Protein AF-A0A0A6PBR3-F1 (afdb_monomer)

Sequence (491 aa):
MKQIKLPDTPLAHKIFYLMIMIITILTFFLGFWLLDKRPTEIVPVISFEKAQQIEKNWIDKAFPQLDYLLAPVSPLPCIKVGDIRGTIRQKTQEALDFENAGDFQRAKQILSGSNHWLPVLTLVILSAKHNQEQYALRILEKYLKVNWNLLKNSKQRTTRSALIHLGYMYGWLRIKTGRYIGNSDLLWENLKRPIGVSLFFIERPTTRNQSIPKPGGCSGADKLTSYALYNNLIVAYMKSKNFKATRQRRNTECRRSATWRESQTFEEKPLLFVMKKLCPSNDIDEYSIWAISNAESLFKQELKPPDSLLNINLMLLIDSIIQRGDQTVELQNALLQKRQLLRRLSFKNWGGAPKEYKRIVASSLVRLAINNPSEIPTDIDSYLNEEQAQVIEAIRLTTAIRDGDSIHWLRRDEIKAQLGTRADEWLKAIKLPPEIVIVKLWNGLSDYKWIMMIISLLVIFLWGYSRAGRAKERKILFTSFYKTEADKGEK

Radius of gyration: 41.37 Å; Cα contacts (8 Å, |Δi|>4): 457; chains: 1; bounding box: 118×90×93 Å

pLDDT: mean 73.04, std 18.49, range [27.14, 97.75]

Mean predicted aligned error: 15.48 Å

Organism: NCBI:txid1003181

Nearest PDB structures (foldseek):
  2ho1-assembly1_A  TM=4.829E-01  e=5.231E-01  Pseudomonas aeruginosa PAO1
  5a1v-assembly1_Q  TM=4.080E-01  e=6.217E-01  Mus musculus
  5cd6-assembly1_A  TM=4.581E-01  e=2.372E+00  Parabacteroides distasonis ATCC 8503
  7mxb-assembly1_A  TM=2.789E-01  e=2.510E-01  Corynebacterium glutamicum ATCC 13032
  7xgr-assembly1_A  TM=1.964E-01  e=6.778E-01  Homo sapiens

Structure (mmCIF, N/CA/C/O backbone):
data_AF-A0A0A6PBR3-F1
#
_entry.id   AF-A0A0A6PBR3-F1
#
loop_
_atom_site.group_PDB
_atom_site.id
_atom_site.type_symbol
_atom_site.label_atom_id
_atom_site.label_alt_id
_atom_site.label_comp_id
_atom_site.label_asym_id
_atom_site.label_entity_id
_atom_site.label_seq_id
_atom_site.pdbx_PDB_ins_code
_atom_site.Cartn_x
_atom_site.Cartn_y
_atom_site.Cartn_z
_atom_site.occupancy
_atom_site.B_iso_or_equiv
_atom_site.auth_seq_id
_atom_site.auth_comp_id
_atom_site.auth_asym_id
_atom_site.auth_atom_id
_atom_site.pdbx_PDB_model_num
ATOM 1 N N . MET A 1 1 ? -86.991 27.583 34.771 1.00 34.59 1 MET A N 1
ATOM 2 C CA . MET A 1 1 ? -85.696 27.722 35.478 1.00 34.59 1 MET A CA 1
ATOM 3 C C . MET A 1 1 ? -85.966 27.933 36.964 1.00 34.59 1 MET A C 1
ATOM 5 O O . MET A 1 1 ? -86.550 28.949 37.313 1.00 34.59 1 MET A O 1
ATOM 9 N N . LYS A 1 2 ? -85.622 26.969 37.831 1.00 33.31 2 LYS A N 1
ATOM 10 C CA . LYS A 1 2 ? -85.752 27.118 39.292 1.00 33.31 2 LYS A CA 1
ATOM 11 C C . LYS A 1 2 ? -84.606 28.001 39.801 1.00 33.31 2 LYS A C 1
ATOM 13 O O . LYS A 1 2 ? -83.452 27.594 39.715 1.00 33.31 2 LYS A O 1
ATOM 18 N N . GLN A 1 3 ? -84.915 29.205 40.287 1.00 36.25 3 GLN A N 1
ATOM 19 C CA . GLN A 1 3 ? -83.946 30.046 40.995 1.00 36.25 3 GLN A CA 1
ATOM 20 C C . GLN A 1 3 ? -83.568 29.362 42.312 1.00 36.25 3 GLN A C 1
ATOM 22 O O . GLN A 1 3 ? -84.418 29.142 43.173 1.00 36.25 3 GLN A O 1
ATOM 27 N N . ILE A 1 4 ? -82.292 29.019 42.456 1.00 41.91 4 ILE A N 1
ATOM 28 C CA . ILE A 1 4 ? -81.724 28.552 43.719 1.00 41.91 4 ILE A CA 1
ATOM 29 C C . ILE A 1 4 ? -81.674 29.772 44.651 1.00 41.91 4 ILE A C 1
ATOM 31 O O . ILE A 1 4 ? -80.901 30.699 44.409 1.00 41.91 4 ILE A O 1
ATOM 35 N N . LYS A 1 5 ? -82.536 29.810 45.676 1.00 43.41 5 LYS A N 1
ATOM 36 C CA . LYS A 1 5 ? -82.462 30.820 46.743 1.00 43.41 5 LYS A CA 1
ATOM 37 C C . LYS A 1 5 ? -81.254 30.511 47.628 1.00 43.41 5 LYS A C 1
ATOM 39 O O . LYS A 1 5 ? -81.174 29.430 48.206 1.00 43.41 5 LYS A O 1
ATOM 44 N N . LEU A 1 6 ? -80.318 31.454 47.708 1.00 50.88 6 LEU A N 1
ATOM 45 C CA . LEU A 1 6 ? -79.245 31.437 48.702 1.00 50.88 6 LEU A CA 1
ATOM 46 C C . LEU A 1 6 ? -79.824 31.773 50.092 1.00 50.88 6 LEU A C 1
ATOM 48 O O . LEU A 1 6 ? -80.840 32.460 50.166 1.00 50.88 6 LEU A O 1
ATOM 52 N N . PRO A 1 7 ? -79.218 31.294 51.190 1.00 48.38 7 PRO A N 1
ATOM 53 C CA . PRO A 1 7 ? -79.768 31.464 52.533 1.00 48.38 7 PRO A CA 1
ATOM 54 C C . PRO A 1 7 ? -79.700 32.928 53.006 1.00 48.38 7 PRO A C 1
ATOM 56 O O . PRO A 1 7 ? -78.627 33.531 53.019 1.00 48.38 7 PRO A O 1
ATOM 59 N N . ASP A 1 8 ? -80.842 33.475 53.434 1.00 51.12 8 ASP A N 1
ATOM 60 C CA . ASP A 1 8 ? -81.077 34.906 53.721 1.00 51.12 8 ASP A CA 1
ATOM 61 C C . ASP A 1 8 ? -80.471 35.428 55.044 1.00 51.12 8 ASP A C 1
ATOM 63 O O . ASP A 1 8 ? -80.781 36.535 55.482 1.00 51.12 8 ASP A O 1
ATOM 67 N N . THR A 1 9 ? -79.580 34.675 55.699 1.00 54.38 9 THR A N 1
ATOM 68 C CA . THR A 1 9 ? -78.881 35.147 56.905 1.00 54.38 9 THR A CA 1
ATOM 69 C C . THR A 1 9 ? -77.383 35.354 56.646 1.00 54.38 9 THR A C 1
ATOM 71 O O . THR A 1 9 ? -76.719 34.490 56.061 1.00 54.38 9 THR A O 1
ATOM 74 N N . PRO A 1 10 ? -76.791 36.478 57.103 1.00 57.09 10 PRO A N 1
ATOM 75 C CA . PRO A 1 10 ? -75.390 36.819 56.830 1.00 57.09 10 PRO A CA 1
ATOM 76 C C . PRO A 1 10 ? -74.386 35.791 57.379 1.00 57.09 10 PRO A C 1
ATOM 78 O O . PRO A 1 10 ? -73.263 35.699 56.882 1.00 57.09 10 PRO A O 1
ATOM 81 N N . LEU A 1 11 ? -74.784 34.979 58.366 1.00 53.38 11 LEU A N 1
ATOM 82 C CA . LEU A 1 11 ? -73.980 33.875 58.892 1.00 53.38 11 LEU A CA 1
ATOM 83 C C . LEU A 1 11 ? -73.944 32.675 57.926 1.00 53.38 11 LEU A C 1
ATOM 85 O O . LEU A 1 11 ? -72.874 32.128 57.666 1.00 53.38 11 LEU A O 1
ATOM 89 N N . ALA A 1 12 ? -75.084 32.308 57.334 1.00 53.56 12 ALA A N 1
ATOM 90 C CA . ALA A 1 12 ? -75.176 31.195 56.391 1.00 53.56 12 ALA A CA 1
ATOM 91 C C . ALA A 1 12 ? -74.454 31.498 55.068 1.00 53.56 12 ALA A C 1
ATOM 93 O O . ALA A 1 12 ? -73.803 30.619 54.506 1.00 53.56 12 ALA A O 1
ATOM 94 N N . HIS A 1 13 ? -74.477 32.758 54.620 1.00 57.66 13 HIS A N 1
ATOM 95 C CA . HIS A 1 13 ? -73.678 33.211 53.479 1.00 57.66 13 HIS A CA 1
ATOM 96 C C . HIS A 1 13 ? -72.169 33.061 53.732 1.00 57.66 13 HIS A C 1
ATOM 98 O O . HIS A 1 13 ? -71.452 32.535 52.882 1.00 57.66 13 HIS A O 1
ATOM 104 N N . LYS A 1 14 ? -71.675 33.462 54.912 1.00 61.62 14 LYS A N 1
ATOM 105 C CA . LYS A 1 14 ? -70.252 33.318 55.267 1.00 61.62 14 LYS A CA 1
ATOM 106 C C . LYS A 1 14 ? -69.820 31.853 55.338 1.00 61.62 14 LYS A C 1
ATOM 108 O O . LYS A 1 14 ? -68.760 31.517 54.817 1.00 61.62 14 LYS A O 1
ATOM 113 N N . ILE A 1 15 ? -70.649 30.983 55.916 1.00 69.00 15 ILE A N 1
ATOM 114 C CA . ILE A 1 15 ? -70.374 29.539 55.996 1.00 69.00 15 ILE A CA 1
ATOM 115 C C . ILE A 1 15 ? -70.374 28.904 54.599 1.00 69.00 15 ILE A C 1
ATOM 117 O O . ILE A 1 15 ? -69.493 28.106 54.291 1.00 69.00 15 ILE A O 1
ATOM 121 N N . PHE A 1 16 ? -71.297 29.300 53.719 1.00 68.12 16 PHE A N 1
ATOM 122 C CA . PHE A 1 16 ? -71.344 28.807 52.342 1.00 68.12 16 PHE A CA 1
ATOM 123 C C . PHE A 1 16 ? -70.082 29.177 51.544 1.00 68.12 16 PHE A C 1
ATOM 125 O O . PHE A 1 16 ? -69.481 28.313 50.906 1.00 68.12 16 PHE A O 1
ATOM 132 N N . TYR A 1 17 ? -69.620 30.430 51.630 1.00 64.56 17 TYR A N 1
ATOM 133 C CA . TYR A 1 17 ? -68.373 30.844 50.975 1.00 64.56 17 TYR A CA 1
ATOM 134 C C . TYR A 1 17 ? -67.133 30.182 51.583 1.00 64.56 17 TYR A C 1
ATOM 136 O O . TYR A 1 17 ? -66.218 29.826 50.841 1.00 64.56 17 TYR A O 1
ATOM 144 N N . LEU A 1 18 ? -67.112 29.962 52.902 1.00 69.31 18 LEU A N 1
ATOM 145 C CA . LEU A 1 18 ? -66.040 29.222 53.569 1.00 69.31 18 LEU A CA 1
ATOM 146 C C . LEU A 1 18 ? -65.972 27.773 53.063 1.00 69.31 18 LEU A C 1
ATOM 148 O O . LEU A 1 18 ? -64.894 27.295 52.724 1.00 69.31 18 LEU A O 1
ATOM 152 N N . MET A 1 19 ? -67.120 27.101 52.939 1.00 71.25 19 MET A N 1
ATOM 153 C CA . MET A 1 19 ? -67.211 25.736 52.411 1.00 71.25 19 MET A CA 1
ATOM 154 C C . MET A 1 19 ? -66.753 25.657 50.952 1.00 71.25 19 MET A C 1
ATOM 156 O O . MET A 1 19 ? -65.964 24.780 50.610 1.00 71.25 19 MET A O 1
ATOM 160 N N . ILE A 1 20 ? -67.171 26.596 50.096 1.00 68.56 20 ILE A N 1
ATOM 161 C CA . ILE A 1 20 ? -66.699 26.651 48.704 1.00 68.56 20 ILE A CA 1
ATOM 162 C C . ILE A 1 20 ? -65.189 26.883 48.649 1.00 68.56 20 ILE A C 1
ATOM 164 O O . ILE A 1 20 ? -64.500 26.214 47.883 1.00 68.56 20 ILE A O 1
ATOM 168 N N . MET A 1 21 ? -64.651 27.786 49.467 1.00 68.56 21 MET A N 1
ATOM 169 C CA . MET A 1 21 ? -63.214 28.054 49.512 1.00 68.56 21 MET A CA 1
ATOM 170 C C . MET A 1 21 ? -62.426 26.811 49.946 1.00 68.56 21 MET A C 1
ATOM 172 O O . MET A 1 21 ? -61.446 26.465 49.292 1.00 68.56 21 MET A O 1
ATOM 176 N N . ILE A 1 22 ? -62.886 26.096 50.979 1.00 74.50 22 ILE A N 1
ATOM 177 C CA . ILE A 1 22 ? -62.275 24.839 51.437 1.00 74.50 22 ILE A CA 1
ATOM 178 C C . ILE A 1 22 ? -62.315 23.782 50.330 1.00 74.50 22 ILE A C 1
ATOM 180 O O . ILE A 1 22 ? -61.288 23.171 50.048 1.00 74.50 22 ILE A O 1
ATOM 184 N N . ILE A 1 23 ? -63.457 23.607 49.656 1.00 72.31 23 ILE A N 1
ATOM 185 C CA . ILE A 1 23 ? -63.591 22.668 48.532 1.00 72.31 23 ILE A CA 1
ATOM 186 C C . ILE A 1 23 ? -62.640 23.053 47.396 1.00 72.31 23 ILE A C 1
ATOM 188 O O . ILE A 1 23 ? -61.964 22.184 46.858 1.00 72.31 23 ILE A O 1
ATOM 192 N N . THR A 1 24 ? -62.527 24.344 47.076 1.00 66.62 24 THR A N 1
ATOM 193 C CA . THR A 1 24 ? -61.652 24.835 46.001 1.00 66.62 24 THR A CA 1
ATOM 194 C C . THR A 1 24 ? -60.182 24.571 46.330 1.00 66.62 24 THR A C 1
ATOM 196 O O . THR A 1 24 ? -59.447 24.056 45.489 1.00 66.62 24 THR A O 1
ATOM 199 N N . ILE A 1 25 ? -59.768 24.849 47.570 1.00 71.19 25 ILE A N 1
ATOM 200 C CA . ILE A 1 25 ? -58.419 24.567 48.074 1.00 71.19 25 ILE A CA 1
ATOM 201 C C . ILE A 1 25 ? -58.144 23.060 48.024 1.00 71.19 25 ILE A C 1
ATOM 203 O O . ILE A 1 25 ? -57.121 22.653 47.481 1.00 71.19 25 ILE A O 1
ATOM 207 N N . LEU A 1 26 ? -59.070 22.223 48.498 1.00 71.38 26 LEU A N 1
ATOM 208 C CA . LEU A 1 26 ? -58.944 20.765 48.438 1.00 71.38 26 LEU A CA 1
ATOM 209 C C . LEU A 1 26 ? -58.838 20.255 47.001 1.00 71.38 26 LEU A C 1
ATOM 211 O O . LEU A 1 26 ? -57.952 19.457 46.729 1.00 71.38 26 LEU A O 1
ATOM 215 N N . THR A 1 27 ? -59.660 20.739 46.066 1.00 68.75 27 THR A N 1
ATOM 216 C CA . THR A 1 27 ? -59.548 20.362 44.647 1.00 68.75 27 THR A CA 1
ATOM 217 C C . THR A 1 27 ? -58.244 20.839 44.016 1.00 68.75 27 THR A C 1
ATOM 219 O O . THR A 1 27 ? -57.676 20.127 43.192 1.00 68.75 27 THR A O 1
ATOM 222 N N . PHE A 1 28 ? -57.734 22.004 44.427 1.00 66.56 28 PHE A N 1
ATOM 223 C CA . PHE A 1 28 ? -56.459 22.527 43.949 1.00 66.56 28 PHE A CA 1
ATOM 224 C C . PHE A 1 28 ? -55.294 21.676 44.463 1.00 66.56 28 PHE A C 1
ATOM 226 O O . PHE A 1 28 ? -54.458 21.262 43.669 1.00 66.56 28 PHE A O 1
ATOM 233 N N . PHE A 1 29 ? -55.280 21.328 45.754 1.00 68.31 29 PHE A N 1
ATOM 234 C CA . PHE A 1 29 ? -54.265 20.452 46.341 1.00 68.31 29 PHE A CA 1
ATOM 235 C C . PHE A 1 29 ? -54.363 19.009 45.838 1.00 68.31 29 PHE A C 1
ATOM 237 O O . PHE A 1 29 ? -53.326 18.411 45.577 1.00 68.31 29 PHE A O 1
ATOM 244 N N . LEU A 1 30 ? -55.563 18.452 45.633 1.00 65.12 30 LEU A N 1
ATOM 245 C CA . LEU A 1 30 ? -55.720 17.115 45.044 1.00 65.12 30 LEU A CA 1
ATOM 246 C C . LEU A 1 30 ? -55.255 17.094 43.584 1.00 65.12 30 LEU A C 1
ATOM 248 O O . LEU A 1 30 ? -54.578 16.156 43.173 1.00 65.12 30 LEU A O 1
ATOM 252 N N . GLY A 1 31 ? -55.594 18.134 42.814 1.00 59.84 31 GLY A N 1
ATOM 253 C CA . GLY A 1 31 ? -55.141 18.300 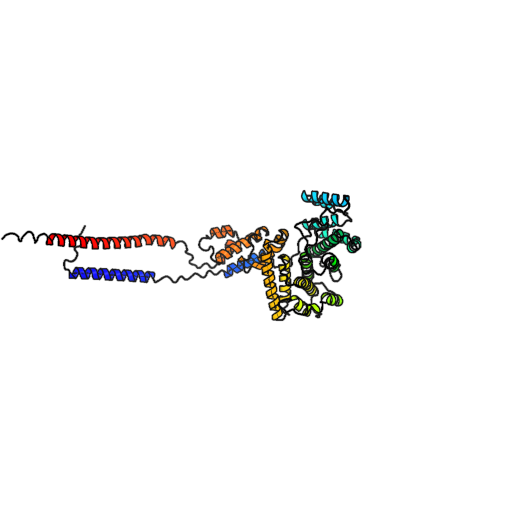41.435 1.00 59.84 31 GLY A CA 1
ATOM 254 C C . GLY A 1 31 ? -53.623 18.445 41.348 1.00 59.84 31 GLY A C 1
ATOM 255 O O . GLY A 1 31 ? -52.996 17.784 40.526 1.00 59.84 31 GLY A O 1
ATOM 256 N N . PHE A 1 32 ? -53.018 19.234 42.243 1.00 54.28 32 PHE A N 1
ATOM 257 C CA . PHE A 1 32 ? -51.564 19.377 42.322 1.00 54.28 32 PHE A CA 1
ATOM 258 C C . PHE A 1 32 ? -50.878 18.097 42.801 1.00 54.28 32 PHE A C 1
ATOM 260 O O . PHE A 1 32 ? -49.859 17.727 42.243 1.00 54.28 32 PHE A O 1
ATOM 267 N N . TRP A 1 33 ? -51.444 17.376 43.770 1.00 53.72 33 TRP A N 1
ATOM 268 C CA . TRP A 1 33 ? -50.904 16.100 44.248 1.00 53.72 33 TRP A CA 1
ATOM 269 C C . TRP A 1 33 ? -50.982 14.997 43.181 1.00 53.72 33 TRP A C 1
ATOM 271 O O . TRP A 1 33 ? -50.072 14.180 43.063 1.00 53.72 33 TRP A O 1
ATOM 281 N N . LEU A 1 34 ? -52.030 15.002 42.351 1.00 52.44 34 LEU A N 1
ATOM 282 C CA . LEU A 1 34 ? -52.134 14.137 41.170 1.00 52.44 34 LEU A CA 1
ATOM 283 C C . LEU A 1 34 ? -51.157 14.540 40.051 1.00 52.44 34 LEU A C 1
ATOM 285 O O . LEU A 1 34 ? -50.691 13.664 39.329 1.00 52.44 34 LEU A O 1
ATOM 289 N N . LEU A 1 35 ? -50.819 15.829 39.923 1.00 49.28 35 LEU A N 1
ATOM 290 C CA . LEU A 1 35 ? -49.806 16.333 38.982 1.00 49.28 35 LEU A CA 1
ATOM 291 C C . LEU A 1 35 ? -48.361 16.109 39.470 1.00 49.28 35 LEU A C 1
ATOM 293 O O . LEU A 1 35 ? -47.461 15.933 38.650 1.00 49.28 35 LEU A O 1
ATOM 297 N N . ASP A 1 36 ? -48.135 16.113 40.786 1.00 39.06 36 ASP A N 1
ATOM 298 C CA . ASP A 1 36 ? -46.820 15.939 41.421 1.00 39.06 36 ASP A CA 1
ATOM 299 C C . ASP A 1 36 ? -46.413 14.463 41.526 1.00 39.06 36 ASP A C 1
ATOM 301 O O . ASP A 1 36 ? -45.229 14.127 41.562 1.00 39.06 36 ASP A O 1
ATOM 305 N N . LYS A 1 37 ? -47.383 13.544 41.411 1.00 39.72 37 LYS A N 1
ATOM 306 C CA . LYS A 1 37 ? -47.116 12.170 40.973 1.00 39.72 37 LYS A CA 1
ATOM 307 C C . LYS A 1 37 ? -46.780 12.153 39.483 1.00 39.72 37 LYS A C 1
ATOM 309 O O . LYS A 1 37 ? -47.477 11.529 38.685 1.00 39.72 37 LYS A O 1
ATOM 314 N N . ARG A 1 38 ? -45.682 12.812 39.098 1.00 40.78 38 ARG A N 1
ATOM 315 C CA . ARG A 1 38 ? -45.042 12.508 37.820 1.00 40.78 38 ARG A CA 1
ATOM 316 C C . ARG A 1 38 ? -44.775 11.003 37.837 1.00 40.78 38 ARG A C 1
ATOM 318 O O . ARG A 1 38 ? -44.134 10.540 38.788 1.00 40.78 38 ARG A O 1
ATOM 325 N N . PRO A 1 39 ? -45.266 10.221 36.857 1.00 40.06 39 PRO A N 1
ATOM 326 C CA . PRO A 1 39 ? -44.730 8.886 36.680 1.00 40.06 39 PRO A CA 1
ATOM 327 C C . PRO A 1 39 ? -43.223 9.079 36.595 1.00 40.06 39 PRO A C 1
ATOM 329 O O . PRO A 1 39 ? -42.749 9.933 35.845 1.00 40.06 39 PRO A O 1
ATOM 332 N N . THR A 1 40 ? -42.484 8.391 37.460 1.00 39.06 40 THR A N 1
ATOM 333 C CA . THR A 1 40 ? -41.034 8.325 37.352 1.00 39.06 40 THR A CA 1
ATOM 334 C C . THR A 1 40 ? -40.793 7.933 35.903 1.00 39.06 40 THR A C 1
ATOM 336 O O . THR A 1 40 ? -41.249 6.865 35.498 1.00 39.06 40 THR A O 1
ATOM 339 N N . GLU A 1 41 ? -40.233 8.833 35.090 1.00 38.28 41 GLU A N 1
ATOM 340 C CA . GLU A 1 41 ? -39.835 8.496 33.730 1.00 38.28 41 GLU A CA 1
ATOM 341 C C . GLU A 1 41 ? -38.810 7.384 33.899 1.00 38.28 41 GLU A C 1
ATOM 343 O O . GLU A 1 41 ? -37.637 7.618 34.188 1.00 38.28 41 GLU A O 1
ATOM 348 N N . ILE A 1 42 ? -39.282 6.143 33.809 1.00 37.94 42 ILE A N 1
ATOM 349 C CA . ILE A 1 42 ? -38.438 4.995 33.571 1.00 37.94 42 ILE A CA 1
ATOM 350 C C . ILE A 1 42 ? -37.933 5.275 32.170 1.00 37.94 42 ILE A C 1
ATOM 352 O O . ILE A 1 42 ? -38.605 4.919 31.207 1.00 37.94 42 ILE A O 1
ATOM 356 N N . VAL A 1 43 ? -36.823 6.011 32.056 1.00 42.50 43 VAL A N 1
ATOM 357 C CA . VAL A 1 43 ? -36.138 6.197 30.783 1.00 42.50 43 VAL A CA 1
ATOM 358 C C . VAL A 1 43 ? -35.862 4.779 30.305 1.00 42.50 43 VAL A C 1
ATOM 360 O O . VAL A 1 43 ? -35.089 4.061 30.952 1.00 42.50 43 VAL A O 1
ATOM 363 N N . PRO A 1 44 ? -36.561 4.310 29.263 1.00 48.06 44 PRO A N 1
ATOM 364 C CA . PRO A 1 44 ? -36.418 2.937 28.857 1.00 48.06 44 PRO A CA 1
ATOM 365 C C . PRO A 1 44 ? -34.985 2.753 28.374 1.00 48.06 44 PRO A C 1
ATOM 367 O O . PRO A 1 44 ? -34.557 3.401 27.419 1.00 48.06 44 PRO A O 1
ATOM 370 N N . VAL A 1 45 ? -34.231 1.880 29.039 1.00 49.44 45 VAL A N 1
ATOM 371 C CA . VAL A 1 45 ? -32.870 1.555 28.616 1.00 49.44 45 VAL A CA 1
ATOM 372 C C . VAL A 1 45 ? -32.978 0.711 27.349 1.00 49.44 45 VAL A C 1
ATOM 374 O O . VAL A 1 45 ? -33.182 -0.502 27.405 1.00 49.44 45 VAL A O 1
ATOM 377 N N . ILE A 1 46 ? -32.890 1.363 26.189 1.00 59.34 46 ILE A N 1
ATOM 378 C CA . ILE A 1 46 ? -32.768 0.682 24.900 1.00 59.34 46 ILE A CA 1
ATOM 379 C C . ILE A 1 46 ? -31.400 -0.006 24.888 1.00 59.34 46 ILE A C 1
ATOM 381 O O . ILE A 1 46 ? -30.361 0.650 24.961 1.00 59.34 46 ILE A O 1
ATOM 385 N N . SER A 1 47 ? -31.393 -1.338 24.814 1.00 67.56 47 SER A N 1
ATOM 386 C CA . SER A 1 47 ? -30.154 -2.111 24.703 1.00 67.56 47 SER A CA 1
ATOM 387 C C . SER A 1 47 ? -29.845 -2.409 23.239 1.00 67.56 47 SER A C 1
ATOM 389 O O . SER A 1 47 ? -30.645 -3.033 22.534 1.00 67.56 47 SER A O 1
ATOM 391 N N . PHE A 1 48 ? -28.654 -1.993 22.809 1.00 73.88 48 PHE A N 1
ATOM 392 C CA . PHE A 1 48 ? -28.131 -2.206 21.460 1.00 73.88 48 PHE A CA 1
ATOM 393 C C . PHE A 1 48 ? -27.103 -3.344 21.380 1.00 73.88 48 PHE A C 1
ATOM 395 O O . PHE A 1 48 ? -26.566 -3.578 20.308 1.00 73.88 48 PHE A O 1
ATOM 402 N N . GLU A 1 49 ? -26.825 -4.089 22.456 1.00 76.81 49 GLU A N 1
ATOM 403 C CA . GLU A 1 49 ? -25.719 -5.070 22.480 1.00 76.81 49 GLU A CA 1
ATOM 404 C C . GLU A 1 49 ? -25.824 -6.133 21.372 1.00 76.81 49 GLU A C 1
ATOM 406 O O . GLU A 1 49 ? -24.865 -6.401 20.647 1.00 76.81 49 GLU A O 1
ATOM 411 N N . LYS A 1 50 ? -27.012 -6.723 21.186 1.00 77.88 50 LYS A N 1
ATOM 412 C CA . LYS A 1 50 ? -27.232 -7.708 20.114 1.00 77.88 50 LYS A CA 1
ATOM 413 C C . LYS A 1 50 ? -27.195 -7.065 18.727 1.00 77.88 50 LYS A C 1
ATOM 415 O O . LYS A 1 50 ? -26.714 -7.690 17.787 1.00 77.88 50 LYS A O 1
ATOM 420 N N . ALA A 1 51 ? -27.681 -5.833 18.607 1.00 75.19 51 ALA A N 1
ATOM 421 C CA . ALA A 1 51 ? -27.657 -5.072 17.363 1.00 75.19 51 ALA A CA 1
ATOM 422 C C . ALA A 1 51 ? -26.211 -4.729 16.952 1.00 75.19 51 ALA A C 1
ATOM 424 O O . ALA A 1 51 ? -25.824 -4.983 15.817 1.00 75.19 51 ALA A O 1
ATOM 425 N N . GLN A 1 52 ? -25.369 -4.322 17.908 1.00 80.56 52 GLN A N 1
ATOM 426 C CA . GLN A 1 52 ? -23.931 -4.099 17.729 1.00 80.56 52 GLN A CA 1
ATOM 427 C C . GLN A 1 52 ? -23.195 -5.373 17.295 1.00 80.56 52 GLN A C 1
ATOM 429 O O . GLN A 1 52 ? -22.292 -5.312 16.462 1.00 80.56 52 GLN A O 1
ATOM 434 N N . GLN A 1 53 ? -23.581 -6.543 17.813 1.00 81.81 53 GLN A N 1
ATOM 435 C CA . GLN A 1 53 ? -23.001 -7.813 17.368 1.00 81.81 53 GLN A CA 1
ATOM 436 C C . GLN A 1 53 ? -23.391 -8.151 15.918 1.00 81.81 53 GLN A C 1
ATOM 438 O O . GLN A 1 53 ? -22.559 -8.660 15.166 1.00 81.81 53 GLN A O 1
ATOM 443 N N . ILE A 1 54 ? -24.626 -7.851 15.505 1.00 82.88 54 ILE A N 1
ATOM 444 C CA . ILE A 1 54 ? -25.066 -7.998 14.109 1.00 82.88 54 ILE A CA 1
ATOM 445 C C . ILE A 1 54 ? -24.316 -7.020 13.198 1.00 82.88 54 ILE A C 1
ATOM 447 O O . ILE A 1 54 ? -23.783 -7.439 12.173 1.00 82.88 54 ILE A O 1
ATOM 451 N N . GLU A 1 55 ? -24.197 -5.753 13.598 1.00 82.56 55 GLU A N 1
ATOM 452 C CA . GLU A 1 55 ? -23.414 -4.737 12.884 1.00 82.56 55 GLU A CA 1
ATOM 453 C C . GLU A 1 55 ? -21.958 -5.187 12.709 1.00 82.56 55 GLU A C 1
ATOM 455 O O . GLU A 1 55 ? -21.402 -5.118 11.613 1.00 82.56 55 GLU A O 1
ATOM 460 N N . LYS A 1 56 ? -21.351 -5.746 13.762 1.00 82.31 56 LYS A N 1
ATOM 461 C CA . LYS A 1 56 ? -20.004 -6.317 13.694 1.00 82.31 56 LYS A CA 1
ATOM 462 C C . LYS A 1 56 ? -19.917 -7.471 12.695 1.00 82.31 56 LYS A C 1
ATOM 464 O O . LYS A 1 56 ? -18.978 -7.504 11.907 1.00 82.31 56 LYS A O 1
ATOM 469 N N . ASN A 1 57 ? -20.899 -8.372 12.667 1.00 85.38 57 ASN A N 1
ATOM 470 C CA . ASN A 1 57 ? -20.936 -9.472 11.698 1.00 85.38 57 ASN A CA 1
ATOM 471 C C . ASN A 1 57 ? -21.077 -8.961 10.254 1.00 85.38 57 ASN A C 1
ATOM 473 O O . ASN A 1 57 ? -20.437 -9.489 9.344 1.00 85.38 57 ASN A O 1
ATOM 477 N N . TRP A 1 58 ? -21.885 -7.921 10.028 1.00 86.94 58 TRP A N 1
ATOM 478 C CA . TRP A 1 58 ? -22.000 -7.270 8.722 1.00 86.94 58 TRP A CA 1
ATOM 479 C C . TRP A 1 58 ? -20.673 -6.679 8.262 1.00 86.94 58 TRP A C 1
ATOM 481 O O . TRP A 1 58 ? -20.289 -6.856 7.106 1.00 86.94 58 TRP A O 1
ATOM 491 N N . ILE A 1 59 ? -19.970 -6.005 9.171 1.00 85.81 59 ILE A N 1
ATOM 492 C CA . ILE A 1 59 ? -18.649 -5.443 8.913 1.00 85.81 59 ILE A CA 1
ATOM 493 C C . ILE A 1 59 ? -17.634 -6.549 8.638 1.00 85.81 59 ILE A C 1
ATOM 495 O O . ILE A 1 59 ? -16.884 -6.450 7.677 1.00 85.81 59 ILE A O 1
ATOM 499 N N . ASP A 1 60 ? -17.609 -7.606 9.450 1.00 87.00 60 ASP A N 1
ATOM 500 C CA . ASP A 1 60 ? -16.699 -8.741 9.281 1.00 87.00 60 ASP A CA 1
ATOM 501 C C . ASP A 1 60 ? -16.905 -9.463 7.948 1.00 87.00 60 ASP A C 1
ATOM 503 O O . ASP A 1 60 ? -15.937 -9.945 7.358 1.00 87.00 60 ASP A O 1
ATOM 507 N N . LYS A 1 61 ? -18.142 -9.483 7.440 1.00 87.44 61 LYS A N 1
ATOM 508 C CA . LYS A 1 61 ? -18.470 -10.042 6.129 1.00 87.44 61 LYS A CA 1
ATOM 509 C C . LYS A 1 61 ? -18.084 -9.113 4.971 1.00 87.44 61 LYS A C 1
ATOM 511 O O . LYS A 1 61 ? -17.512 -9.584 3.993 1.00 87.44 61 LYS A O 1
ATOM 516 N N . ALA A 1 62 ? -18.390 -7.818 5.068 1.00 86.88 62 ALA A N 1
ATOM 517 C CA . ALA A 1 62 ? -18.197 -6.864 3.968 1.00 86.88 62 ALA A CA 1
ATOM 518 C C . ALA A 1 62 ? -16.775 -6.281 3.887 1.00 86.88 62 ALA A C 1
ATOM 520 O O . ALA A 1 62 ? -16.299 -5.909 2.809 1.00 86.88 62 ALA A O 1
ATOM 521 N N . PHE A 1 63 ? -16.090 -6.194 5.026 1.00 87.56 63 PHE A N 1
ATOM 522 C CA . PHE A 1 63 ? -14.755 -5.628 5.158 1.00 87.56 63 PHE A CA 1
ATOM 523 C C . PHE A 1 63 ? -13.808 -6.692 5.716 1.00 87.56 63 PHE A C 1
ATOM 525 O O . PHE A 1 63 ? -13.842 -6.967 6.922 1.00 87.56 63 PHE A O 1
ATOM 532 N N . PRO A 1 64 ? -12.936 -7.278 4.875 1.00 82.69 64 PRO A N 1
ATOM 533 C CA . PRO A 1 64 ? -11.979 -8.275 5.332 1.00 82.69 64 PRO A CA 1
ATOM 534 C C . PRO A 1 64 ? -11.052 -7.704 6.413 1.00 82.69 64 PRO A C 1
ATOM 536 O O . PRO A 1 64 ? -10.906 -6.486 6.565 1.00 82.69 64 PRO A O 1
ATOM 539 N N . GLN A 1 65 ? -10.407 -8.597 7.170 1.00 86.00 65 GLN A N 1
ATOM 540 C CA . GLN A 1 65 ? -9.402 -8.196 8.156 1.00 86.00 65 GLN A CA 1
ATOM 541 C C . GLN A 1 65 ? -8.326 -7.322 7.508 1.00 86.00 65 GLN A C 1
ATOM 543 O O . GLN A 1 65 ? -7.988 -7.501 6.336 1.00 86.00 65 GLN A O 1
ATOM 548 N N . LEU A 1 66 ? -7.785 -6.384 8.291 1.00 86.94 66 LEU A N 1
ATOM 549 C CA . LEU A 1 66 ? -6.715 -5.520 7.810 1.00 86.94 66 LEU A CA 1
ATOM 550 C C . LEU A 1 66 ? -5.538 -6.360 7.320 1.00 86.94 66 LEU A C 1
ATOM 552 O O . LEU A 1 66 ? -5.068 -7.266 8.007 1.00 86.94 66 LEU A O 1
ATOM 556 N N . ASP A 1 67 ? -5.040 -5.996 6.150 1.00 90.25 67 ASP A N 1
ATOM 557 C CA . ASP A 1 67 ? -3.904 -6.639 5.516 1.00 90.25 67 ASP A CA 1
ATOM 558 C C . ASP A 1 67 ? -2.982 -5.581 4.906 1.00 90.25 67 ASP A C 1
ATOM 560 O O . ASP A 1 67 ? -3.370 -4.427 4.703 1.00 90.25 67 ASP A O 1
ATOM 564 N N . TYR A 1 68 ? -1.740 -5.970 4.629 1.00 90.81 68 TYR A N 1
ATOM 565 C CA . TYR A 1 68 ? -0.738 -5.078 4.065 1.00 90.81 68 TYR A CA 1
ATOM 566 C C . TYR A 1 68 ? -1.102 -4.660 2.638 1.00 90.81 68 TYR A C 1
ATOM 568 O O . TYR A 1 68 ? -1.221 -5.494 1.738 1.00 90.81 68 TYR A O 1
ATOM 576 N N . LEU A 1 69 ? -1.206 -3.349 2.424 1.00 91.38 69 LEU A N 1
ATOM 577 C CA . LEU A 1 69 ? -1.634 -2.745 1.165 1.00 91.38 69 LEU A CA 1
ATOM 578 C C . LEU A 1 69 ? -0.440 -2.353 0.290 1.00 91.38 69 LEU A C 1
ATOM 580 O O . LEU A 1 69 ? 0.481 -1.661 0.727 1.00 91.38 69 LEU A O 1
ATOM 584 N N . LEU A 1 70 ? -0.465 -2.737 -0.982 1.00 89.00 70 LEU A N 1
ATOM 585 C CA . LEU A 1 70 ? 0.508 -2.255 -1.959 1.00 89.00 70 LEU A CA 1
ATOM 586 C C . LEU A 1 70 ? 0.218 -0.805 -2.352 1.00 89.00 70 LEU A C 1
ATOM 588 O O . LEU A 1 70 ? -0.928 -0.451 -2.616 1.00 89.00 70 LEU A O 1
ATOM 592 N N . ALA A 1 71 ? 1.268 0.007 -2.479 1.00 87.81 71 ALA A N 1
ATOM 593 C CA . ALA A 1 71 ? 1.167 1.311 -3.130 1.00 87.81 71 ALA A CA 1
ATOM 594 C C . ALA A 1 71 ? 0.728 1.133 -4.602 1.00 87.81 71 ALA A C 1
ATOM 596 O O . ALA A 1 71 ? 0.962 0.067 -5.178 1.00 87.81 71 ALA A O 1
ATOM 597 N N . PRO A 1 72 ? 0.089 2.130 -5.238 1.00 87.56 72 PRO A N 1
ATOM 598 C CA . PRO A 1 72 ? -0.437 1.985 -6.596 1.00 87.56 72 PRO A CA 1
ATOM 599 C C . PRO A 1 72 ? 0.654 1.769 -7.650 1.00 87.56 72 PRO A C 1
ATOM 601 O O . PRO A 1 72 ? 1.839 2.015 -7.428 1.00 87.56 72 PRO A O 1
ATOM 604 N N . VAL A 1 73 ? 0.243 1.319 -8.835 1.00 89.12 73 VAL A N 1
ATOM 605 C CA . VAL A 1 73 ? 1.121 1.158 -10.004 1.00 89.12 73 VAL A CA 1
ATOM 606 C C . VAL A 1 73 ? 1.865 2.468 -10.305 1.00 89.12 73 VAL A C 1
ATOM 608 O O . VAL A 1 73 ? 1.333 3.559 -10.107 1.00 89.12 73 VAL A O 1
ATOM 611 N N . SER A 1 74 ? 3.105 2.365 -10.798 1.00 86.44 74 SER A N 1
ATOM 612 C CA . SER A 1 74 ? 3.895 3.529 -11.217 1.00 86.44 74 SER A CA 1
ATOM 613 C C . SER A 1 74 ? 3.114 4.411 -12.201 1.00 86.44 74 SER A C 1
ATOM 615 O O . SER A 1 74 ? 2.447 3.874 -13.091 1.00 86.44 74 SER A O 1
ATOM 617 N N . PRO A 1 75 ? 3.260 5.748 -12.143 1.00 86.19 75 PRO A N 1
ATOM 618 C CA . PRO A 1 75 ? 2.734 6.612 -13.191 1.00 86.19 75 PRO A CA 1
ATOM 619 C C . PRO A 1 75 ? 3.390 6.294 -14.538 1.00 86.19 75 PRO A C 1
ATOM 621 O O . PRO A 1 75 ? 4.551 5.869 -14.585 1.00 86.19 75 PRO A O 1
ATOM 624 N N . LEU A 1 76 ? 2.651 6.537 -15.625 1.00 88.75 76 LEU A N 1
ATOM 625 C CA . LEU A 1 76 ? 3.175 6.409 -16.985 1.00 88.75 76 LEU A CA 1
ATOM 626 C C . LEU A 1 76 ? 4.365 7.365 -17.200 1.00 88.75 76 LEU A C 1
ATOM 628 O O . LEU A 1 76 ? 4.352 8.491 -16.683 1.00 88.75 76 LEU A O 1
ATOM 632 N N . PRO A 1 77 ? 5.401 6.931 -17.941 1.00 87.38 77 PRO A N 1
ATOM 633 C CA . PRO A 1 77 ? 6.552 7.771 -18.249 1.00 87.38 77 PRO A CA 1
ATOM 634 C C . PRO A 1 77 ? 6.166 8.916 -19.192 1.00 87.38 77 PRO A C 1
ATOM 636 O O . PRO A 1 77 ? 5.218 8.812 -19.968 1.00 87.38 77 PRO A O 1
ATOM 639 N N . CYS A 1 78 ? 6.923 10.013 -19.154 1.00 82.94 78 CYS A N 1
ATOM 640 C CA . CYS A 1 78 ? 6.708 11.117 -20.079 1.00 82.94 78 CYS A CA 1
ATOM 641 C C . CYS A 1 78 ? 7.414 10.871 -21.415 1.00 82.94 78 CYS A C 1
ATOM 643 O O . CYS A 1 78 ? 8.588 10.504 -21.445 1.00 82.94 78 CYS A O 1
ATOM 645 N N . ILE A 1 79 ? 6.716 11.139 -22.521 1.00 81.25 79 ILE A N 1
ATOM 646 C CA . ILE A 1 79 ? 7.234 10.928 -23.880 1.00 81.25 79 ILE A CA 1
ATOM 647 C C . ILE A 1 79 ? 8.033 12.140 -24.389 1.00 81.25 79 ILE A C 1
ATOM 649 O O . ILE A 1 79 ? 8.905 11.984 -25.240 1.00 81.25 79 ILE A O 1
ATOM 653 N N . LYS A 1 80 ? 7.809 13.345 -23.844 1.00 71.38 80 LYS A N 1
ATOM 654 C CA . LYS A 1 80 ? 8.379 14.622 -24.330 1.00 71.38 80 LYS A CA 1
ATOM 655 C C . LYS A 1 80 ? 9.871 14.838 -24.009 1.00 71.38 80 LYS A C 1
ATOM 657 O O . LYS A 1 80 ? 10.334 15.970 -23.920 1.00 71.38 80 LYS A O 1
ATOM 662 N N . VAL A 1 81 ? 10.641 13.772 -23.831 1.00 67.75 81 VAL A N 1
ATOM 663 C CA . VAL A 1 81 ? 12.054 13.860 -23.440 1.00 67.75 81 VAL A CA 1
ATOM 664 C C . VAL A 1 81 ? 12.926 14.138 -24.660 1.00 67.75 81 VAL A C 1
ATOM 666 O O . VAL A 1 81 ? 12.814 13.441 -25.668 1.00 67.75 81 VAL A O 1
ATOM 669 N N . GLY A 1 82 ? 13.770 15.169 -24.602 1.00 65.88 82 GLY A N 1
ATOM 670 C CA . GLY A 1 82 ? 14.607 15.590 -25.735 1.00 65.88 82 GLY A CA 1
ATOM 671 C C . GLY A 1 82 ? 15.742 14.622 -26.090 1.00 65.88 82 GLY A C 1
ATOM 672 O O . GLY A 1 82 ? 16.176 14.594 -27.235 1.00 65.88 82 GLY A O 1
ATOM 673 N N . ASP A 1 83 ? 16.188 13.800 -25.138 1.00 73.44 83 ASP A N 1
ATOM 674 C CA . ASP A 1 83 ? 17.318 12.868 -25.275 1.00 73.44 83 ASP A CA 1
ATOM 675 C C . ASP A 1 83 ? 16.922 11.474 -25.809 1.00 73.44 83 ASP A C 1
ATOM 677 O O . ASP A 1 83 ? 17.790 10.633 -26.052 1.00 73.44 83 ASP A O 1
ATOM 681 N N . ILE A 1 84 ? 15.627 11.216 -26.029 1.00 81.81 84 ILE A N 1
ATOM 682 C CA . ILE A 1 84 ? 15.114 9.955 -26.583 1.00 81.81 84 ILE A CA 1
ATOM 683 C C . ILE A 1 84 ? 14.878 10.106 -28.090 1.00 81.81 84 ILE A C 1
ATOM 685 O O . ILE A 1 84 ? 14.248 11.064 -28.544 1.00 81.81 84 ILE A O 1
ATOM 689 N N . ARG A 1 85 ? 15.327 9.117 -28.880 1.00 85.00 85 ARG A N 1
ATOM 690 C CA . ARG A 1 85 ? 15.138 9.085 -30.345 1.00 85.00 85 ARG A CA 1
ATOM 691 C C . ARG A 1 85 ? 13.671 9.312 -30.731 1.00 85.00 85 ARG A C 1
ATOM 693 O O . ARG A 1 85 ? 12.770 8.709 -30.147 1.00 85.00 85 ARG A O 1
ATOM 700 N N . GLY A 1 86 ? 13.443 10.124 -31.769 1.00 86.56 86 GLY A N 1
ATOM 701 C CA . GLY A 1 86 ? 12.106 10.469 -32.273 1.00 86.56 86 GLY A CA 1
ATOM 702 C C . GLY A 1 86 ? 11.218 9.254 -32.545 1.00 86.56 86 GLY A C 1
ATOM 703 O O . GLY A 1 86 ? 10.082 9.222 -32.088 1.00 86.56 86 GLY A O 1
ATOM 704 N N . THR A 1 87 ? 11.772 8.209 -33.161 1.00 90.88 87 THR A N 1
ATOM 705 C CA . THR A 1 87 ? 11.049 6.965 -33.471 1.00 90.88 87 THR A CA 1
ATOM 706 C C . THR A 1 87 ? 10.538 6.233 -32.227 1.00 90.88 87 THR A C 1
ATOM 708 O O . THR A 1 87 ? 9.425 5.720 -32.224 1.00 90.88 87 THR A O 1
ATOM 711 N N . ILE A 1 88 ? 11.308 6.220 -31.134 1.00 91.75 88 ILE A N 1
ATOM 712 C CA . ILE A 1 88 ? 10.905 5.590 -29.865 1.00 91.75 88 ILE A CA 1
ATOM 713 C C . ILE A 1 88 ? 9.770 6.388 -29.215 1.00 91.75 88 ILE A C 1
ATOM 715 O O . ILE A 1 88 ? 8.834 5.803 -28.665 1.00 91.75 88 ILE A O 1
ATOM 719 N N . ARG A 1 89 ? 9.843 7.722 -29.291 1.00 90.62 89 ARG A N 1
ATOM 720 C CA . ARG A 1 89 ? 8.798 8.612 -28.776 1.00 90.62 89 ARG A CA 1
ATOM 721 C C . ARG A 1 89 ? 7.500 8.449 -29.552 1.00 90.62 89 ARG A C 1
ATOM 723 O O . ARG A 1 89 ? 6.479 8.184 -28.931 1.00 90.62 89 ARG A O 1
ATOM 730 N N . GLN A 1 90 ? 7.562 8.526 -30.880 1.00 91.81 90 GLN A N 1
ATOM 731 C CA . GLN A 1 90 ? 6.405 8.368 -31.760 1.00 91.81 90 GLN A CA 1
ATOM 732 C C . GLN A 1 90 ? 5.725 7.016 -31.544 1.00 91.81 90 GLN A C 1
ATOM 734 O O . GLN A 1 90 ? 4.530 6.977 -31.294 1.00 91.81 90 GLN A O 1
ATOM 739 N N . LYS A 1 91 ? 6.507 5.931 -31.494 1.00 93.94 91 LYS A N 1
ATOM 740 C CA . LYS A 1 91 ? 6.007 4.586 -31.185 1.00 93.94 91 LYS A CA 1
ATOM 741 C C . LYS A 1 91 ? 5.286 4.508 -29.833 1.00 93.94 91 LYS A C 1
ATOM 743 O O . LYS A 1 91 ? 4.283 3.818 -29.697 1.00 93.94 91 LYS A O 1
ATOM 748 N N . THR A 1 92 ? 5.817 5.177 -28.808 1.00 94.44 92 THR A N 1
ATOM 749 C CA . THR A 1 92 ? 5.190 5.180 -27.475 1.00 94.44 92 THR A CA 1
ATOM 750 C C . THR A 1 92 ? 3.919 6.028 -27.466 1.00 94.44 92 THR A C 1
ATOM 752 O O . THR A 1 92 ? 2.944 5.633 -26.837 1.00 94.44 92 THR A O 1
ATOM 755 N N . GLN A 1 93 ? 3.919 7.164 -28.170 1.00 94.12 93 GLN A N 1
ATOM 756 C CA . GLN A 1 93 ? 2.752 8.036 -28.296 1.00 94.12 93 GLN A CA 1
ATOM 757 C C . GLN A 1 93 ? 1.615 7.332 -29.033 1.00 94.12 93 GLN A C 1
ATOM 759 O O . GLN A 1 93 ? 0.521 7.264 -28.494 1.00 94.12 93 GLN A O 1
ATOM 764 N N . GLU A 1 94 ? 1.905 6.716 -30.179 1.00 95.19 94 GLU A N 1
ATOM 765 C CA . GLU A 1 94 ? 0.932 5.953 -30.964 1.00 95.19 94 GLU A CA 1
ATOM 766 C C . GLU A 1 94 ? 0.244 4.878 -30.109 1.00 95.19 94 GLU A C 1
ATOM 768 O O . GLU A 1 94 ? -0.977 4.758 -30.102 1.00 95.19 94 GLU A O 1
ATOM 773 N N . ALA A 1 95 ? 1.011 4.138 -29.304 1.00 96.38 95 ALA A N 1
ATOM 774 C CA . ALA A 1 95 ? 0.440 3.152 -28.394 1.00 96.38 95 ALA A CA 1
ATOM 775 C C . ALA A 1 95 ? -0.444 3.769 -27.296 1.00 96.38 95 ALA A C 1
ATOM 777 O O . ALA A 1 95 ? -1.452 3.171 -26.929 1.00 96.38 95 ALA A O 1
ATOM 778 N N . LEU A 1 96 ? -0.081 4.937 -26.754 1.00 95.06 96 LEU A N 1
ATOM 779 C CA . LEU A 1 96 ? -0.930 5.633 -25.784 1.00 95.06 96 LEU A CA 1
ATOM 780 C C . LEU A 1 96 ? -2.213 6.167 -26.424 1.00 95.06 96 LEU A C 1
ATOM 782 O O . LEU A 1 96 ? -3.244 6.173 -25.762 1.00 95.06 96 LEU A O 1
ATOM 786 N N . ASP A 1 97 ? -2.169 6.585 -27.687 1.00 95.88 97 ASP A N 1
ATOM 787 C CA . ASP A 1 97 ? -3.355 7.046 -28.409 1.00 95.88 97 ASP A CA 1
ATOM 788 C C . ASP A 1 97 ? -4.357 5.891 -28.592 1.00 95.88 97 ASP A C 1
ATOM 790 O O . ASP A 1 97 ? -5.545 6.065 -28.318 1.00 95.88 97 ASP A O 1
ATOM 794 N N . PHE A 1 98 ? -3.878 4.684 -28.926 1.00 97.25 98 PHE A N 1
ATOM 795 C CA . PHE A 1 98 ? -4.717 3.476 -28.954 1.00 97.25 98 PHE A CA 1
ATOM 796 C C . PHE A 1 98 ? -5.264 3.093 -27.574 1.00 97.25 98 PHE A C 1
ATOM 798 O O . PHE A 1 98 ? -6.444 2.775 -27.456 1.00 97.25 98 PHE A O 1
ATOM 805 N N . GLU A 1 99 ? -4.449 3.166 -26.518 1.00 95.69 99 GLU A N 1
ATOM 806 C CA . GLU A 1 99 ? -4.917 2.929 -25.145 1.00 95.69 99 GLU A CA 1
ATOM 807 C C . GLU A 1 99 ? -6.019 3.922 -24.741 1.00 95.69 99 GLU A C 1
ATOM 809 O O . GLU A 1 99 ? -7.030 3.523 -24.167 1.00 95.69 99 GLU A O 1
ATOM 814 N N . ASN A 1 100 ? -5.861 5.206 -25.075 1.00 94.75 100 ASN A N 1
ATOM 815 C CA . ASN A 1 100 ? -6.866 6.236 -24.800 1.00 94.75 100 ASN A CA 1
ATOM 816 C C . ASN A 1 100 ? -8.163 6.011 -25.595 1.00 94.75 100 ASN A C 1
ATOM 818 O O . ASN A 1 100 ? -9.235 6.381 -25.123 1.00 94.75 100 ASN A O 1
ATOM 822 N N . ALA A 1 101 ? -8.073 5.383 -26.770 1.00 95.31 101 ALA A N 1
ATOM 823 C CA . ALA A 1 101 ? -9.219 4.930 -27.556 1.00 95.31 101 ALA A CA 1
ATOM 824 C C . ALA A 1 101 ? -9.833 3.606 -27.047 1.00 95.31 101 ALA A C 1
ATOM 826 O O . ALA A 1 101 ? -10.799 3.117 -27.629 1.00 95.31 101 ALA A O 1
ATOM 827 N N . GLY A 1 102 ? -9.294 3.018 -25.971 1.00 95.81 102 GLY A N 1
ATOM 828 C CA . GLY A 1 102 ? -9.768 1.761 -25.387 1.00 95.81 102 GLY A CA 1
ATOM 829 C C . GLY A 1 102 ? -9.199 0.493 -26.034 1.00 95.81 102 GLY A C 1
ATOM 830 O O . GLY A 1 102 ? -9.605 -0.608 -25.663 1.00 95.81 102 GLY A O 1
ATOM 831 N N . ASP A 1 103 ? -8.244 0.608 -26.962 1.00 96.94 103 ASP A N 1
ATOM 832 C CA . ASP A 1 103 ? -7.616 -0.525 -27.649 1.00 96.94 103 ASP A CA 1
ATOM 833 C C . ASP A 1 103 ? -6.245 -0.879 -27.048 1.00 96.94 103 ASP A C 1
ATOM 835 O O . ASP A 1 103 ? -5.168 -0.645 -27.613 1.00 96.94 103 ASP A O 1
ATOM 839 N N . PHE A 1 104 ? -6.290 -1.510 -25.873 1.00 97.00 104 PHE A N 1
ATOM 840 C CA . PHE A 1 104 ? -5.087 -1.996 -25.198 1.00 97.00 104 PHE A CA 1
ATOM 841 C C . PHE A 1 104 ? -4.331 -3.061 -26.015 1.00 97.00 104 PHE A C 1
ATOM 843 O O . PHE A 1 104 ? -3.104 -3.161 -25.925 1.00 97.00 104 PHE A O 1
ATOM 850 N N . GLN A 1 105 ? -5.019 -3.876 -26.827 1.00 97.38 105 GLN A N 1
ATOM 851 C CA . GLN A 1 105 ? -4.351 -4.930 -27.600 1.00 97.38 105 GLN A CA 1
ATOM 852 C C . GLN A 1 105 ? -3.462 -4.333 -28.684 1.00 97.38 105 GLN A C 1
ATOM 854 O O . GLN A 1 105 ? -2.318 -4.774 -28.848 1.00 97.38 105 GLN A O 1
ATOM 859 N N . ARG A 1 106 ? -3.936 -3.295 -29.378 1.00 97.06 106 ARG A N 1
ATOM 860 C CA . ARG A 1 106 ? -3.130 -2.592 -30.371 1.00 97.06 106 ARG A CA 1
ATOM 861 C C . ARG A 1 106 ? -1.974 -1.836 -29.729 1.00 97.06 106 ARG A C 1
ATOM 863 O O . ARG A 1 106 ? -0.837 -1.978 -30.187 1.00 97.06 106 ARG A O 1
ATOM 870 N N . ALA A 1 107 ? -2.217 -1.151 -28.610 1.00 96.81 107 ALA A N 1
ATOM 871 C CA . ALA A 1 107 ? -1.163 -0.522 -27.814 1.00 96.81 107 ALA A CA 1
ATOM 872 C C . ALA A 1 107 ? -0.068 -1.531 -27.415 1.00 96.81 107 ALA A C 1
ATOM 874 O O . ALA A 1 107 ? 1.132 -1.290 -27.588 1.00 96.81 107 ALA A O 1
ATOM 875 N N . LYS A 1 108 ? -0.476 -2.716 -26.947 1.00 97.31 108 LYS A N 1
ATOM 876 C CA . LYS A 1 108 ? 0.417 -3.824 -26.597 1.00 97.31 108 LYS A CA 1
ATOM 877 C C . LYS A 1 108 ? 1.214 -4.329 -27.795 1.00 97.31 108 LYS A C 1
ATOM 879 O O . LYS A 1 108 ? 2.419 -4.542 -27.646 1.00 97.31 108 LYS A O 1
ATOM 884 N N . GLN A 1 109 ? 0.590 -4.518 -28.957 1.00 96.88 109 GLN A N 1
ATOM 885 C CA . GLN A 1 109 ? 1.284 -4.952 -30.174 1.00 96.88 109 GLN A CA 1
ATOM 886 C C . GLN A 1 109 ? 2.370 -3.955 -30.574 1.00 96.88 109 GLN A C 1
ATOM 888 O O . GLN A 1 109 ? 3.508 -4.358 -30.809 1.00 96.88 109 GLN A O 1
ATOM 893 N N . ILE A 1 110 ? 2.041 -2.660 -30.564 1.00 96.50 110 ILE A N 1
ATOM 894 C CA . ILE A 1 110 ? 2.984 -1.592 -30.891 1.00 96.50 110 ILE A CA 1
ATOM 895 C C . ILE A 1 110 ? 4.161 -1.635 -29.918 1.00 96.50 110 ILE A C 1
ATOM 897 O O . ILE A 1 110 ? 5.299 -1.785 -30.348 1.00 96.50 110 ILE A O 1
ATOM 901 N N . LEU A 1 111 ? 3.931 -1.575 -28.605 1.00 96.44 111 LEU A N 1
ATOM 902 C CA . LEU A 1 111 ? 5.013 -1.467 -27.613 1.00 96.44 111 LEU A CA 1
ATOM 903 C C . LEU A 1 111 ? 5.910 -2.715 -27.520 1.00 96.44 111 LEU A C 1
ATOM 905 O O . LEU A 1 111 ? 7.058 -2.620 -27.070 1.00 96.44 111 LEU A O 1
ATOM 909 N N . SER A 1 112 ? 5.401 -3.874 -27.942 1.00 94.25 112 SER A N 1
ATOM 910 C CA . SER A 1 112 ? 6.089 -5.165 -27.849 1.00 94.25 112 SER A CA 1
ATOM 911 C C . SER A 1 112 ? 7.404 -5.191 -28.648 1.00 94.25 112 SER A C 1
ATOM 913 O O . SER A 1 112 ? 7.603 -4.452 -29.615 1.00 94.25 112 SER A O 1
ATOM 915 N N . GLY A 1 113 ? 8.354 -6.022 -28.202 1.00 89.31 113 GLY A N 1
ATOM 916 C CA . GLY A 1 113 ? 9.670 -6.195 -28.839 1.00 89.31 113 GLY A CA 1
ATOM 917 C C . GLY A 1 113 ? 10.655 -5.026 -28.685 1.00 89.31 113 GLY A C 1
ATOM 918 O O . GLY A 1 113 ? 11.751 -5.084 -29.231 1.00 89.31 113 GLY A O 1
ATOM 919 N N . SER A 1 114 ? 10.306 -3.965 -27.951 1.00 92.00 114 SER A N 1
ATOM 920 C CA . SER A 1 114 ? 11.217 -2.840 -27.716 1.00 92.00 114 SER A CA 1
ATOM 921 C C . SER A 1 114 ? 12.389 -3.207 -26.798 1.00 92.00 114 SER A C 1
ATOM 923 O O . SER A 1 114 ? 12.197 -3.799 -25.738 1.00 92.00 114 SER A O 1
ATOM 925 N N . ASN A 1 115 ? 13.587 -2.736 -27.156 1.00 90.50 115 ASN A N 1
ATOM 926 C CA . ASN A 1 115 ? 14.792 -2.800 -26.318 1.00 90.50 115 ASN A CA 1
ATOM 927 C C . ASN A 1 115 ? 15.063 -1.496 -25.548 1.00 90.50 115 ASN A C 1
ATOM 929 O O . ASN A 1 115 ? 16.071 -1.384 -24.860 1.00 90.50 115 ASN A O 1
ATOM 933 N N . HIS A 1 116 ? 14.186 -0.496 -25.661 1.00 92.75 116 HIS A N 1
ATOM 934 C CA . HIS A 1 116 ? 14.306 0.762 -24.926 1.00 92.75 116 HIS A CA 1
ATOM 935 C C . HIS A 1 116 ? 13.364 0.789 -23.717 1.00 92.75 116 HIS A C 1
ATOM 937 O O . HIS A 1 116 ? 12.213 0.353 -23.816 1.00 92.75 116 HIS A O 1
ATOM 943 N N . TRP A 1 117 ? 13.825 1.365 -22.599 1.00 91.56 117 TRP A N 1
ATOM 944 C CA . TRP A 1 117 ? 13.077 1.399 -21.338 1.00 91.56 117 TRP A CA 1
ATOM 945 C C . TRP A 1 117 ? 11.716 2.092 -21.466 1.00 91.56 117 TRP A C 1
ATOM 947 O O . TRP A 1 117 ? 10.779 1.675 -20.800 1.00 91.56 117 TRP A O 1
ATOM 957 N N . LEU A 1 118 ? 11.593 3.125 -22.312 1.00 93.25 118 LEU A N 1
ATOM 958 C CA . LEU A 1 118 ? 10.362 3.922 -22.437 1.00 93.25 118 LEU A CA 1
ATOM 959 C C . LEU A 1 118 ? 9.154 3.078 -22.905 1.00 93.25 118 LEU A C 1
ATOM 961 O O . LEU A 1 118 ? 8.194 2.975 -22.134 1.00 93.25 118 LEU A O 1
ATOM 965 N N . PRO A 1 119 ? 9.180 2.408 -24.077 1.00 95.25 119 PRO A N 1
ATOM 966 C CA . PRO A 1 119 ? 8.083 1.524 -24.467 1.00 95.25 119 PRO A CA 1
ATOM 967 C C . PRO A 1 119 ? 7.869 0.348 -23.506 1.00 95.25 119 PRO A C 1
ATOM 969 O O . PRO A 1 119 ? 6.731 -0.027 -23.243 1.00 95.25 119 PRO A O 1
ATOM 972 N N . VAL A 1 120 ? 8.948 -0.217 -22.946 1.00 96.38 120 VAL A N 1
ATOM 973 C CA . VAL A 1 120 ? 8.861 -1.364 -22.025 1.00 96.38 120 VAL A CA 1
ATOM 974 C C . VAL A 1 120 ? 8.153 -0.984 -20.729 1.00 96.38 120 VAL A C 1
ATOM 976 O O . VAL A 1 120 ? 7.217 -1.663 -20.322 1.00 96.38 120 VAL A O 1
ATOM 979 N N . LEU A 1 121 ? 8.567 0.110 -20.087 1.00 94.12 121 LEU A N 1
ATOM 980 C CA . LEU A 1 121 ? 7.947 0.595 -18.857 1.00 94.12 121 LEU A CA 1
ATOM 981 C C . LEU A 1 121 ? 6.480 0.974 -19.095 1.00 94.12 121 LEU A C 1
ATOM 983 O O . LEU A 1 121 ? 5.632 0.645 -18.270 1.00 94.12 121 LEU A O 1
ATOM 987 N N . THR A 1 122 ? 6.179 1.603 -20.235 1.00 95.62 122 THR A N 1
ATOM 988 C CA . THR A 1 122 ? 4.801 1.921 -20.648 1.00 95.62 122 THR A CA 1
ATOM 989 C C . THR A 1 122 ? 3.962 0.648 -20.752 1.00 95.62 122 THR A C 1
ATOM 991 O O . THR A 1 122 ? 2.931 0.543 -20.095 1.00 95.62 122 THR A O 1
ATOM 994 N N . LEU A 1 123 ? 4.444 -0.362 -21.485 1.00 97.75 123 LEU A N 1
ATOM 995 C CA . LEU A 1 123 ? 3.749 -1.640 -21.651 1.00 97.75 123 LEU A CA 1
ATOM 996 C C . LEU A 1 123 ? 3.523 -2.354 -20.318 1.00 97.75 123 LEU A C 1
ATOM 998 O O . LEU A 1 123 ? 2.441 -2.883 -20.081 1.00 97.75 123 LEU A O 1
ATOM 1002 N N . VAL A 1 124 ? 4.531 -2.362 -19.446 1.00 97.00 124 VAL A N 1
ATOM 1003 C CA . VAL A 1 124 ? 4.461 -2.969 -18.112 1.00 97.00 124 VAL A CA 1
ATOM 1004 C C . VAL A 1 124 ? 3.390 -2.293 -17.252 1.00 97.00 124 VAL A C 1
ATOM 1006 O O . VAL A 1 124 ? 2.598 -2.986 -16.617 1.00 97.00 124 VAL A O 1
ATOM 1009 N N . ILE A 1 125 ? 3.338 -0.958 -17.245 1.00 95.44 125 ILE A N 1
ATOM 1010 C CA . ILE A 1 125 ? 2.350 -0.192 -16.474 1.00 95.44 125 ILE A CA 1
ATOM 1011 C C . ILE A 1 125 ? 0.937 -0.413 -17.016 1.00 95.44 125 ILE A C 1
ATOM 1013 O O . ILE A 1 125 ? 0.035 -0.691 -16.229 1.00 95.44 125 ILE A O 1
ATOM 1017 N N . LEU A 1 126 ? 0.741 -0.325 -18.335 1.00 96.31 126 LEU A N 1
ATOM 1018 C CA . LEU A 1 126 ? -0.569 -0.566 -18.947 1.00 96.31 126 LEU A CA 1
ATOM 1019 C C . LEU A 1 126 ? -1.039 -2.001 -18.693 1.00 96.31 126 LEU A C 1
ATOM 1021 O O . LEU A 1 126 ? -2.148 -2.212 -18.219 1.00 96.31 126 LEU A O 1
ATOM 1025 N N . SER A 1 127 ? -0.158 -2.986 -18.882 1.00 97.44 127 SER A N 1
ATOM 1026 C CA . SER A 1 127 ? -0.472 -4.390 -18.595 1.00 97.44 127 SER A CA 1
ATOM 1027 C C . SER A 1 127 ? -0.893 -4.597 -17.137 1.00 97.44 127 SER A C 1
ATOM 1029 O O . SER A 1 127 ? -1.839 -5.330 -16.878 1.00 97.44 127 SER A O 1
ATOM 1031 N N . ALA A 1 128 ? -0.238 -3.932 -16.178 1.00 95.12 128 ALA A N 1
ATOM 1032 C CA . ALA A 1 128 ? -0.632 -3.996 -14.770 1.00 95.12 128 ALA A CA 1
ATOM 1033 C C . ALA A 1 128 ? -2.002 -3.344 -14.506 1.00 95.12 128 ALA A C 1
ATOM 1035 O O . ALA A 1 128 ? -2.779 -3.875 -13.721 1.00 95.12 128 ALA A O 1
ATOM 1036 N N . LYS A 1 129 ? -2.322 -2.225 -15.174 1.00 93.00 129 LYS A N 1
ATOM 1037 C CA . LYS A 1 129 ? -3.643 -1.575 -15.077 1.00 93.00 129 LYS A CA 1
ATOM 1038 C C . LYS A 1 129 ? -4.775 -2.434 -15.652 1.00 93.00 129 LYS A C 1
ATOM 1040 O O . LYS A 1 129 ? -5.890 -2.362 -15.151 1.00 93.00 129 LYS A O 1
ATOM 1045 N N . HIS A 1 130 ? -4.473 -3.268 -16.646 1.00 95.38 130 HIS A N 1
ATOM 1046 C CA . HIS A 1 130 ? -5.400 -4.221 -17.269 1.00 95.38 130 HIS A CA 1
ATOM 1047 C C . HIS A 1 130 ? -5.394 -5.613 -16.608 1.00 95.38 130 HIS A C 1
ATOM 1049 O O . HIS A 1 130 ? -5.767 -6.595 -17.245 1.00 95.38 130 HIS A O 1
ATOM 1055 N N . ASN A 1 131 ? -4.952 -5.728 -15.347 1.00 94.81 131 ASN A N 1
ATOM 1056 C CA . ASN A 1 131 ? -4.894 -6.993 -14.592 1.00 94.81 131 ASN A CA 1
ATOM 1057 C C . ASN A 1 131 ? -4.105 -8.116 -15.310 1.00 94.81 131 ASN A C 1
ATOM 1059 O O . ASN A 1 131 ? -4.427 -9.301 -15.214 1.00 94.81 131 ASN A O 1
ATOM 1063 N N . GLN A 1 132 ? -3.073 -7.750 -16.080 1.00 96.69 132 GLN A N 1
ATOM 1064 C CA . GLN A 1 132 ? -2.145 -8.677 -16.738 1.00 96.69 132 GLN A CA 1
ATOM 1065 C C . GLN A 1 132 ? -0.785 -8.699 -16.023 1.00 96.69 132 GLN A C 1
ATOM 1067 O O . GLN A 1 132 ? 0.274 -8.644 -16.658 1.00 96.69 132 GLN A O 1
ATOM 1072 N N . GLU A 1 133 ? -0.772 -8.782 -14.689 1.00 95.31 133 GLU A N 1
ATOM 1073 C CA . GLU A 1 133 ? 0.447 -8.652 -13.881 1.00 95.31 133 GLU A CA 1
ATOM 1074 C C . GLU A 1 133 ? 1.477 -9.749 -14.170 1.00 95.31 133 GLU A C 1
ATOM 1076 O O . GLU A 1 133 ? 2.677 -9.478 -14.220 1.00 95.31 133 GLU A O 1
ATOM 1081 N N . GLN A 1 134 ? 1.039 -10.985 -14.429 1.00 94.94 134 GLN A N 1
ATOM 1082 C CA . GLN A 1 134 ? 1.963 -12.066 -14.790 1.00 94.94 134 GLN A CA 1
ATOM 1083 C C . GLN A 1 134 ? 2.665 -11.804 -16.130 1.00 94.94 134 GLN A C 1
ATOM 1085 O O . GLN A 1 134 ? 3.852 -12.099 -16.277 1.00 94.94 134 GLN A O 1
ATOM 1090 N N . TYR A 1 135 ? 1.946 -11.247 -17.108 1.00 95.94 135 TYR A N 1
ATOM 1091 C CA . TYR A 1 135 ? 2.508 -10.880 -18.407 1.00 95.94 135 TYR A CA 1
ATOM 1092 C C . TYR A 1 135 ? 3.488 -9.711 -18.264 1.00 95.94 135 TYR A C 1
ATOM 1094 O O . TYR A 1 135 ? 4.626 -9.801 -18.732 1.00 95.94 135 TYR A O 1
ATOM 1102 N N . ALA A 1 136 ? 3.085 -8.664 -17.536 1.00 96.38 136 ALA A N 1
ATOM 1103 C CA . ALA A 1 136 ? 3.930 -7.518 -17.221 1.00 96.38 136 ALA A CA 1
ATOM 1104 C C . ALA A 1 136 ? 5.240 -7.949 -16.539 1.00 96.38 136 ALA A C 1
ATOM 1106 O O . ALA A 1 136 ? 6.320 -7.492 -16.918 1.00 96.38 136 ALA A O 1
ATOM 1107 N N . LEU A 1 137 ? 5.155 -8.881 -15.582 1.00 91.56 137 LEU A N 1
ATOM 1108 C CA . LEU A 1 137 ? 6.318 -9.406 -14.873 1.00 91.56 137 LEU A CA 1
ATOM 1109 C C . LEU A 1 137 ? 7.283 -10.125 -15.819 1.00 91.56 137 LEU A C 1
ATOM 1111 O O . LEU A 1 137 ? 8.475 -9.835 -15.792 1.00 91.56 137 LEU A O 1
ATOM 1115 N N . ARG A 1 138 ? 6.780 -11.001 -16.700 1.00 92.94 138 ARG A N 1
ATOM 1116 C CA . ARG A 1 138 ? 7.619 -11.728 -17.672 1.00 92.94 138 ARG A CA 1
ATOM 1117 C C . ARG A 1 138 ? 8.350 -10.784 -18.628 1.00 92.94 138 ARG A C 1
ATOM 1119 O O . ARG A 1 138 ? 9.531 -10.993 -18.906 1.00 92.94 138 ARG A O 1
ATOM 1126 N N . ILE A 1 139 ? 7.671 -9.745 -19.126 1.00 94.25 139 ILE A N 1
ATOM 1127 C CA . ILE A 1 139 ? 8.299 -8.723 -19.982 1.00 94.25 139 ILE A CA 1
ATOM 1128 C C . ILE A 1 139 ? 9.433 -8.035 -19.228 1.00 94.25 139 ILE A C 1
ATOM 1130 O O . ILE A 1 139 ? 10.541 -7.903 -19.752 1.00 94.25 139 ILE A O 1
ATOM 1134 N N . LEU A 1 140 ? 9.153 -7.602 -17.999 1.00 90.94 140 LEU A N 1
ATOM 1135 C CA . LEU A 1 140 ? 10.100 -6.848 -17.196 1.00 90.94 140 LEU A CA 1
ATOM 1136 C C . LEU A 1 140 ? 11.316 -7.695 -16.803 1.00 90.94 140 LEU A C 1
ATOM 1138 O O . LEU A 1 140 ? 12.443 -7.222 -16.924 1.00 90.94 140 LEU A O 1
ATOM 1142 N N . GLU A 1 141 ? 11.109 -8.954 -16.413 1.00 87.75 141 GLU A N 1
ATOM 1143 C CA . GLU A 1 141 ? 12.179 -9.920 -16.131 1.00 87.75 141 GLU A CA 1
ATOM 1144 C C . GLU A 1 141 ? 13.080 -10.123 -17.355 1.00 87.75 141 GLU A C 1
ATOM 1146 O O . GLU A 1 141 ? 14.303 -10.004 -17.251 1.00 87.75 141 GLU A O 1
ATOM 1151 N N . LYS A 1 142 ? 12.488 -10.353 -18.537 1.00 89.88 142 LYS A N 1
ATOM 1152 C CA . LYS A 1 142 ? 13.238 -10.504 -19.792 1.00 89.88 142 LYS A CA 1
ATOM 1153 C C . LYS A 1 142 ? 14.049 -9.249 -20.117 1.00 89.88 142 LYS A C 1
ATOM 1155 O O . LYS A 1 142 ? 15.223 -9.352 -20.467 1.00 89.88 142 LYS A O 1
ATOM 1160 N N . TYR A 1 143 ? 13.442 -8.071 -19.983 1.00 90.62 143 TYR A N 1
ATOM 1161 C CA . TYR A 1 143 ? 14.102 -6.801 -20.267 1.00 90.62 143 TYR A CA 1
ATOM 1162 C C . TYR A 1 143 ? 15.267 -6.523 -19.310 1.00 90.62 143 TYR A C 1
ATOM 1164 O O . TYR A 1 143 ? 16.366 -6.189 -19.762 1.00 90.62 143 TYR A O 1
ATOM 1172 N N . LEU A 1 144 ? 15.050 -6.685 -18.000 1.00 86.06 144 LEU A N 1
ATOM 1173 C CA . LEU A 1 144 ? 16.070 -6.438 -16.981 1.00 86.06 144 LEU A CA 1
ATOM 1174 C C . LEU A 1 144 ? 17.227 -7.432 -17.092 1.00 86.06 144 LEU A C 1
ATOM 1176 O O . LEU A 1 144 ? 18.373 -7.011 -16.972 1.00 86.06 144 LEU A O 1
ATOM 1180 N N . LYS A 1 145 ? 16.966 -8.707 -17.411 1.00 83.56 145 LYS A N 1
ATOM 1181 C CA . LYS A 1 145 ? 18.021 -9.712 -17.630 1.00 83.56 145 LYS A CA 1
ATOM 1182 C C . LYS A 1 145 ? 19.044 -9.269 -18.684 1.00 83.56 145 LYS A C 1
ATOM 1184 O O . LYS A 1 145 ? 20.229 -9.535 -18.525 1.00 83.56 145 LYS A O 1
ATOM 1189 N N . VAL A 1 146 ? 18.592 -8.584 -19.735 1.00 85.81 146 VAL A N 1
ATOM 1190 C CA . VAL A 1 146 ? 19.450 -8.123 -20.838 1.00 85.81 146 VAL A CA 1
ATOM 1191 C C . VAL A 1 146 ? 20.056 -6.744 -20.556 1.00 85.81 146 VAL A C 1
ATOM 1193 O O . VAL A 1 146 ? 21.223 -6.509 -20.854 1.00 85.81 146 VAL A O 1
ATOM 1196 N N . ASN A 1 147 ? 19.288 -5.825 -19.964 1.00 84.69 147 ASN A N 1
ATOM 1197 C CA . ASN A 1 147 ? 19.643 -4.401 -19.923 1.00 84.69 147 ASN A CA 1
ATOM 1198 C C . ASN A 1 147 ? 20.139 -3.904 -18.554 1.00 84.69 147 ASN A C 1
ATOM 1200 O O . ASN A 1 147 ? 20.480 -2.727 -18.426 1.00 84.69 147 ASN A O 1
ATOM 1204 N N . TRP A 1 148 ? 20.203 -4.761 -17.527 1.00 80.62 148 TRP A N 1
ATOM 1205 C CA . TRP A 1 148 ? 20.541 -4.355 -16.155 1.00 80.62 148 TRP A CA 1
ATOM 1206 C C . TRP A 1 148 ? 21.849 -3.565 -16.051 1.00 80.62 148 TRP A C 1
ATOM 1208 O O . TRP A 1 148 ? 21.862 -2.464 -15.501 1.00 80.62 148 TRP A O 1
ATOM 1218 N N . ASN A 1 149 ? 22.944 -4.094 -16.604 1.00 77.56 149 ASN A N 1
ATOM 1219 C CA . ASN A 1 149 ? 24.263 -3.464 -16.495 1.00 77.56 149 ASN A CA 1
ATOM 1220 C C . ASN A 1 149 ? 24.312 -2.102 -17.202 1.00 77.56 149 ASN A C 1
ATOM 1222 O O . ASN A 1 149 ? 24.897 -1.156 -16.675 1.00 77.56 149 ASN A O 1
ATOM 1226 N N . LEU A 1 150 ? 23.645 -1.982 -18.354 1.00 82.50 150 LEU A N 1
ATOM 1227 C CA . LEU A 1 150 ? 23.551 -0.732 -19.106 1.00 82.50 150 LEU A CA 1
ATOM 1228 C C . LEU A 1 150 ? 22.768 0.335 -18.329 1.00 82.50 150 LEU A C 1
ATOM 1230 O O . LEU A 1 150 ? 23.220 1.473 -18.210 1.00 82.50 150 LEU A O 1
ATOM 1234 N N . LEU A 1 151 ? 21.626 -0.038 -17.745 1.00 78.75 151 LEU A N 1
ATOM 1235 C CA . LEU A 1 151 ? 20.812 0.877 -16.940 1.00 78.75 151 LEU A CA 1
ATOM 1236 C C . LEU A 1 151 ? 21.542 1.305 -15.663 1.00 78.75 151 LEU A C 1
ATOM 1238 O O . LEU A 1 151 ? 21.575 2.491 -15.338 1.00 78.75 151 LEU A O 1
ATOM 1242 N N . LYS A 1 152 ? 22.154 0.346 -14.958 1.00 75.38 152 LYS A N 1
ATOM 1243 C CA . LYS A 1 152 ? 22.861 0.565 -13.689 1.00 75.38 152 LYS A CA 1
ATOM 1244 C C . LYS A 1 152 ? 24.052 1.512 -13.841 1.00 75.38 152 LYS A C 1
ATOM 1246 O O . LYS A 1 152 ? 24.268 2.354 -12.974 1.00 75.38 152 LYS A O 1
ATOM 1251 N N . ASN A 1 153 ? 24.804 1.388 -14.932 1.00 77.75 153 ASN A N 1
ATOM 1252 C CA . ASN A 1 153 ? 26.014 2.179 -15.164 1.00 77.75 153 ASN A CA 1
ATOM 1253 C C . ASN A 1 153 ? 25.741 3.506 -15.894 1.00 77.75 153 ASN A C 1
ATOM 1255 O O . ASN A 1 153 ? 26.662 4.298 -16.099 1.00 77.75 153 ASN A O 1
ATOM 1259 N N . SER A 1 154 ? 24.490 3.781 -16.277 1.00 79.06 154 SER A N 1
ATOM 1260 C CA . SER A 1 154 ? 24.147 5.012 -16.984 1.00 79.06 154 SER A CA 1
ATOM 1261 C C . SER A 1 154 ? 24.365 6.252 -16.111 1.00 79.06 154 SER A C 1
ATOM 1263 O O . SER A 1 154 ? 23.995 6.300 -14.933 1.00 79.06 154 SER A O 1
ATOM 1265 N N . LYS A 1 155 ? 24.946 7.298 -16.707 1.00 79.50 155 LYS A N 1
ATOM 1266 C CA . LYS A 1 155 ? 25.068 8.636 -16.101 1.00 79.50 155 LYS A CA 1
ATOM 1267 C C . LYS A 1 155 ? 23.888 9.552 -16.449 1.00 79.50 155 LYS A C 1
ATOM 1269 O O . LYS A 1 155 ? 23.734 10.599 -15.830 1.00 79.50 155 LYS A O 1
ATOM 1274 N N . GLN A 1 156 ? 23.036 9.157 -17.397 1.00 78.06 156 GLN A N 1
ATOM 1275 C CA . GLN A 1 156 ? 21.894 9.960 -17.830 1.00 78.06 156 GLN A CA 1
ATOM 1276 C C . GLN A 1 156 ? 20.791 9.967 -16.765 1.00 78.06 156 GLN A C 1
ATOM 1278 O O . GLN A 1 156 ? 20.318 8.916 -16.324 1.00 78.06 156 GLN A O 1
ATOM 1283 N N . ARG A 1 157 ? 20.342 11.165 -16.376 1.00 74.56 157 ARG A N 1
ATOM 1284 C CA . ARG A 1 157 ? 19.277 11.378 -15.380 1.00 74.56 157 ARG A CA 1
ATOM 1285 C C . ARG A 1 157 ? 17.978 10.643 -15.726 1.00 74.56 157 ARG A C 1
ATOM 1287 O O . ARG A 1 157 ? 17.357 10.049 -14.849 1.00 74.56 157 ARG A O 1
ATOM 1294 N N . THR A 1 158 ? 17.587 10.673 -16.993 1.00 75.38 158 THR A N 1
ATOM 1295 C CA . THR A 1 158 ? 16.371 10.051 -17.540 1.00 75.38 158 THR A CA 1
ATOM 1296 C C . THR A 1 158 ? 16.410 8.531 -17.400 1.00 75.38 158 THR A C 1
ATOM 1298 O O . THR A 1 158 ? 15.498 7.944 -16.821 1.00 75.38 158 THR A O 1
ATOM 1301 N N . THR A 1 159 ? 17.517 7.909 -17.806 1.00 78.62 159 THR A N 1
ATOM 1302 C CA . THR A 1 159 ? 17.769 6.468 -17.655 1.00 78.62 159 THR A CA 1
ATOM 1303 C C . THR A 1 159 ? 17.837 6.033 -16.185 1.00 78.62 159 THR A C 1
ATOM 1305 O O . THR A 1 159 ? 17.312 4.980 -15.825 1.00 78.62 159 THR A O 1
ATOM 1308 N N . ARG A 1 160 ? 18.414 6.856 -15.298 1.00 75.44 160 ARG A N 1
ATOM 1309 C CA . ARG A 1 160 ? 18.433 6.582 -13.848 1.00 75.44 160 ARG A CA 1
ATOM 1310 C C . ARG A 1 160 ? 17.043 6.641 -13.212 1.00 75.44 160 ARG A C 1
ATOM 1312 O O . ARG A 1 160 ? 16.705 5.757 -12.431 1.00 75.44 160 ARG A O 1
ATOM 1319 N N . SER A 1 161 ? 16.225 7.639 -13.556 1.00 77.19 161 SER A N 1
ATOM 1320 C CA . SER A 1 161 ? 14.820 7.686 -13.119 1.00 77.19 161 SER A CA 1
ATOM 1321 C C . SER A 1 161 ? 14.049 6.471 -13.650 1.00 77.19 161 SER A C 1
ATOM 1323 O O . SER A 1 161 ? 13.374 5.788 -12.880 1.00 77.19 161 SER A O 1
ATOM 1325 N N . ALA A 1 162 ? 14.233 6.113 -14.924 1.00 82.75 162 ALA A N 1
ATOM 1326 C CA . ALA A 1 162 ? 13.629 4.913 -15.495 1.00 82.75 162 ALA A CA 1
ATOM 1327 C C . ALA A 1 162 ? 14.006 3.640 -14.720 1.00 82.75 162 ALA A C 1
ATOM 1329 O O . ALA A 1 162 ? 13.134 2.819 -14.453 1.00 82.75 162 ALA A O 1
ATOM 1330 N N . LEU A 1 163 ? 15.266 3.495 -14.294 1.00 81.50 163 LEU A N 1
ATOM 1331 C CA . LEU A 1 163 ? 15.706 2.369 -13.465 1.00 81.50 163 LEU A CA 1
ATOM 1332 C C . LEU A 1 163 ? 14.962 2.300 -12.120 1.00 81.50 163 LEU A C 1
ATOM 1334 O O . LEU A 1 163 ? 14.592 1.205 -11.700 1.00 81.50 163 LEU A O 1
ATOM 1338 N N . ILE A 1 164 ? 14.696 3.438 -11.466 1.00 78.81 164 ILE A N 1
ATOM 1339 C CA . ILE A 1 164 ? 13.903 3.479 -10.223 1.00 78.81 164 ILE A CA 1
ATOM 1340 C C . ILE A 1 164 ? 12.477 2.980 -10.481 1.00 78.81 164 ILE A C 1
ATOM 1342 O O . ILE A 1 164 ? 11.985 2.126 -9.747 1.00 78.81 164 ILE A O 1
ATOM 1346 N N . HIS A 1 165 ? 11.829 3.462 -11.544 1.00 85.94 165 HIS A N 1
ATOM 1347 C CA . HIS A 1 165 ? 10.460 3.068 -11.886 1.00 85.94 165 HIS A CA 1
ATOM 1348 C C . HIS A 1 165 ? 10.355 1.604 -12.349 1.00 85.94 165 HIS A C 1
ATOM 1350 O O . HIS A 1 165 ? 9.414 0.907 -11.972 1.00 85.94 165 HIS A O 1
ATOM 1356 N N . LEU A 1 166 ? 11.336 1.104 -13.106 1.00 86.19 166 LEU A N 1
ATOM 1357 C CA . LEU A 1 166 ? 11.435 -0.310 -13.483 1.00 86.19 166 LEU A CA 1
ATOM 1358 C C . LEU A 1 166 ? 11.647 -1.198 -12.251 1.00 86.19 166 LEU A C 1
ATOM 1360 O O . LEU A 1 166 ? 10.975 -2.216 -12.114 1.00 86.19 166 LEU A O 1
ATOM 1364 N N . GLY A 1 167 ? 12.540 -0.801 -11.339 1.00 80.38 167 GLY A N 1
ATOM 1365 C CA . GLY A 1 167 ? 12.760 -1.500 -10.073 1.00 80.38 167 GLY A CA 1
ATOM 1366 C C . GLY A 1 167 ? 11.496 -1.533 -9.216 1.00 80.38 167 GLY A C 1
ATOM 1367 O O . GLY A 1 167 ? 11.092 -2.601 -8.761 1.00 80.38 167 GLY A O 1
ATOM 1368 N N . TYR A 1 168 ? 10.820 -0.387 -9.074 1.00 83.69 168 TYR A N 1
ATOM 1369 C CA . TYR A 1 168 ? 9.537 -0.281 -8.379 1.00 83.69 168 TYR A CA 1
ATOM 1370 C C . TYR A 1 168 ? 8.490 -1.234 -8.955 1.00 83.69 168 TYR A C 1
ATOM 1372 O O . TYR A 1 168 ? 7.907 -2.022 -8.212 1.00 83.69 168 TYR A O 1
ATOM 1380 N N . MET A 1 169 ? 8.285 -1.199 -10.276 1.00 87.81 169 MET A N 1
ATOM 1381 C CA . MET A 1 169 ? 7.322 -2.069 -10.950 1.00 87.81 169 MET A CA 1
ATOM 1382 C C . MET A 1 169 ? 7.682 -3.546 -10.807 1.00 87.81 169 MET A C 1
ATOM 1384 O O . MET A 1 169 ? 6.793 -4.364 -10.594 1.00 87.81 169 MET A O 1
ATOM 1388 N N . TYR A 1 170 ? 8.968 -3.894 -10.857 1.00 85.50 170 TYR A N 1
ATOM 1389 C CA . TYR A 1 170 ? 9.428 -5.265 -10.644 1.00 85.50 170 TYR A CA 1
ATOM 1390 C C . TYR A 1 170 ? 9.058 -5.770 -9.248 1.00 85.50 170 TYR A C 1
ATOM 1392 O O . TYR A 1 170 ? 8.466 -6.841 -9.111 1.00 85.50 170 TYR A O 1
ATOM 1400 N N . GLY A 1 171 ? 9.331 -4.962 -8.220 1.00 79.31 171 GLY A N 1
ATOM 1401 C CA . GLY A 1 171 ? 8.919 -5.244 -6.848 1.00 79.31 171 GLY A CA 1
ATOM 1402 C C . GLY A 1 171 ? 7.412 -5.394 -6.702 1.00 79.31 171 GLY A C 1
ATOM 1403 O O . GLY A 1 171 ? 6.934 -6.405 -6.192 1.00 79.31 171 GLY A O 1
ATOM 1404 N N . TRP A 1 172 ? 6.667 -4.406 -7.196 1.00 87.69 172 TRP A N 1
ATOM 1405 C CA . TRP A 1 172 ? 5.210 -4.375 -7.126 1.00 87.69 172 TRP A CA 1
ATOM 1406 C C . TRP A 1 172 ? 4.577 -5.621 -7.757 1.00 87.69 172 TRP A C 1
ATOM 1408 O O . TRP A 1 172 ? 3.775 -6.300 -7.117 1.00 87.69 172 TRP A O 1
ATOM 1418 N N . LEU A 1 173 ? 4.996 -5.981 -8.974 1.00 89.06 173 LEU A N 1
ATOM 1419 C CA . LEU A 1 173 ? 4.470 -7.132 -9.711 1.00 89.06 173 LEU A CA 1
ATOM 1420 C C . LEU A 1 173 ? 4.772 -8.458 -9.014 1.00 89.06 173 LEU A C 1
ATOM 1422 O O . LEU A 1 173 ? 3.927 -9.349 -8.983 1.00 89.06 173 LEU A O 1
ATOM 1426 N N . ARG A 1 174 ? 5.959 -8.603 -8.423 1.00 84.19 174 ARG A N 1
ATOM 1427 C CA . ARG A 1 174 ? 6.337 -9.814 -7.681 1.00 84.19 174 ARG A CA 1
ATOM 1428 C C . ARG A 1 174 ? 5.490 -9.991 -6.426 1.00 84.19 174 ARG A C 1
ATOM 1430 O O . ARG A 1 174 ? 5.012 -11.096 -6.182 1.00 84.19 174 ARG A O 1
ATOM 1437 N N . ILE A 1 175 ? 5.237 -8.906 -5.688 1.00 83.94 175 ILE A N 1
ATOM 1438 C CA . ILE A 1 175 ? 4.357 -8.936 -4.512 1.00 83.94 175 ILE A CA 1
ATOM 1439 C C . ILE A 1 175 ? 2.923 -9.270 -4.936 1.00 83.94 175 ILE A C 1
ATOM 1441 O O . ILE A 1 175 ? 2.287 -10.125 -4.325 1.00 83.94 175 ILE A O 1
ATOM 1445 N N . LYS A 1 176 ? 2.428 -8.626 -6.000 1.00 88.00 176 LYS A N 1
ATOM 1446 C CA . LYS A 1 176 ? 1.061 -8.796 -6.506 1.00 88.00 176 LYS A CA 1
ATOM 1447 C C . LYS A 1 176 ? 0.797 -10.197 -7.069 1.00 88.00 176 LYS A C 1
ATOM 1449 O O . LYS A 1 176 ? -0.302 -10.711 -6.913 1.00 88.00 176 LYS A O 1
ATOM 1454 N N . THR A 1 177 ? 1.798 -10.831 -7.681 1.00 87.94 177 THR A N 1
ATOM 1455 C CA . THR A 1 177 ? 1.694 -12.184 -8.268 1.00 87.94 177 THR A CA 1
ATOM 1456 C C . THR A 1 177 ? 2.014 -13.319 -7.290 1.00 87.94 177 THR A C 1
ATOM 1458 O O . THR A 1 177 ? 2.090 -14.473 -7.709 1.00 87.94 177 THR A O 1
ATOM 1461 N N . GLY A 1 178 ? 2.243 -13.022 -6.007 1.00 80.50 178 GLY A N 1
ATOM 1462 C CA . GLY A 1 178 ? 2.580 -14.035 -5.002 1.00 80.50 178 GLY A CA 1
ATOM 1463 C C . GLY A 1 178 ? 3.980 -14.644 -5.158 1.00 80.50 178 GLY A C 1
ATOM 1464 O O . GLY A 1 178 ? 4.307 -15.633 -4.507 1.00 80.50 178 GLY A O 1
ATOM 1465 N N . ARG A 1 179 ? 4.829 -14.074 -6.023 1.00 75.62 179 ARG A N 1
ATOM 1466 C CA . ARG A 1 179 ? 6.192 -14.553 -6.297 1.00 75.62 179 ARG A CA 1
ATOM 1467 C C . ARG A 1 179 ? 7.190 -13.910 -5.333 1.00 75.62 179 ARG A C 1
ATOM 1469 O O . ARG A 1 179 ? 8.073 -13.140 -5.727 1.00 75.62 179 ARG A O 1
ATOM 1476 N N . TYR A 1 180 ? 7.027 -14.233 -4.054 1.00 65.12 180 TYR A N 1
ATOM 1477 C CA . TYR A 1 180 ? 7.937 -13.872 -2.968 1.00 65.12 180 TYR A CA 1
ATOM 1478 C C . TYR A 1 180 ? 9.125 -14.847 -2.993 1.00 65.12 180 TYR A C 1
ATOM 1480 O O . TYR A 1 180 ? 8.959 -16.015 -2.660 1.00 65.12 180 TYR A O 1
ATOM 1488 N N . ILE A 1 181 ? 10.304 -14.435 -3.472 1.00 53.09 181 ILE A N 1
ATOM 1489 C CA . ILE A 1 181 ? 11.433 -15.372 -3.641 1.00 53.09 181 ILE A CA 1
ATOM 1490 C C . ILE A 1 181 ? 12.409 -15.297 -2.465 1.00 53.09 181 ILE A C 1
ATOM 1492 O O . ILE A 1 181 ? 12.675 -14.223 -1.926 1.00 53.09 181 ILE A O 1
ATOM 1496 N N . GLY A 1 182 ? 12.916 -16.480 -2.099 1.00 47.16 182 GLY A N 1
ATOM 1497 C CA . GLY A 1 182 ? 13.903 -16.742 -1.059 1.00 47.16 182 GLY A CA 1
ATOM 1498 C C . GLY A 1 182 ? 15.304 -16.149 -1.279 1.00 47.16 182 GLY A C 1
ATOM 1499 O O . GLY A 1 182 ? 15.536 -15.264 -2.098 1.00 47.16 182 GLY A O 1
ATOM 1500 N N . ASN A 1 183 ? 16.230 -16.660 -0.466 1.00 41.91 183 ASN A N 1
ATOM 1501 C CA . ASN A 1 183 ? 17.398 -16.007 0.156 1.00 41.91 183 ASN A CA 1
ATOM 1502 C C . ASN A 1 183 ? 18.380 -15.174 -0.699 1.00 41.91 183 ASN A C 1
ATOM 1504 O O . ASN A 1 183 ? 19.207 -14.456 -0.127 1.00 41.91 183 ASN A O 1
ATOM 1508 N N . SER A 1 184 ? 18.320 -15.204 -2.027 1.00 44.16 184 SER A N 1
ATOM 1509 C CA . SER A 1 184 ? 19.312 -14.562 -2.905 1.00 44.16 184 SER A CA 1
ATOM 1510 C C . SER A 1 184 ? 18.735 -13.596 -3.938 1.00 44.16 184 SER A C 1
ATOM 1512 O O . SER A 1 184 ? 19.504 -12.920 -4.620 1.00 44.16 184 SER A O 1
ATOM 1514 N N . ASP A 1 185 ? 17.413 -13.481 -4.063 1.00 48.50 185 ASP A N 1
ATOM 1515 C CA . ASP A 1 185 ? 16.864 -12.901 -5.281 1.00 48.50 185 ASP A CA 1
ATOM 1516 C C . ASP A 1 185 ? 16.816 -11.366 -5.251 1.00 48.50 185 ASP A C 1
ATOM 1518 O O . ASP A 1 185 ? 16.162 -10.744 -4.412 1.00 48.50 185 ASP A O 1
ATOM 1522 N N . LEU A 1 186 ? 17.554 -10.793 -6.206 1.00 49.44 186 LEU A N 1
ATOM 1523 C CA . LEU A 1 186 ? 17.507 -9.501 -6.908 1.00 49.44 186 LEU A CA 1
ATOM 1524 C C . LEU A 1 186 ? 16.412 -8.463 -6.580 1.00 49.44 186 LEU A C 1
ATOM 1526 O O . LEU A 1 186 ? 16.615 -7.300 -6.893 1.00 49.44 186 LEU A O 1
ATOM 1530 N N . LEU A 1 187 ? 15.288 -8.779 -5.940 1.00 45.03 187 LEU A N 1
ATOM 1531 C CA . LEU A 1 187 ? 14.293 -7.796 -5.498 1.00 45.03 187 LEU A CA 1
ATOM 1532 C C . LEU A 1 187 ? 14.873 -6.811 -4.468 1.00 45.03 187 LEU A C 1
ATOM 1534 O O . LEU A 1 187 ? 14.669 -5.607 -4.581 1.00 45.03 187 LEU A O 1
ATOM 1538 N N . TRP A 1 188 ? 15.638 -7.309 -3.489 1.00 46.91 188 TRP A N 1
ATOM 1539 C CA . TRP A 1 188 ? 16.252 -6.479 -2.442 1.00 46.91 188 TRP A CA 1
ATOM 1540 C C . TRP A 1 188 ? 17.359 -5.587 -2.994 1.00 46.91 188 TRP A C 1
ATOM 1542 O O . TRP A 1 188 ? 17.382 -4.387 -2.723 1.00 46.91 188 TRP A O 1
ATOM 1552 N N . GLU A 1 189 ? 18.249 -6.145 -3.819 1.00 49.75 189 GLU A N 1
ATOM 1553 C CA . GLU A 1 189 ? 19.260 -5.337 -4.490 1.00 49.75 189 GLU A CA 1
ATOM 1554 C C . GLU A 1 189 ? 18.614 -4.370 -5.488 1.00 49.75 189 GLU A C 1
ATOM 1556 O O . GLU A 1 189 ? 19.053 -3.236 -5.561 1.00 49.75 189 GLU A O 1
ATOM 1561 N N . ASN A 1 190 ? 17.537 -4.729 -6.189 1.00 46.91 190 ASN A N 1
ATOM 1562 C CA . ASN A 1 190 ? 16.954 -3.881 -7.235 1.00 46.91 190 ASN A CA 1
ATOM 1563 C C . ASN A 1 190 ? 15.858 -2.926 -6.749 1.00 46.91 190 ASN A C 1
ATOM 1565 O O . ASN A 1 190 ? 15.466 -2.065 -7.522 1.00 46.91 190 ASN A O 1
ATOM 1569 N N . LEU A 1 191 ? 15.371 -3.028 -5.510 1.00 50.81 191 LEU A N 1
ATOM 1570 C CA . LEU A 1 191 ? 14.483 -2.030 -4.891 1.00 50.81 191 LEU A CA 1
ATOM 1571 C C . LEU A 1 191 ? 15.248 -1.125 -3.928 1.00 50.81 191 LEU A C 1
ATOM 1573 O O . LEU A 1 191 ? 15.089 0.094 -3.974 1.00 50.81 191 LEU A O 1
ATOM 1577 N N . LYS A 1 192 ? 16.141 -1.693 -3.103 1.00 54.72 192 LYS A N 1
ATOM 1578 C CA . LYS A 1 192 ? 16.974 -0.904 -2.190 1.00 54.72 192 LYS A CA 1
ATOM 1579 C C . LYS A 1 192 ? 18.136 -0.233 -2.911 1.00 54.72 192 LYS A C 1
ATOM 1581 O O . LYS A 1 192 ? 18.482 0.879 -2.525 1.00 54.72 192 LYS A O 1
ATOM 1586 N N . ARG A 1 193 ? 18.729 -0.818 -3.971 1.00 50.62 193 ARG A N 1
ATOM 1587 C CA . ARG A 1 193 ? 19.764 -0.087 -4.730 1.00 50.62 193 ARG A CA 1
ATOM 1588 C C . ARG A 1 193 ? 19.197 1.093 -5.477 1.00 50.62 193 ARG A C 1
ATOM 1590 O O . ARG A 1 193 ? 19.880 2.077 -5.407 1.00 50.62 193 ARG A O 1
ATOM 1597 N N . PRO A 1 194 ? 18.037 1.125 -6.142 1.00 47.69 194 PRO A N 1
ATOM 1598 C CA . PRO A 1 194 ? 17.557 2.387 -6.698 1.00 47.69 194 PRO A CA 1
ATOM 1599 C C . PRO A 1 194 ? 17.305 3.446 -5.626 1.00 47.69 194 PRO A C 1
ATOM 1601 O O . PRO A 1 194 ? 17.607 4.602 -5.878 1.00 47.69 194 PRO A O 1
ATOM 1604 N N . ILE A 1 195 ? 16.901 3.061 -4.406 1.00 48.69 195 ILE A N 1
ATOM 1605 C CA . ILE A 1 195 ? 16.884 3.963 -3.238 1.00 48.69 195 ILE A CA 1
ATOM 1606 C C . ILE A 1 195 ? 18.314 4.399 -2.846 1.00 48.69 195 ILE A C 1
ATOM 1608 O O . ILE A 1 195 ? 18.539 5.566 -2.561 1.00 48.69 195 ILE A O 1
ATOM 1612 N N . GLY A 1 196 ? 19.315 3.516 -2.882 1.00 37.19 196 GLY A N 1
ATOM 1613 C CA . GLY A 1 196 ? 20.721 3.842 -2.581 1.00 37.19 196 GLY A CA 1
ATOM 1614 C C . GLY A 1 196 ? 21.499 4.537 -3.716 1.00 37.19 196 GLY A C 1
ATOM 1615 O O . GLY A 1 196 ? 22.345 5.375 -3.469 1.00 37.19 196 GLY A O 1
ATOM 1616 N N . VAL A 1 197 ? 21.196 4.250 -4.976 1.00 36.78 197 VAL A N 1
ATOM 1617 C CA . VAL A 1 197 ? 21.691 4.863 -6.223 1.00 36.78 197 VAL A CA 1
ATOM 1618 C C . VAL A 1 197 ? 21.008 6.213 -6.413 1.00 36.78 197 VAL A C 1
ATOM 1620 O O . VAL A 1 197 ? 21.562 7.111 -7.047 1.00 36.78 197 VAL A O 1
ATOM 1623 N N . SER A 1 198 ? 19.848 6.406 -5.781 1.00 38.28 198 SER A N 1
ATOM 1624 C CA . SER A 1 198 ? 19.282 7.725 -5.584 1.00 38.28 198 SER A CA 1
ATOM 1625 C C . SER A 1 198 ? 20.120 8.620 -4.672 1.00 38.28 198 SER A C 1
ATOM 1627 O O . SER A 1 198 ? 19.779 9.781 -4.602 1.00 38.28 198 SER A O 1
ATOM 1629 N N . LEU A 1 199 ? 21.272 8.202 -4.123 1.00 34.94 199 LEU A N 1
ATOM 1630 C CA . LEU A 1 199 ? 22.261 9.128 -3.532 1.00 34.94 199 LEU A CA 1
ATOM 1631 C C . LEU A 1 199 ? 22.629 10.327 -4.445 1.00 34.94 199 LEU A C 1
ATOM 1633 O O . LEU A 1 199 ? 23.154 11.315 -3.952 1.00 34.94 199 LEU A O 1
ATOM 1637 N N . PHE A 1 200 ? 22.317 10.282 -5.750 1.00 32.88 200 PHE A N 1
ATOM 1638 C CA . PHE A 1 200 ? 22.471 11.401 -6.697 1.00 32.88 200 PHE A CA 1
ATOM 1639 C C . PHE A 1 200 ? 21.217 12.288 -6.920 1.00 32.88 200 PHE A C 1
ATOM 1641 O O . PHE A 1 200 ? 21.321 13.302 -7.601 1.00 32.88 200 PHE A O 1
ATOM 1648 N N . PHE A 1 201 ? 20.034 11.926 -6.404 1.00 31.73 201 PHE A N 1
ATOM 1649 C CA . PHE A 1 201 ? 18.789 12.740 -6.442 1.00 31.73 201 PHE A CA 1
ATOM 1650 C C . PHE A 1 201 ? 18.145 12.949 -5.060 1.00 31.73 201 PHE A C 1
ATOM 1652 O O . PHE A 1 201 ? 17.367 13.874 -4.853 1.00 31.73 201 PHE A O 1
ATOM 1659 N N . ILE A 1 202 ? 18.485 12.068 -4.135 1.00 34.91 202 ILE A N 1
ATOM 1660 C CA . ILE A 1 202 ? 18.097 11.927 -2.743 1.00 34.91 202 ILE A CA 1
ATOM 1661 C C . ILE A 1 202 ? 19.453 11.921 -2.023 1.00 34.91 202 ILE A C 1
ATOM 1663 O O . ILE A 1 202 ? 20.026 10.874 -1.746 1.00 34.91 202 ILE A O 1
ATOM 1667 N N . GLU A 1 203 ? 20.053 13.100 -1.838 1.00 27.14 203 GLU A N 1
ATOM 1668 C CA . GLU A 1 203 ? 21.475 13.275 -1.461 1.00 27.14 203 GLU A CA 1
ATOM 1669 C C . GLU A 1 203 ? 21.897 12.641 -0.118 1.00 27.14 203 GLU A C 1
ATOM 1671 O O . GLU A 1 203 ? 23.059 12.692 0.275 1.00 27.14 203 GLU A O 1
ATOM 1676 N N . ARG A 1 204 ? 20.974 12.015 0.608 1.00 35.56 204 ARG A N 1
ATOM 1677 C CA . ARG A 1 204 ? 21.156 11.222 1.835 1.00 35.56 204 ARG A CA 1
ATOM 1678 C C . ARG A 1 204 ? 20.049 10.153 1.817 1.00 35.56 204 ARG A C 1
ATOM 1680 O O . ARG A 1 204 ? 19.152 10.263 0.991 1.00 35.56 204 ARG A O 1
ATOM 1687 N N . PRO A 1 205 ? 19.979 9.148 2.705 1.00 40.06 205 PRO A N 1
ATOM 1688 C CA . PRO A 1 205 ? 18.682 8.558 3.047 1.00 40.06 205 PRO A CA 1
ATOM 1689 C C . PRO A 1 205 ? 17.794 9.686 3.598 1.00 40.06 205 PRO A C 1
ATOM 1691 O O . PRO A 1 205 ? 17.753 9.930 4.801 1.00 40.06 205 PRO A O 1
ATOM 1694 N N . THR A 1 206 ? 17.190 10.482 2.717 1.00 40.22 206 THR A N 1
ATOM 1695 C CA . THR A 1 206 ? 16.461 11.670 3.122 1.00 40.22 206 THR A CA 1
ATOM 1696 C C . THR A 1 206 ? 15.127 11.187 3.634 1.00 40.22 206 THR A C 1
ATOM 1698 O O . THR A 1 206 ? 14.292 10.652 2.911 1.00 40.22 206 THR A O 1
ATOM 1701 N N . THR A 1 207 ? 14.961 11.417 4.913 1.00 45.44 207 THR A N 1
ATOM 1702 C CA . THR A 1 207 ? 13.762 11.303 5.729 1.00 45.44 207 THR A CA 1
ATOM 1703 C C . THR A 1 207 ? 12.533 12.012 5.148 1.00 45.44 207 THR A C 1
ATOM 1705 O O . THR A 1 207 ? 11.416 11.705 5.543 1.00 45.44 207 THR A O 1
ATOM 1708 N N . ARG A 1 208 ? 12.687 12.931 4.186 1.00 51.78 208 ARG A N 1
ATOM 1709 C CA . ARG A 1 208 ? 11.580 13.689 3.582 1.00 51.78 208 ARG A CA 1
ATOM 1710 C C . ARG A 1 208 ? 10.846 12.878 2.504 1.00 51.78 208 ARG A C 1
ATOM 1712 O O . ARG A 1 208 ? 11.471 12.129 1.755 1.00 51.78 208 ARG A O 1
ATOM 1719 N N . ASN A 1 209 ? 9.526 13.072 2.403 1.00 59.12 209 ASN A N 1
ATOM 1720 C CA . ASN A 1 209 ? 8.711 12.609 1.275 1.00 59.12 209 ASN A CA 1
ATOM 1721 C C . ASN A 1 209 ? 9.248 13.230 -0.022 1.00 59.12 209 ASN A C 1
ATOM 1723 O O . ASN A 1 209 ? 8.914 14.366 -0.359 1.00 59.12 209 ASN A O 1
ATOM 1727 N N . GLN A 1 210 ? 10.134 12.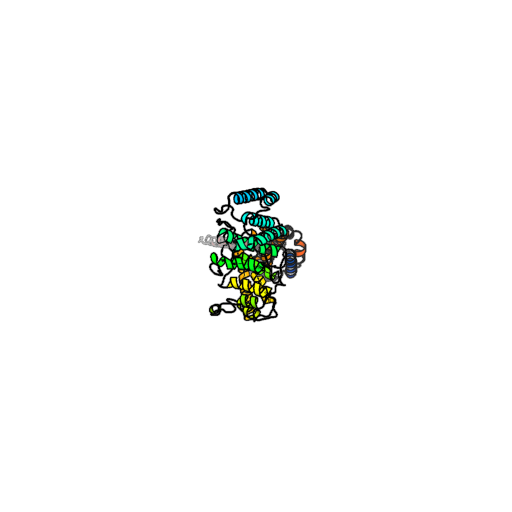522 -0.712 1.00 65.75 210 GLN A N 1
ATOM 1728 C CA . GLN A 1 210 ? 10.742 13.025 -1.930 1.00 65.75 210 GLN A CA 1
ATOM 1729 C C . GLN A 1 210 ? 9.981 12.492 -3.129 1.00 65.75 210 GLN A C 1
ATOM 1731 O O . GLN A 1 210 ? 9.795 11.285 -3.294 1.00 65.75 210 GLN A O 1
ATOM 1736 N N . SER A 1 211 ? 9.557 13.426 -3.976 1.00 70.44 211 SER A N 1
ATOM 1737 C CA . SER A 1 211 ? 9.029 13.109 -5.292 1.00 70.44 211 SER A CA 1
ATOM 1738 C C . SER A 1 211 ? 10.146 12.509 -6.133 1.00 70.44 211 SER A C 1
ATOM 1740 O O . SER A 1 211 ? 11.116 13.187 -6.466 1.00 70.44 211 SER A O 1
ATOM 1742 N N . ILE A 1 212 ? 9.971 11.262 -6.544 1.00 71.81 212 ILE A N 1
ATOM 1743 C CA . ILE A 1 212 ? 10.788 10.650 -7.580 1.00 71.81 212 ILE A CA 1
ATOM 1744 C C . ILE A 1 212 ? 10.291 11.239 -8.906 1.00 71.81 212 ILE A C 1
ATOM 1746 O O . ILE A 1 212 ? 9.091 11.178 -9.195 1.00 71.81 212 ILE A O 1
ATOM 1750 N N . PRO A 1 213 ? 11.162 11.897 -9.689 1.00 69.00 213 PRO A N 1
ATOM 1751 C CA . PRO A 1 213 ? 10.747 12.517 -10.937 1.00 69.00 213 PRO A CA 1
ATOM 1752 C C . PRO A 1 213 ? 10.239 11.439 -11.893 1.00 69.00 213 PRO A C 1
ATOM 1754 O O . PRO A 1 213 ? 10.917 10.420 -12.061 1.00 69.00 213 PRO A O 1
ATOM 1757 N N . LYS A 1 214 ? 9.094 11.693 -12.549 1.00 72.50 214 LYS A N 1
ATOM 1758 C CA . LYS A 1 214 ? 8.599 10.841 -13.640 1.00 72.50 214 LYS A CA 1
ATOM 1759 C C . LYS A 1 214 ? 9.749 10.582 -14.628 1.00 72.50 214 LYS A C 1
ATOM 1761 O O . LYS A 1 214 ? 10.489 11.528 -14.939 1.00 72.50 214 LYS A O 1
ATOM 1766 N N . PRO A 1 215 ? 9.906 9.359 -15.163 1.00 64.94 215 PRO A N 1
ATOM 1767 C CA . PRO A 1 215 ? 10.889 9.106 -16.205 1.00 64.94 215 PRO A CA 1
ATOM 1768 C C . PRO A 1 215 ? 10.604 10.046 -17.375 1.00 64.94 215 PRO A C 1
ATOM 1770 O O . PRO A 1 215 ? 9.476 10.098 -17.864 1.00 64.94 215 PRO A O 1
ATOM 1773 N N . GLY A 1 216 ? 11.597 10.850 -17.757 1.00 60.50 216 GLY A N 1
ATOM 1774 C CA . GLY A 1 216 ? 11.441 11.891 -18.774 1.00 60.50 216 GLY A CA 1
ATOM 1775 C C . GLY A 1 216 ? 11.180 13.318 -18.276 1.00 60.50 216 GLY A C 1
ATOM 1776 O O . GLY A 1 216 ? 11.128 14.231 -19.089 1.00 60.50 216 GLY A O 1
ATOM 1777 N N . GLY A 1 217 ? 11.067 13.543 -16.962 1.00 59.41 217 GLY A N 1
ATOM 1778 C CA . GLY A 1 217 ? 11.226 14.875 -16.356 1.00 59.41 217 GLY A CA 1
ATOM 1779 C C . GLY A 1 217 ? 10.042 15.843 -16.458 1.00 59.41 217 GLY A C 1
ATOM 1780 O O . GLY A 1 217 ? 10.189 16.999 -16.076 1.00 59.41 217 GLY A O 1
ATOM 1781 N N . CYS A 1 218 ? 8.875 15.405 -16.930 1.00 63.53 218 CYS A N 1
ATOM 1782 C CA . CYS A 1 218 ? 7.700 16.273 -17.018 1.00 63.53 218 CYS A CA 1
ATOM 1783 C C . CYS A 1 218 ? 7.095 16.569 -15.640 1.00 63.53 218 CYS A C 1
ATOM 1785 O O . CYS A 1 218 ? 6.974 15.679 -14.790 1.00 63.53 218 CYS A O 1
ATOM 1787 N N . SER A 1 219 ? 6.691 17.823 -15.436 1.00 55.31 219 SER A N 1
ATOM 1788 C CA . SER A 1 219 ? 5.888 18.247 -14.293 1.00 55.31 219 SER A CA 1
ATOM 1789 C C . SER A 1 219 ? 4.487 17.626 -14.370 1.00 55.31 219 SER A C 1
ATOM 1791 O O . SER A 1 219 ? 3.918 17.455 -15.446 1.00 55.31 219 SER A O 1
ATOM 1793 N N . GLY A 1 220 ? 3.933 17.232 -13.225 1.00 53.69 220 GLY A N 1
ATOM 1794 C CA . GLY A 1 220 ? 2.595 16.649 -13.145 1.00 53.69 220 GLY A CA 1
ATOM 1795 C C . GLY A 1 220 ? 2.216 16.248 -11.722 1.00 53.69 220 GLY A C 1
ATOM 1796 O O . GLY A 1 220 ? 3.077 16.208 -10.837 1.00 53.69 220 GLY A O 1
ATOM 1797 N N . ALA A 1 221 ? 0.925 15.967 -11.524 1.00 48.12 221 ALA A N 1
ATOM 1798 C CA . ALA A 1 221 ? 0.347 15.587 -10.236 1.00 48.12 221 ALA A CA 1
ATOM 1799 C C . ALA A 1 221 ? 0.786 14.183 -9.777 1.00 48.12 221 ALA A C 1
ATOM 1801 O O . ALA A 1 221 ? 1.111 14.004 -8.605 1.00 48.12 221 ALA A O 1
ATOM 1802 N N . ASP A 1 222 ? 0.889 13.208 -10.690 1.00 59.88 222 ASP A N 1
ATOM 1803 C CA . ASP A 1 222 ? 1.238 11.830 -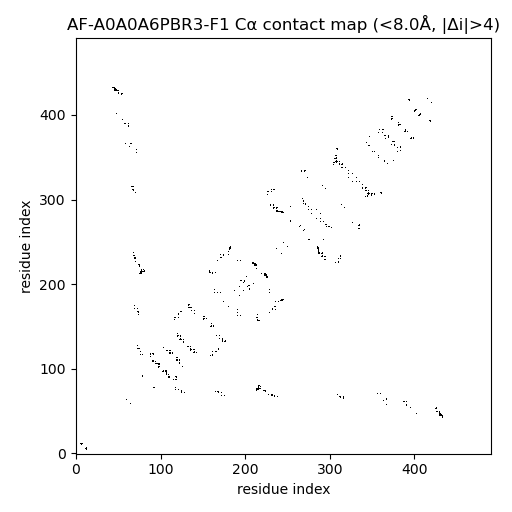10.307 1.00 59.88 222 ASP A CA 1
ATOM 1804 C C . ASP A 1 222 ? 2.738 11.691 -10.060 1.00 59.88 222 ASP A C 1
ATOM 1806 O O . ASP A 1 222 ? 3.557 11.761 -10.977 1.00 59.88 222 ASP A O 1
ATOM 1810 N N . LYS A 1 223 ? 3.128 11.469 -8.814 1.00 66.25 223 LYS A N 1
ATOM 1811 C CA . LYS A 1 223 ? 4.532 11.315 -8.439 1.00 66.25 223 LYS A CA 1
ATOM 1812 C C . LYS A 1 223 ? 4.690 10.000 -7.704 1.00 66.25 223 LYS A C 1
ATOM 1814 O O . LYS A 1 223 ? 3.965 9.729 -6.753 1.00 66.25 223 LYS A O 1
ATOM 1819 N N . LEU A 1 224 ? 5.656 9.191 -8.134 1.00 75.94 224 LEU A N 1
ATOM 1820 C CA . LEU A 1 224 ? 6.138 8.109 -7.287 1.00 75.94 224 LEU A CA 1
ATOM 1821 C C . LEU A 1 224 ? 6.908 8.762 -6.136 1.00 75.94 224 LEU A C 1
ATOM 1823 O O . LEU A 1 224 ? 7.709 9.665 -6.365 1.00 75.94 224 LEU A O 1
ATOM 1827 N N . THR A 1 225 ? 6.656 8.350 -4.902 1.00 76.50 225 THR A N 1
ATOM 1828 C CA . THR A 1 225 ? 7.337 8.911 -3.731 1.00 76.50 225 THR A CA 1
ATOM 1829 C C . THR A 1 225 ? 8.321 7.911 -3.151 1.00 76.50 225 THR A C 1
ATOM 1831 O O . THR A 1 225 ? 8.163 6.697 -3.304 1.00 76.50 225 THR A O 1
ATOM 1834 N N . SER A 1 226 ? 9.326 8.406 -2.427 1.00 74.62 226 SER A N 1
ATOM 1835 C CA . SER A 1 226 ? 10.174 7.542 -1.599 1.00 74.62 226 SER A CA 1
ATOM 1836 C C . SER A 1 226 ? 9.335 6.695 -0.629 1.00 74.62 226 SER A C 1
ATOM 1838 O O . SER A 1 226 ? 9.645 5.526 -0.413 1.00 74.62 226 SER A O 1
ATOM 1840 N N . TYR A 1 227 ? 8.225 7.233 -0.115 1.00 79.56 227 TYR A N 1
ATOM 1841 C CA . TYR A 1 227 ? 7.286 6.509 0.748 1.00 79.56 227 TYR A CA 1
ATOM 1842 C C . TYR A 1 227 ? 6.599 5.334 0.056 1.00 79.56 227 TYR A C 1
ATOM 1844 O O . TYR A 1 227 ? 6.514 4.273 0.667 1.00 79.56 227 TYR A O 1
ATOM 1852 N N . ALA A 1 228 ? 6.216 5.447 -1.218 1.00 80.50 228 ALA A N 1
ATOM 1853 C CA . ALA A 1 228 ? 5.692 4.308 -1.976 1.00 80.50 228 ALA A CA 1
ATOM 1854 C C . ALA A 1 228 ? 6.725 3.170 -2.100 1.00 80.50 228 ALA A C 1
ATOM 1856 O O . ALA A 1 228 ? 6.370 1.992 -2.011 1.00 80.50 228 ALA A O 1
ATOM 1857 N N . LEU A 1 229 ? 8.015 3.508 -2.248 1.00 79.00 229 LEU A N 1
ATOM 1858 C CA . LEU A 1 229 ? 9.093 2.514 -2.275 1.00 79.00 229 LEU A CA 1
ATOM 1859 C C . LEU A 1 229 ? 9.234 1.799 -0.924 1.00 79.00 229 LEU A C 1
ATOM 1861 O O . LEU A 1 229 ? 9.217 0.569 -0.876 1.00 79.00 229 LEU A O 1
ATOM 1865 N N . TYR A 1 230 ? 9.347 2.557 0.173 1.00 79.62 230 TYR A N 1
ATOM 1866 C CA . TYR A 1 230 ? 9.474 1.984 1.518 1.00 79.62 230 TYR A CA 1
ATOM 1867 C C . TYR A 1 230 ? 8.235 1.186 1.925 1.00 79.62 230 TYR A C 1
ATOM 1869 O O . TYR A 1 230 ? 8.371 0.115 2.511 1.00 79.62 230 TYR A O 1
ATOM 1877 N N . ASN A 1 231 ? 7.042 1.660 1.564 1.00 85.94 231 ASN A N 1
ATOM 1878 C CA . ASN A 1 231 ? 5.794 0.947 1.782 1.00 85.94 231 ASN A CA 1
ATOM 1879 C C . ASN A 1 231 ? 5.838 -0.453 1.161 1.00 85.94 231 ASN A C 1
ATOM 1881 O O . ASN A 1 231 ? 5.610 -1.449 1.842 1.00 85.94 231 ASN A O 1
ATOM 1885 N N . ASN A 1 232 ? 6.186 -0.535 -0.124 1.00 84.56 232 ASN A N 1
ATOM 1886 C CA . ASN A 1 232 ? 6.224 -1.814 -0.822 1.00 84.56 232 ASN A CA 1
ATOM 1887 C C . ASN A 1 232 ? 7.349 -2.718 -0.309 1.00 84.56 232 ASN A C 1
ATOM 1889 O O . ASN A 1 232 ? 7.180 -3.932 -0.328 1.00 84.56 232 ASN A O 1
ATOM 1893 N N . LEU A 1 233 ? 8.458 -2.164 0.196 1.00 81.50 233 LEU A N 1
ATOM 1894 C CA . LEU A 1 233 ? 9.478 -2.951 0.898 1.00 81.50 233 LEU A CA 1
ATOM 1895 C C . LEU A 1 233 ? 8.925 -3.570 2.186 1.00 81.50 233 LEU A C 1
ATOM 1897 O O . LEU A 1 233 ? 9.091 -4.769 2.391 1.00 81.50 233 LEU A O 1
ATOM 1901 N N . ILE A 1 234 ? 8.238 -2.787 3.023 1.00 86.44 234 ILE A N 1
ATOM 1902 C CA . ILE A 1 234 ? 7.597 -3.288 4.250 1.00 86.44 234 ILE A CA 1
ATOM 1903 C C . ILE A 1 234 ? 6.602 -4.399 3.899 1.00 86.44 234 ILE A C 1
ATOM 1905 O O . ILE A 1 234 ? 6.690 -5.497 4.446 1.00 86.44 234 ILE A O 1
ATOM 1909 N N . VAL A 1 235 ? 5.712 -4.150 2.934 1.00 88.38 235 VAL A N 1
ATOM 1910 C CA . VAL A 1 235 ? 4.709 -5.124 2.479 1.00 88.38 235 VAL A CA 1
ATOM 1911 C C . VAL A 1 235 ? 5.376 -6.391 1.941 1.00 88.38 235 VAL A C 1
ATOM 1913 O O . VAL A 1 235 ? 4.969 -7.491 2.306 1.00 88.38 235 VAL A O 1
ATOM 1916 N N . ALA A 1 236 ? 6.421 -6.265 1.116 1.00 83.00 236 ALA A N 1
ATOM 1917 C CA . ALA A 1 236 ? 7.142 -7.409 0.560 1.00 83.00 236 ALA A CA 1
ATOM 1918 C C . ALA A 1 236 ? 7.693 -8.321 1.654 1.00 83.00 236 ALA A C 1
ATOM 1920 O O . ALA A 1 236 ? 7.524 -9.536 1.578 1.00 83.00 236 ALA A O 1
ATOM 1921 N N . TYR A 1 237 ? 8.327 -7.741 2.675 1.00 84.38 237 TYR A N 1
ATOM 1922 C CA . TYR A 1 237 ? 8.865 -8.510 3.790 1.00 84.38 237 TYR A CA 1
ATOM 1923 C C . TYR A 1 237 ? 7.765 -9.178 4.601 1.00 84.38 237 TYR A C 1
ATOM 1925 O O . TYR A 1 237 ? 7.831 -10.381 4.833 1.00 84.38 237 TYR A O 1
ATOM 1933 N N . MET A 1 238 ? 6.714 -8.443 4.958 1.00 87.38 238 MET A N 1
ATOM 1934 C CA . MET A 1 238 ? 5.624 -9.000 5.761 1.00 87.38 238 MET A CA 1
ATOM 1935 C C . MET A 1 238 ? 4.838 -10.098 5.029 1.00 87.38 238 MET A C 1
ATOM 1937 O O . MET A 1 238 ? 4.326 -11.019 5.665 1.00 87.38 238 MET A O 1
ATOM 1941 N N . LYS A 1 239 ? 4.798 -10.058 3.693 1.00 84.25 239 LYS A N 1
ATOM 1942 C CA . LYS A 1 239 ? 4.231 -11.124 2.852 1.00 84.25 239 LYS A CA 1
ATOM 1943 C C . LYS A 1 239 ? 5.202 -12.283 2.590 1.00 84.25 239 LYS A C 1
ATOM 1945 O O . LYS A 1 239 ? 4.761 -13.372 2.237 1.00 84.25 239 LYS A O 1
ATOM 1950 N N . SER A 1 240 ? 6.504 -12.088 2.798 1.00 78.31 240 SER A N 1
ATOM 1951 C CA . SER A 1 240 ? 7.562 -13.068 2.532 1.00 78.31 240 SER A CA 1
ATOM 1952 C C . SER A 1 240 ? 8.125 -13.669 3.824 1.00 78.31 240 SER A C 1
ATOM 1954 O O . SER A 1 240 ? 9.321 -13.545 4.110 1.00 78.31 240 SER A O 1
ATOM 1956 N N . LYS A 1 241 ? 7.283 -14.379 4.585 1.00 76.38 241 LYS A N 1
ATOM 1957 C CA . LYS A 1 241 ? 7.645 -14.944 5.901 1.00 76.38 241 LYS A CA 1
ATOM 1958 C C . LYS A 1 241 ? 8.845 -15.909 5.890 1.00 76.38 241 LYS A C 1
ATOM 1960 O O . LYS A 1 241 ? 9.472 -16.141 6.915 1.00 76.38 241 LYS A O 1
ATOM 1965 N N . ASN A 1 242 ? 9.221 -16.422 4.720 1.00 74.62 242 ASN A N 1
ATOM 1966 C CA . ASN A 1 242 ? 10.308 -17.394 4.565 1.00 74.62 242 ASN A CA 1
ATOM 1967 C C . ASN A 1 242 ? 11.665 -16.745 4.237 1.00 74.62 242 ASN A C 1
ATOM 1969 O O . ASN A 1 242 ? 12.636 -17.454 3.975 1.00 74.62 242 ASN A O 1
ATOM 1973 N N . PHE A 1 243 ? 11.750 -15.412 4.195 1.00 77.88 243 PHE A N 1
ATOM 1974 C CA . PHE A 1 243 ? 13.009 -14.720 3.924 1.00 77.88 243 PHE A CA 1
ATOM 1975 C C . PHE A 1 243 ? 14.046 -15.054 5.002 1.00 77.88 243 PHE A C 1
ATOM 1977 O O . PHE A 1 243 ? 13.772 -14.900 6.192 1.00 77.88 243 PHE A O 1
ATOM 1984 N N . LYS A 1 244 ? 15.248 -15.470 4.587 1.00 77.81 244 LYS A N 1
ATOM 1985 C CA . LYS A 1 244 ? 16.419 -15.595 5.457 1.00 77.81 244 LYS A CA 1
ATOM 1986 C C . LYS A 1 244 ? 17.583 -14.787 4.892 1.00 77.81 244 LYS A C 1
ATOM 1988 O O . LYS A 1 244 ? 17.791 -14.702 3.680 1.00 77.81 244 LYS A O 1
ATOM 1993 N N . ALA A 1 245 ? 18.382 -14.224 5.786 1.00 76.00 245 ALA A N 1
ATOM 1994 C CA . ALA A 1 245 ? 19.616 -13.542 5.444 1.00 76.00 245 ALA A CA 1
ATOM 1995 C C . ALA A 1 245 ? 20.782 -14.100 6.261 1.00 76.00 245 ALA A C 1
ATOM 1997 O O . ALA A 1 245 ? 20.627 -14.608 7.367 1.00 76.00 245 ALA A O 1
ATOM 1998 N N . THR A 1 246 ? 21.986 -13.991 5.704 1.00 80.88 246 THR A N 1
ATOM 1999 C CA . THR A 1 246 ? 23.222 -14.324 6.420 1.00 80.88 246 THR A CA 1
ATOM 2000 C C . THR A 1 246 ? 23.421 -13.383 7.612 1.00 80.88 246 THR A C 1
ATOM 2002 O O . THR A 1 246 ? 23.132 -12.187 7.491 1.00 80.88 246 THR A O 1
ATOM 2005 N N . ARG A 1 247 ? 24.062 -13.859 8.685 1.00 82.38 247 ARG A N 1
ATOM 2006 C CA . ARG A 1 247 ? 24.441 -13.038 9.851 1.00 82.38 247 ARG A CA 1
ATOM 2007 C C . ARG A 1 247 ? 25.213 -11.767 9.474 1.00 82.38 247 ARG A C 1
ATOM 2009 O O . ARG A 1 247 ? 24.956 -10.709 10.035 1.00 82.38 247 ARG A O 1
ATOM 2016 N N . GLN A 1 248 ? 26.108 -11.835 8.483 1.00 81.56 248 GLN A N 1
ATOM 2017 C CA . GLN A 1 248 ? 26.838 -10.663 7.985 1.00 81.56 248 GLN A CA 1
ATOM 2018 C C . GLN A 1 248 ? 25.886 -9.584 7.446 1.00 81.56 248 GLN A C 1
ATOM 2020 O O . GLN A 1 248 ? 25.949 -8.439 7.885 1.00 81.56 248 GLN A O 1
ATOM 2025 N N . ARG A 1 249 ? 24.962 -9.952 6.545 1.00 78.69 249 ARG A N 1
ATOM 2026 C CA . ARG A 1 249 ? 23.936 -9.035 6.011 1.00 78.69 249 ARG A CA 1
ATOM 2027 C C . ARG A 1 249 ? 23.042 -8.462 7.110 1.00 78.69 249 ARG A C 1
ATOM 2029 O O . ARG A 1 249 ? 22.746 -7.272 7.056 1.00 78.69 249 ARG A O 1
ATOM 2036 N N . ARG A 1 250 ? 22.657 -9.271 8.103 1.00 79.69 250 ARG A N 1
ATOM 2037 C CA . ARG A 1 250 ? 21.896 -8.809 9.276 1.00 79.69 250 ARG A CA 1
ATOM 2038 C C . ARG A 1 250 ? 22.673 -7.751 10.051 1.00 79.69 250 ARG A C 1
ATOM 2040 O O . ARG A 1 250 ? 22.160 -6.665 10.284 1.00 79.69 250 ARG A O 1
ATOM 2047 N N . ASN A 1 251 ? 23.935 -8.026 10.373 1.00 79.69 251 ASN A N 1
ATOM 2048 C CA . ASN A 1 251 ? 24.797 -7.088 11.086 1.00 79.69 251 ASN A CA 1
ATOM 2049 C C . ASN A 1 251 ? 24.966 -5.775 10.311 1.00 79.69 251 ASN A C 1
ATOM 2051 O O . ASN A 1 251 ? 24.935 -4.706 10.913 1.00 79.69 251 ASN A O 1
ATOM 2055 N N . THR A 1 252 ? 25.101 -5.834 8.982 1.00 79.25 252 THR A N 1
ATOM 2056 C CA . THR A 1 252 ? 25.127 -4.638 8.131 1.00 79.25 252 THR A CA 1
ATOM 2057 C C . THR A 1 252 ? 23.805 -3.874 8.180 1.00 79.25 252 THR A C 1
ATOM 2059 O O . THR A 1 252 ? 23.823 -2.659 8.355 1.00 79.25 252 THR A O 1
ATOM 2062 N N . GLU A 1 253 ? 22.667 -4.564 8.064 1.00 77.50 253 GLU A N 1
ATOM 2063 C CA . GLU A 1 253 ? 21.336 -3.948 8.113 1.00 77.50 253 GLU A CA 1
ATOM 2064 C C . GLU A 1 253 ? 21.045 -3.308 9.472 1.00 77.50 253 GLU A C 1
ATOM 2066 O O . GLU A 1 253 ? 20.437 -2.246 9.532 1.00 77.50 253 GLU A O 1
ATOM 2071 N N . CYS A 1 254 ? 21.510 -3.927 10.554 1.00 78.69 254 CYS A N 1
ATOM 2072 C CA . CYS A 1 254 ? 21.345 -3.472 11.930 1.00 78.69 254 CYS A CA 1
ATOM 2073 C C . CYS A 1 254 ? 22.372 -2.417 12.357 1.00 78.69 254 CYS A C 1
ATOM 2075 O O . CYS A 1 254 ? 22.213 -1.784 13.403 1.00 78.69 254 CYS A O 1
ATOM 2077 N N . ARG A 1 255 ? 23.431 -2.199 11.570 1.00 77.38 255 ARG A N 1
ATOM 2078 C CA . ARG A 1 255 ? 24.457 -1.209 11.896 1.00 77.38 255 ARG A CA 1
ATOM 2079 C C . ARG A 1 255 ? 23.858 0.196 11.824 1.00 77.38 255 ARG A C 1
ATOM 2081 O O . ARG A 1 255 ? 23.180 0.568 10.863 1.00 77.38 255 ARG A O 1
ATOM 2088 N N . ARG A 1 256 ? 24.115 0.996 12.856 1.00 70.06 256 ARG A N 1
ATOM 2089 C CA . ARG A 1 256 ? 23.690 2.398 12.964 1.00 70.06 256 ARG A CA 1
ATOM 2090 C C . ARG A 1 256 ? 24.857 3.243 13.479 1.00 70.06 256 ARG A C 1
ATOM 2092 O O . ARG A 1 256 ? 25.692 2.727 14.219 1.00 70.06 256 ARG A O 1
ATOM 2099 N N . SER A 1 257 ? 24.937 4.506 13.050 1.00 59.66 257 SER A N 1
ATOM 2100 C CA . SER A 1 257 ? 25.999 5.437 13.475 1.00 59.66 257 SER A CA 1
ATOM 2101 C C . SER A 1 257 ? 25.993 5.628 14.996 1.00 59.66 257 SER A C 1
ATOM 2103 O O . SER A 1 257 ? 24.926 5.614 15.608 1.00 59.66 257 SER A O 1
ATOM 2105 N N . ALA A 1 258 ? 27.162 5.839 15.607 1.00 56.16 258 ALA A N 1
ATOM 2106 C CA . ALA A 1 258 ? 27.278 6.118 17.041 1.00 56.16 258 ALA A CA 1
ATOM 2107 C C . ALA A 1 258 ? 26.586 7.436 17.434 1.00 56.16 258 ALA A C 1
ATOM 2109 O O . ALA A 1 258 ? 25.876 7.465 18.430 1.00 56.16 258 ALA A O 1
ATOM 2110 N N . THR A 1 259 ? 26.649 8.457 16.571 1.00 54.94 259 THR A N 1
ATOM 2111 C CA . THR A 1 259 ? 25.924 9.741 16.712 1.00 54.94 259 THR A CA 1
ATOM 2112 C C . THR A 1 259 ? 24.400 9.594 16.718 1.00 54.94 259 THR A C 1
ATOM 2114 O O . THR A 1 259 ? 23.658 10.518 17.020 1.00 54.94 259 THR A O 1
ATOM 2117 N N . TRP A 1 260 ? 23.899 8.407 16.380 1.00 56.06 260 TRP A N 1
ATOM 2118 C CA . TRP A 1 260 ? 22.486 8.076 16.437 1.00 56.06 260 TRP A CA 1
ATOM 2119 C C . TRP A 1 260 ? 22.047 7.637 17.847 1.00 56.06 260 TRP A C 1
ATOM 2121 O O . TRP A 1 260 ? 20.878 7.325 18.031 1.00 56.06 260 TRP A O 1
ATOM 2131 N N . ARG A 1 261 ? 22.961 7.584 18.831 1.00 49.72 261 ARG A N 1
ATOM 2132 C CA . ARG A 1 261 ? 22.711 7.131 20.212 1.00 49.72 261 ARG A CA 1
ATOM 2133 C C . ARG A 1 261 ? 22.426 8.254 21.219 1.00 49.72 261 ARG A C 1
ATOM 2135 O O . ARG A 1 261 ? 21.960 7.931 22.301 1.00 49.72 261 ARG A O 1
ATOM 2142 N N . GLU A 1 262 ? 22.693 9.518 20.899 1.00 48.59 262 GLU A N 1
ATOM 2143 C CA . GLU A 1 262 ? 22.932 10.538 21.940 1.00 48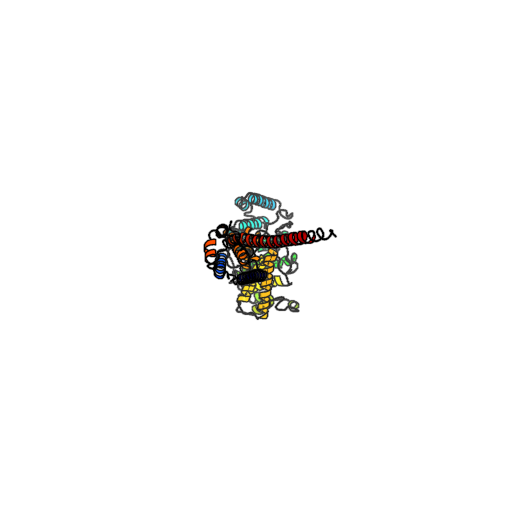.59 262 GLU A CA 1
ATOM 2144 C C . GLU A 1 262 ? 21.679 11.151 22.599 1.00 48.59 262 GLU A C 1
ATOM 2146 O O . GLU A 1 262 ? 21.809 11.751 23.658 1.00 48.59 262 GLU A O 1
ATOM 2151 N N . SER A 1 263 ? 20.462 10.930 22.086 1.00 53.56 263 SER A N 1
ATOM 2152 C CA . SER A 1 263 ? 19.224 11.336 22.788 1.00 53.56 263 SER A CA 1
ATOM 2153 C C . SER A 1 263 ? 17.986 10.636 22.215 1.00 53.56 263 SER A C 1
ATOM 2155 O O . SER A 1 263 ? 17.297 11.201 21.374 1.00 53.56 263 SER A O 1
ATOM 2157 N N . GLN A 1 264 ? 17.746 9.360 22.533 1.00 69.38 264 GLN A N 1
ATOM 2158 C CA . GLN A 1 264 ? 16.586 8.647 21.971 1.00 69.38 264 GLN A CA 1
ATOM 2159 C C . GLN A 1 264 ? 15.911 7.809 23.046 1.00 69.38 264 GLN A C 1
ATOM 2161 O O . GLN A 1 264 ? 16.439 6.764 23.428 1.00 69.38 264 GLN A O 1
ATOM 2166 N N . THR A 1 265 ? 14.759 8.272 23.527 1.00 76.81 265 THR A N 1
ATOM 2167 C CA . THR A 1 265 ? 13.902 7.535 24.464 1.00 76.81 265 THR A CA 1
ATOM 2168 C C . THR A 1 265 ? 12.984 6.557 23.716 1.00 76.81 265 THR A C 1
ATOM 2170 O O . THR A 1 265 ? 12.915 6.558 22.477 1.00 76.81 265 THR A O 1
ATOM 2173 N N . PHE A 1 266 ? 12.286 5.685 24.453 1.00 78.12 266 PHE A N 1
ATOM 2174 C CA . PHE A 1 266 ? 11.338 4.731 23.868 1.00 78.12 266 PHE A CA 1
ATOM 2175 C C . PHE A 1 266 ? 10.212 5.436 23.101 1.00 78.12 266 PHE A C 1
ATOM 2177 O O . PHE A 1 266 ? 9.775 4.929 22.071 1.00 78.12 266 PHE A O 1
ATOM 2184 N N . GLU A 1 267 ? 9.783 6.612 23.560 1.00 79.56 267 GLU A N 1
ATOM 2185 C CA . GLU A 1 267 ? 8.697 7.415 22.990 1.00 79.56 267 GLU A CA 1
ATOM 2186 C C . GLU A 1 267 ? 9.060 7.972 21.609 1.00 79.56 267 GLU A C 1
ATOM 2188 O O . GLU A 1 267 ? 8.263 7.928 20.665 1.00 79.56 267 GLU A O 1
ATOM 2193 N N . GLU A 1 268 ? 10.290 8.463 21.460 1.00 76.69 268 GLU A N 1
ATOM 2194 C CA . GLU A 1 268 ? 10.743 9.076 20.215 1.00 76.69 268 GLU A CA 1
ATOM 2195 C C . GLU A 1 268 ? 10.946 8.025 19.120 1.00 76.69 268 GLU A C 1
ATOM 2197 O O . GLU A 1 268 ? 10.503 8.200 17.974 1.00 76.69 268 GLU A O 1
ATOM 2202 N N . LYS A 1 269 ? 11.614 6.913 19.464 1.00 80.50 269 LYS A N 1
ATOM 2203 C CA . LYS A 1 269 ? 12.062 5.901 18.493 1.00 80.50 269 LYS A CA 1
ATOM 2204 C C . LYS A 1 269 ? 11.834 4.466 18.970 1.00 80.50 269 LYS A C 1
ATOM 2206 O O . LYS A 1 269 ? 12.784 3.681 19.032 1.00 80.50 269 LYS A O 1
ATOM 2211 N N . PRO A 1 270 ? 10.573 4.056 19.184 1.00 87.19 270 PRO A N 1
ATOM 2212 C CA . PRO A 1 270 ? 10.267 2.723 19.700 1.00 87.19 270 PRO A CA 1
ATOM 2213 C C . PRO A 1 270 ? 10.791 1.607 18.781 1.00 87.19 270 PRO A C 1
ATOM 2215 O O . PRO A 1 270 ? 11.382 0.637 19.247 1.00 87.19 270 PRO A O 1
ATOM 2218 N N . LEU A 1 271 ? 10.693 1.772 17.454 1.00 87.56 271 LEU A N 1
ATOM 2219 C CA . LEU A 1 271 ? 11.184 0.768 16.499 1.00 87.56 271 LEU A CA 1
ATOM 2220 C C . LEU A 1 271 ? 12.700 0.551 16.553 1.00 87.56 271 LEU A C 1
ATOM 2222 O O . LEU A 1 271 ? 13.161 -0.551 16.262 1.00 87.56 271 LEU A O 1
ATOM 2226 N N . LEU A 1 272 ? 13.484 1.557 16.953 1.00 84.69 272 LEU A N 1
ATOM 2227 C CA . LEU A 1 272 ? 14.916 1.364 17.162 1.00 84.69 272 LEU A CA 1
ATOM 2228 C C . LEU A 1 272 ? 15.171 0.418 18.337 1.00 84.69 272 LEU A C 1
ATOM 2230 O O . LEU A 1 272 ? 16.012 -0.473 18.240 1.00 84.69 272 LEU A O 1
ATOM 2234 N N . PHE A 1 273 ? 14.463 0.598 19.449 1.00 86.06 273 PHE A N 1
ATOM 2235 C CA . PHE A 1 273 ? 14.621 -0.275 20.610 1.00 86.06 273 PHE A CA 1
ATOM 2236 C C . PHE A 1 273 ? 14.205 -1.708 20.296 1.00 86.06 273 PHE A C 1
ATOM 2238 O O . PHE A 1 273 ? 14.941 -2.634 20.642 1.00 86.06 273 PHE A O 1
ATOM 2245 N N . VAL A 1 274 ? 13.124 -1.880 19.527 1.00 88.44 274 VAL A N 1
ATOM 2246 C CA . VAL A 1 274 ? 12.759 -3.187 18.969 1.00 88.44 274 VAL A CA 1
ATOM 2247 C C . VAL A 1 274 ? 13.943 -3.751 18.176 1.00 88.44 274 VAL A C 1
ATOM 2249 O O . VAL A 1 274 ? 14.440 -4.821 18.509 1.00 88.44 274 VAL A O 1
ATOM 2252 N N . MET A 1 275 ? 14.492 -3.017 17.200 1.00 86.62 275 MET A N 1
ATOM 2253 C CA . MET A 1 275 ? 15.648 -3.488 16.421 1.00 86.62 275 MET A CA 1
ATOM 2254 C C . MET A 1 275 ? 16.862 -3.860 17.280 1.00 86.62 275 MET A C 1
ATOM 2256 O O . MET A 1 275 ? 17.460 -4.905 17.041 1.00 86.62 275 MET A O 1
ATOM 2260 N N . LYS A 1 276 ? 17.231 -3.048 18.281 1.00 84.25 276 LYS A N 1
ATOM 2261 C CA . LYS A 1 276 ? 18.363 -3.337 19.184 1.00 84.25 276 LYS A CA 1
ATOM 2262 C C . LYS A 1 276 ? 18.191 -4.678 19.891 1.00 84.25 276 LYS A C 1
ATOM 2264 O O . LYS A 1 276 ? 19.178 -5.383 20.077 1.00 84.25 276 LYS A O 1
ATOM 2269 N N . LYS A 1 277 ? 16.952 -5.029 20.240 1.00 85.44 277 LYS A N 1
ATOM 2270 C CA . LYS A 1 277 ? 16.616 -6.325 20.824 1.00 85.44 277 LYS A CA 1
ATOM 2271 C C . LYS A 1 277 ? 16.666 -7.458 19.794 1.00 85.44 277 LYS A C 1
ATOM 2273 O O . LYS A 1 277 ? 17.191 -8.526 20.092 1.00 85.44 277 LYS A O 1
ATOM 2278 N N . LEU A 1 278 ? 16.135 -7.240 18.587 1.00 85.75 278 LEU A N 1
ATOM 2279 C CA . LEU A 1 278 ? 16.012 -8.302 17.579 1.00 85.75 278 LEU A CA 1
ATOM 2280 C C . LEU A 1 278 ? 17.329 -8.646 16.879 1.00 85.75 278 LEU A C 1
ATOM 2282 O O . LEU A 1 278 ? 17.622 -9.809 16.635 1.00 85.75 278 LEU A O 1
ATOM 2286 N N . CYS A 1 279 ? 18.134 -7.641 16.550 1.00 83.38 279 CYS A N 1
ATOM 2287 C CA . CYS A 1 279 ? 19.358 -7.800 15.771 1.00 83.38 279 CYS A CA 1
ATOM 2288 C C . CYS A 1 279 ? 20.378 -8.819 16.326 1.00 83.38 279 CYS A C 1
ATOM 2290 O O . CYS A 1 279 ? 20.943 -9.558 15.515 1.00 83.38 279 CYS A O 1
ATOM 2292 N N . PRO A 1 280 ? 20.647 -8.894 17.648 1.00 81.25 280 PRO A N 1
ATOM 2293 C CA . PRO A 1 280 ? 21.576 -9.882 18.197 1.00 81.25 280 PRO A CA 1
ATOM 2294 C C . PRO A 1 280 ? 20.974 -11.286 18.353 1.00 81.25 280 PRO A C 1
ATOM 2296 O O . PRO A 1 280 ? 21.732 -12.236 18.538 1.00 81.25 280 PRO A O 1
ATOM 2299 N N . SER A 1 281 ? 19.648 -11.439 18.292 1.00 78.56 281 SER A N 1
ATOM 2300 C CA . SER A 1 281 ? 19.003 -12.738 18.488 1.00 78.56 281 SER A CA 1
ATOM 2301 C C . SER A 1 281 ? 19.107 -13.614 17.234 1.00 78.56 281 SER A C 1
ATOM 2303 O O . SER A 1 281 ? 19.085 -13.135 16.097 1.00 78.56 281 SER A O 1
ATOM 2305 N N . ASN A 1 282 ? 19.261 -14.920 17.457 1.00 72.06 282 ASN A N 1
ATOM 2306 C CA . ASN A 1 282 ? 19.319 -15.940 16.409 1.00 72.06 282 ASN A CA 1
ATOM 2307 C C . ASN A 1 282 ? 17.960 -16.598 16.140 1.00 72.06 282 ASN A C 1
ATOM 2309 O O . ASN A 1 282 ? 17.838 -17.323 15.158 1.00 72.06 282 ASN A O 1
ATOM 2313 N N . ASP A 1 283 ? 16.964 -16.329 16.984 1.00 71.50 283 ASP A N 1
ATOM 2314 C CA . ASP A 1 283 ? 15.666 -17.006 16.997 1.00 71.50 283 ASP A CA 1
ATOM 2315 C C . ASP A 1 283 ? 14.538 -16.076 16.528 1.00 71.50 283 ASP A C 1
ATOM 2317 O O . ASP A 1 283 ? 13.495 -15.926 17.160 1.00 71.50 283 ASP A O 1
ATOM 2321 N N . ILE A 1 284 ? 14.801 -15.317 15.461 1.00 71.62 284 ILE A N 1
ATOM 2322 C CA . ILE A 1 284 ? 13.846 -14.343 14.930 1.00 71.62 284 ILE A CA 1
ATOM 2323 C C . ILE A 1 284 ? 13.723 -14.485 13.423 1.00 71.62 284 ILE A C 1
ATOM 2325 O O . ILE A 1 284 ? 14.685 -14.674 12.677 1.00 71.62 284 ILE A O 1
ATOM 2329 N N . ASP A 1 285 ? 12.491 -14.297 12.991 1.00 81.81 285 ASP A N 1
ATOM 2330 C CA . ASP A 1 285 ? 12.085 -14.095 11.621 1.00 81.81 285 ASP A CA 1
ATOM 2331 C C . ASP A 1 285 ? 12.790 -12.898 10.959 1.00 81.81 285 ASP A C 1
ATOM 2333 O O . ASP A 1 285 ? 12.464 -11.730 11.192 1.00 81.81 285 ASP A O 1
ATOM 2337 N N . GLU A 1 286 ? 13.748 -13.189 10.075 1.00 82.44 286 GLU A N 1
ATOM 2338 C CA . GLU A 1 286 ? 14.530 -12.171 9.359 1.00 82.44 286 GLU A CA 1
ATOM 2339 C C . GLU A 1 286 ? 13.620 -11.209 8.577 1.00 82.44 286 GLU A C 1
ATOM 2341 O O . GLU A 1 286 ? 13.887 -10.016 8.526 1.00 82.44 286 GLU A O 1
ATOM 2346 N N . TYR A 1 287 ? 12.488 -11.652 8.023 1.00 84.00 287 TYR A N 1
ATOM 2347 C CA . TYR A 1 287 ? 11.574 -10.726 7.340 1.00 84.00 287 TYR A CA 1
ATOM 2348 C C . TYR A 1 287 ? 11.098 -9.579 8.253 1.00 84.00 287 TYR A C 1
ATOM 2350 O O . TYR A 1 287 ? 10.998 -8.436 7.804 1.00 84.00 287 TYR A O 1
ATOM 2358 N N . SER A 1 288 ? 10.872 -9.854 9.542 1.00 87.19 288 SER A N 1
ATOM 2359 C CA . SER A 1 288 ? 10.412 -8.862 10.515 1.00 87.19 288 SER A CA 1
ATOM 2360 C C . SER A 1 288 ? 11.494 -7.815 10.782 1.00 87.19 288 SER A C 1
ATOM 2362 O O . SER A 1 288 ? 11.220 -6.618 10.706 1.00 87.19 288 SER A O 1
ATOM 2364 N N . ILE A 1 289 ? 12.750 -8.235 10.983 1.00 86.25 289 ILE A N 1
ATOM 2365 C CA . ILE A 1 289 ? 13.883 -7.313 11.192 1.00 86.25 289 ILE A CA 1
ATOM 2366 C C . ILE A 1 289 ? 14.017 -6.336 10.012 1.00 86.25 289 ILE A C 1
ATOM 2368 O O . ILE A 1 289 ? 14.250 -5.142 10.212 1.00 86.25 289 ILE A O 1
ATOM 2372 N N . TRP A 1 290 ? 13.828 -6.810 8.779 1.00 86.00 290 TRP A N 1
ATOM 2373 C CA . TRP A 1 290 ? 13.969 -5.981 7.584 1.00 86.00 290 TRP A CA 1
ATOM 2374 C C . TRP A 1 290 ? 12.778 -5.044 7.409 1.00 86.00 290 TRP A C 1
ATOM 2376 O O . TRP A 1 290 ? 12.982 -3.867 7.102 1.00 86.00 290 TRP A O 1
ATOM 2386 N N . ALA A 1 291 ? 11.550 -5.515 7.639 1.00 86.94 291 ALA A N 1
ATOM 2387 C CA . ALA A 1 291 ? 10.369 -4.654 7.650 1.00 86.94 291 ALA A CA 1
ATOM 2388 C C . ALA A 1 291 ? 10.530 -3.518 8.675 1.00 86.94 291 ALA A C 1
ATOM 2390 O O . ALA A 1 291 ? 10.343 -2.348 8.336 1.00 86.94 291 ALA A O 1
ATOM 2391 N N . ILE A 1 292 ? 10.986 -3.844 9.889 1.00 88.50 292 ILE A N 1
ATOM 2392 C CA . ILE A 1 292 ? 11.233 -2.875 10.961 1.00 88.50 292 ILE A CA 1
ATOM 2393 C C . ILE A 1 292 ? 12.367 -1.917 10.594 1.00 88.50 292 ILE A C 1
ATOM 2395 O O . ILE A 1 292 ? 12.211 -0.722 10.799 1.00 88.50 292 ILE A O 1
ATOM 2399 N N . SER A 1 293 ? 13.470 -2.379 9.999 1.00 83.50 293 SER A N 1
ATOM 2400 C CA . SER A 1 293 ? 14.570 -1.496 9.570 1.00 83.50 293 SER A CA 1
ATOM 2401 C C . SER A 1 293 ? 14.136 -0.471 8.514 1.00 83.50 293 SER A C 1
ATOM 2403 O O . SER A 1 293 ? 14.526 0.704 8.563 1.00 83.50 293 SER A O 1
ATOM 2405 N N . ASN A 1 294 ? 13.288 -0.891 7.568 1.00 81.06 294 ASN A N 1
ATOM 2406 C CA . ASN A 1 294 ? 12.721 0.004 6.560 1.00 81.06 294 ASN A CA 1
ATOM 2407 C C . ASN A 1 294 ? 11.723 0.991 7.181 1.00 81.06 294 ASN A C 1
ATOM 2409 O O . ASN A 1 294 ? 11.779 2.179 6.870 1.00 81.06 294 ASN A O 1
ATOM 2413 N N . ALA A 1 295 ? 10.865 0.526 8.092 1.00 85.88 295 ALA A N 1
ATOM 2414 C CA . ALA A 1 295 ? 9.938 1.381 8.825 1.00 85.88 295 ALA A CA 1
ATOM 2415 C C . ALA A 1 295 ? 10.672 2.390 9.718 1.00 85.88 295 ALA A C 1
ATOM 2417 O O . ALA A 1 295 ? 10.402 3.583 9.657 1.00 85.88 295 ALA A O 1
ATOM 2418 N N . GLU A 1 296 ? 11.655 1.942 10.495 1.00 80.94 296 GLU A N 1
ATOM 2419 C CA . GLU A 1 296 ? 12.512 2.779 11.336 1.00 80.94 296 GLU A CA 1
ATOM 2420 C C . GLU A 1 296 ? 13.159 3.894 10.511 1.00 80.94 296 GLU A C 1
ATOM 2422 O O . GLU A 1 296 ? 13.099 5.058 10.903 1.00 80.94 296 GLU A O 1
ATOM 2427 N N . SER A 1 297 ? 13.670 3.572 9.318 1.00 73.56 297 SER A N 1
ATOM 2428 C CA . SER A 1 297 ? 14.269 4.570 8.429 1.00 73.56 297 SER A CA 1
ATOM 2429 C C . SER A 1 297 ? 13.317 5.711 8.043 1.00 73.56 297 SER A C 1
ATOM 2431 O O . SER A 1 297 ? 13.798 6.812 7.772 1.00 73.56 297 SER A O 1
ATOM 2433 N N . LEU A 1 298 ? 11.997 5.490 8.075 1.00 72.50 298 LEU A N 1
ATOM 2434 C CA . LEU A 1 298 ? 10.978 6.528 7.891 1.00 72.50 298 LEU A CA 1
ATOM 2435 C C . LEU A 1 298 ? 10.757 7.380 9.154 1.00 72.50 298 LEU A C 1
ATOM 2437 O O . LEU A 1 298 ? 10.458 8.567 9.048 1.00 72.50 298 LEU A O 1
ATOM 2441 N N . PHE A 1 299 ? 10.944 6.809 10.348 1.00 66.12 299 PHE A N 1
ATOM 2442 C CA . PHE A 1 299 ? 10.728 7.477 11.640 1.00 66.12 299 PHE A CA 1
ATOM 2443 C C . PHE A 1 299 ? 11.934 8.275 12.162 1.00 66.12 299 PHE A C 1
ATOM 2445 O O . PHE A 1 299 ? 11.839 8.899 13.219 1.00 66.12 299 PHE A O 1
ATOM 2452 N N . LYS A 1 300 ? 13.058 8.307 11.435 1.00 60.47 300 LYS A N 1
ATOM 2453 C CA . LYS A 1 300 ? 14.330 8.929 11.858 1.00 60.47 300 LYS A CA 1
ATOM 2454 C C . LYS A 1 300 ? 14.253 10.388 12.343 1.00 60.47 300 LYS A C 1
ATOM 2456 O O . LYS A 1 300 ? 15.181 10.795 13.0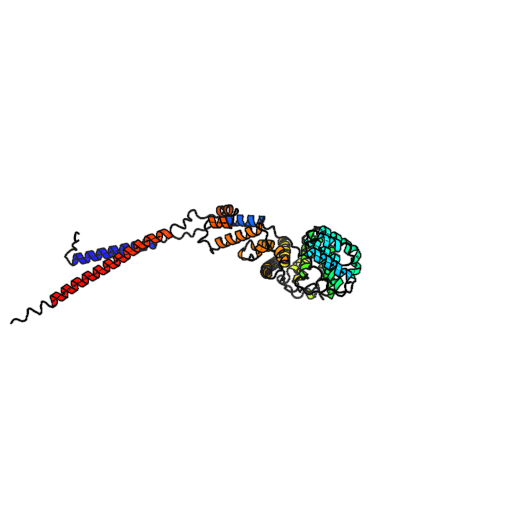42 1.00 60.47 300 LYS A O 1
ATOM 2461 N N . GLN A 1 301 ? 13.214 11.150 11.984 1.00 53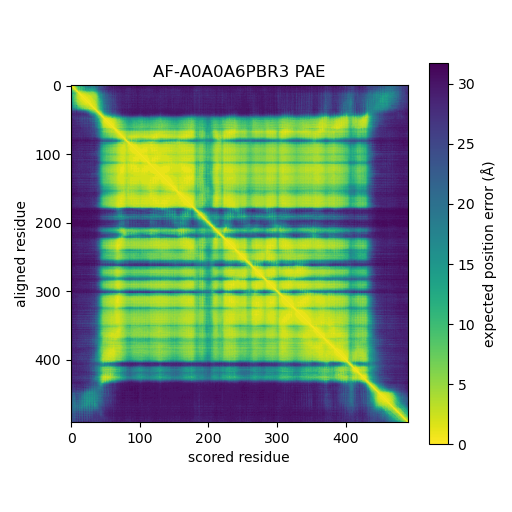.44 301 GLN A N 1
ATOM 2462 C CA . GLN A 1 301 ? 13.078 12.595 12.247 1.00 53.44 301 GLN A CA 1
ATOM 2463 C C . GLN A 1 301 ? 11.644 13.030 12.638 1.00 53.44 301 GLN A C 1
ATOM 2465 O O . GLN A 1 301 ? 11.178 14.053 12.164 1.00 53.44 301 GLN A O 1
ATOM 2470 N N . GLU A 1 302 ? 10.910 12.259 13.452 1.00 53.41 302 GLU A N 1
ATOM 2471 C CA . GLU A 1 302 ? 9.558 12.638 13.952 1.00 53.41 302 GLU A CA 1
ATOM 2472 C C . GLU A 1 302 ? 8.428 12.717 12.908 1.00 53.41 302 GLU A C 1
ATOM 2474 O O . GLU A 1 302 ? 7.384 13.338 13.127 1.00 53.41 302 GLU A O 1
ATOM 2479 N N . LEU A 1 303 ? 8.582 12.085 11.749 1.00 59.66 303 LEU A N 1
ATOM 2480 C CA . LEU A 1 303 ? 7.621 12.303 10.678 1.00 59.66 303 LEU A CA 1
ATOM 2481 C C . LEU A 1 303 ? 6.296 11.589 10.924 1.00 59.66 303 LEU A C 1
ATOM 2483 O O . LEU A 1 303 ? 6.228 10.382 11.142 1.00 59.66 303 LEU A O 1
ATOM 2487 N N . LYS A 1 304 ? 5.247 12.402 10.842 1.00 70.94 304 LYS A N 1
ATOM 2488 C CA . LYS A 1 304 ? 3.852 12.053 10.608 1.00 70.94 304 LYS A CA 1
ATOM 2489 C C . LYS A 1 304 ? 3.712 11.836 9.094 1.00 70.94 304 LYS A C 1
ATOM 2491 O O . LYS A 1 304 ? 3.609 12.838 8.382 1.00 70.94 304 LYS A O 1
ATOM 2496 N N . PRO A 1 305 ? 3.791 10.599 8.562 1.00 73.12 305 PRO A N 1
ATOM 2497 C CA . PRO A 1 305 ? 3.749 10.405 7.119 1.00 73.12 305 PRO A CA 1
ATOM 2498 C C . PRO A 1 305 ? 2.429 10.979 6.568 1.00 73.12 305 PRO A C 1
ATOM 2500 O O . PRO A 1 305 ? 1.370 10.724 7.150 1.00 73.12 305 PRO A O 1
ATOM 2503 N N . PRO A 1 306 ? 2.458 11.756 5.468 1.00 74.88 306 PRO A N 1
ATOM 2504 C CA . PRO A 1 306 ? 1.278 12.361 4.860 1.00 74.88 306 PRO A CA 1
ATOM 2505 C C . PRO A 1 306 ? 0.460 11.345 4.038 1.00 74.88 306 PRO A C 1
ATOM 2507 O O . PRO A 1 306 ? -0.496 11.725 3.378 1.00 74.88 306 PRO A O 1
ATOM 2510 N N . ASP A 1 307 ? 0.840 10.064 4.050 1.00 81.56 307 ASP A N 1
ATOM 2511 C CA . ASP A 1 307 ? 0.254 9.001 3.235 1.00 81.56 307 ASP A CA 1
ATOM 2512 C C . ASP A 1 307 ? -0.533 8.026 4.129 1.00 81.56 307 ASP A C 1
ATOM 2514 O O . ASP A 1 307 ? 0.052 7.318 4.954 1.00 81.56 307 ASP A O 1
ATOM 2518 N N . SER A 1 308 ? -1.863 7.999 3.978 1.00 85.88 308 SER A N 1
ATOM 2519 C CA . SER A 1 308 ? -2.752 7.105 4.736 1.00 85.88 308 SER A CA 1
ATOM 2520 C C . SER A 1 308 ? -2.442 5.625 4.513 1.00 85.88 308 SER A C 1
ATOM 2522 O O . SER A 1 308 ? -2.557 4.840 5.450 1.00 85.88 308 SER A O 1
ATOM 2524 N N . LEU A 1 309 ? -2.010 5.236 3.311 1.00 89.19 309 LEU A N 1
ATOM 2525 C CA . LEU A 1 309 ? -1.677 3.849 2.985 1.00 89.19 309 LEU A CA 1
ATOM 2526 C C . LEU A 1 309 ? -0.450 3.397 3.778 1.00 89.19 309 LEU A C 1
ATOM 2528 O O . LEU A 1 309 ? -0.475 2.356 4.438 1.00 89.19 309 LEU A O 1
ATOM 2532 N N . LEU A 1 310 ? 0.601 4.220 3.772 1.00 88.25 310 LEU A N 1
ATOM 2533 C CA . LEU A 1 310 ? 1.799 3.960 4.565 1.00 88.25 310 LEU A CA 1
ATOM 2534 C C . LEU A 1 310 ? 1.471 3.922 6.064 1.00 88.25 310 LEU A C 1
ATOM 2536 O O . LEU A 1 310 ? 1.955 3.039 6.769 1.00 88.25 310 LEU A O 1
ATOM 2540 N N . ASN A 1 311 ? 0.626 4.834 6.552 1.00 90.75 311 ASN A N 1
ATOM 2541 C CA . ASN A 1 311 ? 0.224 4.855 7.958 1.00 90.75 311 ASN A CA 1
ATOM 2542 C C . ASN A 1 311 ? -0.473 3.553 8.383 1.00 90.75 311 ASN A C 1
ATOM 2544 O O . ASN A 1 311 ? -0.106 2.991 9.414 1.00 90.75 311 ASN A O 1
ATOM 2548 N N . ILE A 1 312 ? -1.397 3.031 7.569 1.00 92.00 312 ILE A N 1
ATOM 2549 C CA . ILE A 1 312 ? -2.080 1.750 7.818 1.00 92.00 312 ILE A CA 1
ATOM 2550 C C . ILE A 1 312 ? -1.071 0.596 7.883 1.00 92.00 312 ILE A C 1
ATOM 2552 O O . ILE A 1 312 ? -1.082 -0.187 8.832 1.00 92.00 312 ILE A O 1
ATOM 2556 N N . ASN A 1 313 ? -0.145 0.505 6.928 1.00 93.75 313 ASN A N 1
ATOM 2557 C CA . ASN A 1 313 ? 0.852 -0.569 6.922 1.00 93.75 313 ASN A CA 1
ATOM 2558 C C . ASN A 1 313 ? 1.839 -0.483 8.093 1.00 93.75 313 ASN A C 1
ATOM 2560 O O . ASN A 1 313 ? 2.242 -1.510 8.641 1.00 93.75 313 ASN A O 1
ATOM 2564 N N . LEU A 1 314 ? 2.214 0.730 8.506 1.00 92.81 314 LEU A N 1
ATOM 2565 C CA . LEU A 1 314 ? 3.037 0.941 9.696 1.00 92.81 314 LEU A CA 1
ATOM 2566 C C . LEU A 1 314 ? 2.286 0.560 10.978 1.00 92.81 314 LEU A C 1
ATOM 2568 O O . LEU A 1 314 ? 2.898 -0.014 11.876 1.00 92.81 314 LEU A O 1
ATOM 2572 N N . MET A 1 315 ? 0.975 0.814 11.055 1.00 93.31 315 MET A N 1
ATOM 2573 C CA . MET A 1 315 ? 0.146 0.327 12.163 1.00 93.31 315 MET A CA 1
ATOM 2574 C C . MET A 1 315 ? 0.127 -1.196 12.219 1.00 93.31 315 MET A C 1
ATOM 2576 O O . MET A 1 315 ? 0.355 -1.748 13.286 1.00 93.31 315 MET A O 1
ATOM 2580 N N . LEU A 1 316 ? -0.077 -1.874 11.086 1.00 94.00 316 LEU A N 1
ATOM 2581 C CA . LEU A 1 316 ? -0.075 -3.340 11.041 1.00 94.00 316 LEU A CA 1
ATOM 2582 C C . LEU A 1 316 ? 1.276 -3.925 11.454 1.00 94.00 316 LEU A C 1
ATOM 2584 O O . LEU A 1 316 ? 1.334 -4.914 12.180 1.00 94.00 316 LEU A O 1
ATOM 2588 N N . LEU A 1 317 ? 2.377 -3.291 11.037 1.00 93.81 317 LEU A N 1
ATOM 2589 C CA . LEU A 1 317 ? 3.710 -3.667 11.500 1.00 93.81 317 LEU A CA 1
ATOM 2590 C C . LEU A 1 317 ? 3.849 -3.501 13.019 1.00 93.81 317 LEU A C 1
ATOM 2592 O O . LEU A 1 317 ? 4.337 -4.415 13.675 1.00 93.81 317 LEU A O 1
ATOM 2596 N N . ILE A 1 318 ? 3.397 -2.381 13.588 1.00 93.62 318 ILE A N 1
ATOM 2597 C CA . ILE A 1 318 ? 3.415 -2.168 15.043 1.00 93.62 318 ILE A CA 1
ATOM 2598 C C . ILE A 1 318 ? 2.540 -3.197 15.769 1.00 93.62 318 ILE A C 1
ATOM 2600 O O . ILE A 1 318 ? 2.996 -3.773 16.754 1.00 93.62 318 ILE A O 1
ATOM 2604 N N . ASP A 1 319 ? 1.340 -3.487 15.266 1.00 92.62 319 ASP A N 1
ATOM 2605 C CA . ASP A 1 319 ? 0.436 -4.484 15.848 1.00 92.62 319 ASP A CA 1
ATOM 2606 C C . ASP A 1 319 ? 1.101 -5.867 15.866 1.00 92.62 319 ASP A C 1
ATOM 2608 O O . ASP A 1 319 ? 1.061 -6.549 16.888 1.00 92.62 319 ASP A O 1
ATOM 2612 N N . SER A 1 320 ? 1.825 -6.232 14.801 1.00 91.94 320 SER A N 1
ATOM 2613 C CA . SER A 1 320 ? 2.597 -7.482 14.761 1.00 91.94 320 SER A CA 1
ATOM 2614 C C . SER A 1 320 ? 3.735 -7.534 15.793 1.00 91.94 320 SER A C 1
ATOM 2616 O O . SER A 1 320 ? 4.042 -8.600 16.322 1.00 91.94 320 SER A O 1
ATOM 2618 N N . ILE A 1 321 ? 4.353 -6.391 16.118 1.00 91.94 321 ILE A N 1
ATOM 2619 C CA . ILE A 1 321 ? 5.397 -6.303 17.150 1.00 91.94 321 ILE A CA 1
ATOM 2620 C C . ILE A 1 321 ? 4.776 -6.442 18.540 1.00 91.94 321 ILE A C 1
ATOM 2622 O O . ILE A 1 321 ? 5.304 -7.177 19.369 1.00 91.94 321 ILE A O 1
ATOM 2626 N N . ILE A 1 322 ? 3.656 -5.759 18.792 1.00 92.25 322 ILE A N 1
ATOM 2627 C CA . ILE A 1 322 ? 2.943 -5.812 20.076 1.00 92.25 322 ILE A CA 1
ATOM 2628 C C . ILE A 1 322 ? 2.430 -7.231 20.347 1.00 92.25 322 ILE A C 1
ATOM 2630 O O . ILE A 1 322 ? 2.607 -7.742 21.449 1.00 92.25 322 ILE A O 1
ATOM 2634 N N . GLN A 1 323 ? 1.852 -7.896 19.342 1.00 90.81 323 GLN A N 1
ATOM 2635 C CA . GLN A 1 323 ? 1.303 -9.253 19.467 1.00 90.81 323 GLN A CA 1
ATOM 2636 C C . GLN A 1 323 ? 2.335 -10.308 19.876 1.00 90.81 323 GLN A C 1
ATOM 2638 O O . GLN A 1 323 ? 1.967 -11.316 20.470 1.00 90.81 323 GLN A O 1
ATOM 2643 N N . ARG A 1 324 ? 3.624 -10.086 19.597 1.00 85.94 324 ARG A N 1
ATOM 2644 C CA . ARG A 1 324 ? 4.691 -10.989 20.048 1.00 85.94 324 ARG A CA 1
ATOM 2645 C C . ARG A 1 324 ? 4.902 -10.975 21.562 1.00 85.94 324 ARG A C 1
ATOM 2647 O O . ARG A 1 324 ? 5.518 -11.899 22.078 1.00 85.94 324 ARG A O 1
ATOM 2654 N N . GLY A 1 325 ? 4.450 -9.930 22.259 1.00 84.25 325 GLY A N 1
ATOM 2655 C CA . GLY A 1 325 ? 4.446 -9.864 23.723 1.00 84.25 325 GLY A CA 1
ATOM 2656 C C . GLY A 1 325 ? 5.823 -9.844 24.388 1.00 84.25 325 GLY A C 1
ATOM 2657 O O . GLY A 1 325 ? 5.915 -9.997 25.598 1.00 84.25 325 GLY A O 1
ATOM 2658 N N . ASP A 1 326 ? 6.903 -9.660 23.628 1.00 83.50 326 ASP A N 1
ATOM 2659 C CA . ASP A 1 326 ? 8.262 -9.755 24.154 1.00 83.50 326 ASP A CA 1
ATOM 2660 C C . ASP A 1 326 ? 8.863 -8.387 24.531 1.00 83.50 326 ASP A C 1
ATOM 2662 O O . ASP A 1 326 ? 10.037 -8.296 24.877 1.00 83.50 326 ASP A O 1
ATOM 2666 N N . GLN A 1 327 ? 8.105 -7.298 24.445 1.00 86.69 327 GLN A N 1
ATOM 2667 C CA . GLN A 1 327 ? 8.608 -5.946 24.716 1.00 86.69 327 GLN A CA 1
ATOM 2668 C C . GLN A 1 327 ? 8.495 -5.587 26.206 1.00 86.69 327 GLN A C 1
ATOM 2670 O O . GLN A 1 327 ? 7.688 -6.166 26.928 1.00 86.69 327 GLN A O 1
ATOM 2675 N N . THR A 1 328 ? 9.292 -4.620 26.675 1.00 90.00 328 THR A N 1
ATOM 2676 C CA . THR A 1 328 ? 9.075 -4.042 28.013 1.00 90.00 328 THR A CA 1
ATOM 2677 C C . THR A 1 328 ? 7.785 -3.220 28.027 1.00 90.00 328 THR A C 1
ATOM 2679 O O . THR A 1 328 ? 7.304 -2.794 26.971 1.00 90.00 328 THR A O 1
ATOM 2682 N N . VAL A 1 329 ? 7.233 -2.967 29.216 1.00 90.75 329 VAL A N 1
ATOM 2683 C CA . VAL A 1 329 ? 5.985 -2.203 29.382 1.00 90.75 329 VAL A CA 1
ATOM 2684 C C . VAL A 1 329 ? 6.112 -0.799 28.777 1.00 90.75 329 VAL A C 1
ATOM 2686 O O . VAL A 1 329 ? 5.211 -0.337 28.078 1.00 90.75 329 VAL A O 1
ATOM 2689 N N . GLU A 1 330 ? 7.257 -0.142 28.964 1.00 90.56 330 GLU A N 1
ATOM 2690 C CA . GLU A 1 330 ? 7.538 1.202 28.444 1.00 90.56 330 GLU A CA 1
ATOM 2691 C C . GLU A 1 330 ? 7.555 1.212 26.913 1.00 90.56 330 GLU A C 1
ATOM 2693 O O . GLU A 1 330 ? 6.903 2.042 26.275 1.00 90.56 330 GLU A O 1
ATOM 2698 N N . LEU A 1 331 ? 8.248 0.246 26.303 1.00 90.00 331 LEU A N 1
ATOM 2699 C CA . LEU A 1 331 ? 8.315 0.125 24.850 1.00 90.00 331 LEU A CA 1
ATOM 2700 C C . LEU A 1 331 ? 6.949 -0.237 24.252 1.00 90.00 331 LEU A C 1
ATOM 2702 O O . LEU A 1 331 ? 6.570 0.299 23.210 1.00 90.00 331 LEU A O 1
ATOM 2706 N N . GLN A 1 332 ? 6.184 -1.102 24.914 1.00 93.25 332 GLN A N 1
ATOM 2707 C CA . GLN A 1 332 ? 4.826 -1.437 24.496 1.00 93.25 332 GLN A CA 1
ATOM 2708 C C . GLN A 1 332 ? 3.905 -0.209 24.530 1.00 93.25 332 GLN A C 1
ATOM 2710 O O . GLN A 1 332 ? 3.182 0.037 23.562 1.00 93.25 332 GLN A O 1
ATOM 2715 N N . ASN A 1 333 ? 3.980 0.610 25.582 1.00 92.62 333 ASN A N 1
ATOM 2716 C CA . ASN A 1 333 ? 3.225 1.860 25.679 1.00 92.62 333 ASN A CA 1
ATOM 2717 C C . ASN A 1 333 ? 3.615 2.852 24.572 1.00 92.62 333 ASN A C 1
ATOM 2719 O O . ASN A 1 333 ? 2.736 3.412 23.912 1.00 92.62 333 ASN A O 1
ATOM 2723 N N . ALA A 1 334 ? 4.911 3.017 24.296 1.00 91.19 334 ALA A N 1
ATOM 2724 C CA . ALA A 1 334 ? 5.388 3.869 23.208 1.00 91.19 334 ALA A CA 1
ATOM 2725 C C . ALA A 1 334 ? 4.910 3.383 21.824 1.00 91.19 334 ALA A C 1
ATOM 2727 O O . ALA A 1 334 ? 4.487 4.181 20.981 1.00 91.19 334 ALA A O 1
ATOM 2728 N N . LEU A 1 335 ? 4.913 2.067 21.587 1.00 92.44 335 LEU A N 1
ATOM 2729 C CA . LEU A 1 335 ? 4.374 1.462 20.365 1.00 92.44 335 LEU A CA 1
ATOM 2730 C C . LEU A 1 335 ? 2.865 1.719 20.224 1.00 92.44 335 LEU A C 1
ATOM 2732 O O . LEU A 1 335 ? 2.417 2.124 19.150 1.00 92.44 335 LEU A O 1
ATOM 2736 N N . LEU A 1 336 ? 2.088 1.560 21.300 1.00 93.62 336 LEU A N 1
ATOM 2737 C CA . LEU A 1 336 ? 0.647 1.843 21.315 1.00 93.62 336 LEU A CA 1
ATOM 2738 C C . LEU A 1 336 ? 0.343 3.318 21.022 1.00 93.62 336 LEU A C 1
ATOM 2740 O O . LEU A 1 336 ? -0.533 3.614 20.204 1.00 93.62 336 LEU A O 1
ATOM 2744 N N . GLN A 1 337 ? 1.093 4.248 21.617 1.00 91.50 337 GLN A N 1
ATOM 2745 C CA . GLN A 1 337 ? 0.969 5.678 21.317 1.00 91.50 337 GLN A CA 1
ATOM 2746 C C . GLN A 1 337 ? 1.277 5.966 19.840 1.00 91.50 337 GLN A C 1
ATOM 2748 O O . GLN A 1 337 ? 0.534 6.689 19.168 1.00 91.50 337 GLN A O 1
ATOM 2753 N N . LYS A 1 338 ? 2.333 5.350 19.289 1.00 89.31 338 LYS A N 1
ATOM 2754 C CA . LYS A 1 338 ? 2.695 5.511 17.874 1.00 89.31 338 LYS A CA 1
ATOM 2755 C C . LYS A 1 338 ? 1.623 4.949 16.941 1.00 89.31 338 LYS A C 1
ATOM 2757 O O . LYS A 1 338 ? 1.272 5.597 15.955 1.00 89.31 338 LYS A O 1
ATOM 2762 N N . ARG A 1 339 ? 1.053 3.791 17.276 1.00 92.94 339 ARG A N 1
ATOM 2763 C CA . ARG A 1 339 ? -0.082 3.187 16.567 1.00 92.94 339 ARG A CA 1
ATOM 2764 C C . ARG A 1 339 ? -1.287 4.131 16.531 1.00 92.94 339 ARG A C 1
ATOM 2766 O O . ARG A 1 339 ? -1.857 4.355 15.464 1.00 92.94 339 ARG A O 1
ATOM 2773 N N . GLN A 1 340 ? -1.658 4.722 17.668 1.00 91.75 340 GLN A N 1
ATOM 2774 C CA . GLN A 1 340 ? -2.766 5.683 17.744 1.00 91.75 340 GLN A CA 1
ATOM 2775 C C . GLN A 1 340 ? -2.499 6.946 16.916 1.00 91.75 340 GLN A C 1
ATOM 2777 O O . GLN A 1 340 ? -3.401 7.438 16.234 1.00 91.75 340 GLN A O 1
ATOM 2782 N N . LEU A 1 341 ? -1.264 7.456 16.927 1.00 90.81 341 LEU A N 1
ATOM 2783 C CA . LEU A 1 341 ? -0.868 8.583 16.084 1.00 90.81 341 LEU A CA 1
ATOM 2784 C C . LEU A 1 341 ? -1.056 8.258 14.596 1.00 90.81 341 LEU A C 1
ATOM 2786 O O . LEU A 1 341 ? -1.689 9.033 13.882 1.00 90.81 341 LEU A O 1
ATOM 2790 N N . LEU A 1 342 ? -0.552 7.113 14.130 1.00 91.50 342 LEU A N 1
ATOM 2791 C CA . LEU A 1 342 ? -0.693 6.686 12.734 1.00 91.50 342 LEU A CA 1
ATOM 2792 C C . LEU A 1 342 ? -2.163 6.509 12.333 1.00 91.50 342 LEU A C 1
ATOM 2794 O O . LEU A 1 342 ? -2.542 6.902 11.228 1.00 91.50 342 LEU A O 1
ATOM 2798 N N . ARG A 1 343 ? -3.012 6.010 13.241 1.00 92.12 343 ARG A N 1
ATOM 2799 C CA . ARG A 1 343 ? -4.464 5.929 13.024 1.00 92.12 343 ARG A CA 1
ATOM 2800 C C . ARG A 1 343 ? -5.046 7.310 12.740 1.00 92.12 343 ARG A C 1
ATOM 2802 O O . ARG A 1 343 ? -5.633 7.516 11.683 1.00 92.12 343 ARG A O 1
ATOM 2809 N N . ARG A 1 344 ? -4.808 8.280 13.631 1.00 91.38 344 ARG A N 1
ATOM 2810 C CA . ARG A 1 344 ? -5.286 9.667 13.465 1.00 91.38 344 ARG A CA 1
ATOM 2811 C C . ARG A 1 344 ? -4.783 10.295 12.163 1.00 91.38 344 ARG A C 1
ATOM 2813 O O . ARG A 1 344 ? -5.537 10.979 11.479 1.00 91.38 344 ARG A O 1
ATOM 2820 N N . LEU A 1 345 ? -3.524 10.048 11.798 1.00 90.81 345 LEU A N 1
ATOM 2821 C CA . LEU A 1 345 ? -2.955 10.541 10.542 1.00 90.81 345 LEU A CA 1
ATOM 2822 C C . LEU A 1 345 ? -3.599 9.901 9.310 1.00 90.81 345 LEU A C 1
ATOM 2824 O O . LEU A 1 345 ? -3.791 10.587 8.313 1.00 90.81 345 LEU A O 1
ATOM 2828 N N . SER A 1 346 ? -3.959 8.618 9.373 1.00 91.31 346 SER A N 1
ATOM 2829 C CA . SER A 1 346 ? -4.632 7.920 8.271 1.00 91.31 346 SER A CA 1
ATOM 2830 C C . SER A 1 346 ? -5.960 8.589 7.908 1.00 91.31 346 SER A C 1
ATOM 2832 O O . SER A 1 346 ? -6.214 8.817 6.726 1.00 91.31 346 SER A O 1
ATOM 2834 N N . PHE A 1 347 ? -6.750 8.983 8.912 1.00 91.81 347 PHE A N 1
ATOM 2835 C CA . PHE A 1 347 ? -7.990 9.739 8.707 1.00 91.81 347 PHE A CA 1
ATOM 2836 C C . PHE A 1 347 ? -7.725 11.193 8.303 1.00 91.81 347 PHE A C 1
ATOM 2838 O O . PHE A 1 347 ? -8.301 11.671 7.332 1.00 91.81 347 PHE A O 1
ATOM 2845 N N . LYS A 1 348 ? -6.794 11.890 8.972 1.00 90.75 348 LYS A N 1
ATOM 2846 C CA . LYS A 1 348 ? -6.458 13.289 8.643 1.00 90.75 348 LYS A CA 1
ATOM 2847 C C . LYS A 1 348 ? -6.011 13.463 7.187 1.00 90.75 348 LYS A C 1
ATOM 2849 O O . LYS A 1 348 ? -6.373 14.442 6.542 1.00 90.75 348 LYS A O 1
ATOM 2854 N N . ASN A 1 349 ? -5.212 12.530 6.675 1.00 88.44 349 ASN A N 1
ATOM 2855 C CA . ASN A 1 349 ? -4.635 12.625 5.335 1.00 88.44 349 ASN A CA 1
ATOM 2856 C C . ASN A 1 349 ? -5.594 12.161 4.226 1.00 88.44 349 ASN A C 1
ATOM 2858 O O . ASN A 1 349 ? -5.291 12.359 3.050 1.00 88.44 349 ASN A O 1
ATOM 2862 N N . TRP A 1 350 ? -6.752 11.587 4.576 1.00 88.56 350 TRP A N 1
ATOM 2863 C CA . TRP A 1 350 ? -7.735 11.091 3.611 1.00 88.56 350 TRP A CA 1
ATOM 2864 C C . TRP A 1 350 ? -8.165 12.168 2.606 1.00 88.56 350 TRP A C 1
ATOM 2866 O O . TRP A 1 350 ? -8.154 11.921 1.402 1.00 88.56 350 TRP A O 1
ATOM 2876 N N . GLY A 1 351 ? -8.477 13.381 3.077 1.00 84.62 351 GLY A N 1
ATOM 2877 C CA . GLY A 1 351 ? -8.986 14.462 2.224 1.00 84.62 351 GLY A CA 1
ATOM 2878 C C . GLY A 1 351 ? -8.038 14.863 1.085 1.00 84.62 351 GLY A C 1
ATOM 2879 O O . GLY A 1 351 ? -8.503 15.218 0.007 1.00 84.62 351 GLY A O 1
ATOM 2880 N N . GLY A 1 352 ? -6.722 14.748 1.296 1.00 80.31 352 GLY A N 1
ATOM 2881 C CA . GLY A 1 352 ? -5.690 15.088 0.308 1.00 80.31 352 GLY A CA 1
ATOM 2882 C C . GLY A 1 352 ? -5.162 13.905 -0.510 1.00 80.31 352 GLY A C 1
ATOM 2883 O O . GLY A 1 352 ? -4.249 14.091 -1.316 1.00 80.31 352 GLY A O 1
ATOM 2884 N N . ALA A 1 353 ? -5.677 12.691 -0.297 1.00 82.50 353 ALA A N 1
ATOM 2885 C CA . ALA A 1 353 ? -5.191 11.499 -0.984 1.00 82.50 353 ALA A CA 1
ATOM 2886 C C . ALA A 1 353 ? -5.687 11.440 -2.447 1.00 82.50 353 ALA A C 1
ATOM 2888 O O . ALA A 1 353 ? -6.868 11.701 -2.699 1.00 82.50 353 ALA A O 1
ATOM 2889 N N . PRO A 1 354 ? -4.835 11.045 -3.417 1.00 81.44 354 PRO A N 1
ATOM 2890 C CA . PRO A 1 354 ? -5.265 10.806 -4.795 1.00 81.44 354 PRO A CA 1
ATOM 2891 C C . PRO A 1 354 ? -6.358 9.733 -4.889 1.00 81.44 354 PRO A C 1
ATOM 2893 O O . PRO A 1 354 ? -6.423 8.819 -4.062 1.00 81.44 354 PRO A O 1
ATOM 2896 N N . LYS A 1 355 ? -7.184 9.799 -5.938 1.00 84.38 355 LYS A N 1
ATOM 2897 C CA . LYS A 1 355 ? -8.336 8.904 -6.146 1.00 84.38 355 LYS A CA 1
ATOM 2898 C C . LYS A 1 355 ? -7.942 7.423 -6.096 1.00 84.38 355 LYS A C 1
ATOM 2900 O O . LYS A 1 355 ? -8.630 6.607 -5.489 1.00 84.38 355 LYS A O 1
ATOM 2905 N N . GLU A 1 356 ? -6.815 7.078 -6.710 1.00 80.62 356 GLU A N 1
ATOM 2906 C CA . GLU A 1 356 ? -6.272 5.720 -6.765 1.00 80.62 356 GLU A CA 1
ATOM 2907 C C . GLU A 1 356 ? -5.887 5.211 -5.374 1.00 80.62 356 GLU A C 1
ATOM 2909 O O . GLU A 1 356 ? -6.135 4.051 -5.056 1.00 80.62 356 GLU A O 1
ATOM 2914 N N . TYR A 1 357 ? -5.331 6.081 -4.525 1.00 83.50 357 TYR A N 1
ATOM 2915 C CA . TYR A 1 357 ? -4.999 5.746 -3.140 1.00 83.50 357 TYR A CA 1
ATOM 2916 C C . TYR A 1 357 ? -6.261 5.540 -2.310 1.00 83.50 357 TYR A C 1
ATOM 2918 O O . TYR A 1 357 ? -6.350 4.551 -1.585 1.00 83.50 357 TYR A O 1
ATOM 2926 N N . LYS A 1 358 ? -7.250 6.434 -2.450 1.00 88.88 358 LYS A N 1
ATOM 2927 C CA . LYS A 1 358 ? -8.532 6.338 -1.741 1.00 88.88 358 LYS A CA 1
ATOM 2928 C C . LYS A 1 358 ? -9.217 4.992 -1.986 1.00 88.88 358 LYS A C 1
ATOM 2930 O O . LYS A 1 358 ? -9.604 4.335 -1.026 1.00 88.88 358 LYS A O 1
ATOM 2935 N N . ARG A 1 359 ? -9.251 4.522 -3.241 1.00 86.81 359 ARG A N 1
ATOM 2936 C CA . ARG A 1 359 ? -9.777 3.187 -3.601 1.00 86.81 359 ARG A CA 1
ATOM 2937 C C . ARG A 1 359 ? -9.065 2.038 -2.888 1.00 86.81 359 ARG A C 1
ATOM 2939 O O . ARG A 1 359 ? -9.706 1.066 -2.515 1.00 86.81 359 ARG A O 1
ATOM 2946 N N . ILE A 1 360 ? -7.749 2.137 -2.705 1.00 86.75 360 ILE A N 1
ATOM 2947 C CA . ILE A 1 360 ? -6.956 1.082 -2.061 1.00 86.75 360 ILE A CA 1
ATOM 2948 C C . ILE A 1 360 ? -7.199 1.053 -0.545 1.00 86.75 360 ILE A C 1
ATOM 2950 O O . ILE A 1 360 ? -7.254 -0.024 0.042 1.00 86.75 360 ILE A O 1
ATOM 2954 N N . VAL A 1 361 ? -7.329 2.218 0.099 1.00 90.69 361 VAL A N 1
ATOM 2955 C CA . VAL A 1 361 ? -7.368 2.314 1.571 1.00 90.69 361 VAL A CA 1
ATOM 2956 C C . VAL A 1 361 ? -8.772 2.395 2.171 1.00 90.69 361 VAL A C 1
ATOM 2958 O O . VAL A 1 361 ? -8.894 2.202 3.378 1.00 90.69 361 VAL A O 1
ATOM 2961 N N . ALA A 1 362 ? -9.817 2.661 1.377 1.00 91.12 362 ALA A N 1
ATOM 2962 C CA . ALA A 1 362 ? -11.183 2.889 1.868 1.00 91.12 362 ALA A CA 1
ATOM 2963 C C . ALA A 1 362 ? -11.675 1.762 2.792 1.00 91.12 362 ALA A C 1
ATOM 2965 O O . ALA A 1 362 ? -12.002 2.010 3.951 1.00 91.12 362 ALA A O 1
ATOM 2966 N N . SER A 1 363 ? -11.615 0.510 2.326 1.00 90.19 363 SER A N 1
ATOM 2967 C CA . SER A 1 363 ? -12.003 -0.665 3.122 1.00 90.19 363 SER A CA 1
ATOM 2968 C C . SER A 1 363 ? -11.240 -0.753 4.452 1.00 90.19 363 SER A C 1
ATOM 2970 O O . SER A 1 363 ? -11.818 -1.078 5.488 1.00 90.19 363 SER A O 1
ATOM 2972 N N . SER A 1 364 ? -9.942 -0.441 4.452 1.00 91.50 364 SER A N 1
ATOM 2973 C CA . SER A 1 364 ? -9.111 -0.484 5.660 1.00 91.50 364 SER A CA 1
ATOM 2974 C C . SER A 1 364 ? -9.409 0.664 6.626 1.00 91.50 364 SER A C 1
ATOM 2976 O O . SER A 1 364 ? -9.373 0.465 7.837 1.00 91.50 364 SER A O 1
ATOM 2978 N N . LEU A 1 365 ? -9.734 1.859 6.127 1.00 90.56 365 LEU A N 1
ATOM 2979 C CA . LEU A 1 365 ? -10.140 2.983 6.976 1.00 90.56 365 LEU A CA 1
ATOM 2980 C C . LEU A 1 365 ? -11.474 2.716 7.667 1.00 90.56 365 LEU A C 1
ATOM 2982 O O . LEU A 1 365 ? -11.584 2.955 8.867 1.00 90.56 365 LEU A O 1
ATOM 2986 N N . VAL A 1 366 ? -12.443 2.146 6.948 1.00 89.88 366 VAL A N 1
ATOM 2987 C CA . VAL A 1 366 ? -13.698 1.670 7.544 1.00 89.88 366 VAL A CA 1
ATOM 2988 C C . VAL A 1 366 ? -13.412 0.677 8.668 1.00 89.88 366 VAL A C 1
ATOM 2990 O O . VAL A 1 366 ? -13.871 0.853 9.795 1.00 89.88 366 VAL A O 1
ATOM 2993 N N . ARG A 1 367 ? -12.576 -0.328 8.390 1.00 89.88 367 ARG A N 1
ATOM 2994 C CA . ARG A 1 367 ? -12.170 -1.343 9.369 1.00 89.88 367 ARG A CA 1
ATOM 2995 C C . ARG A 1 367 ? -11.495 -0.732 10.610 1.00 89.88 367 ARG A C 1
ATOM 2997 O O . ARG A 1 367 ? -11.665 -1.226 11.720 1.00 89.88 367 ARG A O 1
ATOM 3004 N N . LEU A 1 368 ? -10.750 0.362 10.453 1.00 88.06 368 LEU A N 1
ATOM 3005 C CA . LEU A 1 368 ? -10.132 1.099 11.564 1.00 88.06 368 LEU A CA 1
ATOM 3006 C C . LEU A 1 368 ? -11.114 1.967 12.367 1.00 88.06 368 LEU A C 1
ATOM 3008 O O . LEU A 1 368 ? -10.804 2.342 13.506 1.00 88.06 368 LEU A O 1
ATOM 3012 N N . ALA A 1 369 ? -12.261 2.304 11.784 1.00 86.50 369 ALA A N 1
ATOM 3013 C CA . ALA A 1 369 ? -13.305 3.126 12.382 1.00 86.50 369 ALA A CA 1
ATOM 3014 C C . ALA A 1 369 ? -14.462 2.306 12.979 1.00 86.50 369 ALA A C 1
ATOM 3016 O O . ALA A 1 369 ? -15.387 2.898 13.513 1.00 86.50 369 ALA A O 1
ATOM 3017 N N . ILE A 1 370 ? -14.404 0.968 12.966 1.00 80.75 370 ILE A N 1
ATOM 3018 C CA . ILE A 1 370 ? -15.488 0.093 13.466 1.00 80.75 370 ILE A CA 1
ATOM 3019 C C . ILE A 1 370 ? -15.976 0.494 14.859 1.00 80.75 370 ILE A C 1
ATOM 3021 O O . ILE A 1 370 ? -17.173 0.560 15.106 1.00 80.75 370 ILE A O 1
ATOM 3025 N N . ASN A 1 371 ? -15.041 0.777 15.765 1.00 77.69 371 ASN A N 1
ATOM 3026 C CA . ASN A 1 371 ? -15.376 1.114 17.147 1.00 77.69 371 ASN A CA 1
ATOM 3027 C C . ASN A 1 371 ? -15.771 2.588 17.329 1.00 77.69 371 ASN A C 1
ATOM 3029 O O . ASN A 1 371 ? -16.257 2.938 18.394 1.00 77.69 371 ASN A O 1
ATOM 3033 N N . ASN A 1 372 ? -15.555 3.434 16.316 1.00 82.81 372 ASN A N 1
ATOM 3034 C CA . ASN A 1 372 ? -15.904 4.856 16.308 1.00 82.81 372 ASN A CA 1
ATOM 3035 C C . ASN A 1 372 ? -16.430 5.253 14.914 1.00 82.81 372 ASN A C 1
ATOM 3037 O O . ASN A 1 372 ? -15.701 5.901 14.154 1.00 82.81 372 ASN A O 1
ATOM 3041 N N . PRO A 1 373 ? -17.662 4.856 14.540 1.00 79.69 373 PRO A N 1
ATOM 3042 C CA . PRO A 1 373 ? -18.178 5.078 13.188 1.00 79.69 373 PRO A CA 1
ATOM 3043 C C . PRO A 1 373 ? -18.245 6.547 12.754 1.00 79.69 373 PRO A C 1
ATOM 3045 O O . PRO A 1 373 ? -18.188 6.835 11.562 1.00 79.69 373 PRO A O 1
ATOM 3048 N N . SER A 1 374 ? -18.297 7.481 13.706 1.00 80.00 374 SER A N 1
ATOM 3049 C CA . SER A 1 374 ? -18.228 8.927 13.456 1.00 80.00 374 SER A CA 1
ATOM 3050 C C . SER A 1 374 ? -16.913 9.384 12.812 1.00 80.00 374 SER A C 1
ATOM 3052 O O . SER A 1 374 ? -16.855 10.464 12.231 1.00 80.00 374 SER A O 1
ATOM 3054 N N . GLU A 1 375 ? -15.853 8.572 12.872 1.00 86.25 375 GLU A N 1
ATOM 3055 C CA . GLU A 1 375 ? -14.584 8.857 12.195 1.00 86.25 375 GLU A CA 1
ATOM 3056 C C . GLU A 1 375 ? -14.572 8.445 10.712 1.00 86.25 375 GLU A C 1
ATOM 3058 O O . GLU A 1 375 ? -13.619 8.768 9.999 1.00 86.25 375 GLU A O 1
ATOM 3063 N N . ILE A 1 376 ? -15.591 7.718 10.234 1.00 86.56 376 ILE A N 1
ATOM 3064 C CA . ILE A 1 376 ? -15.675 7.286 8.835 1.00 86.56 376 ILE A CA 1
ATOM 3065 C C . ILE A 1 376 ? -15.833 8.530 7.941 1.00 86.56 376 ILE A C 1
ATOM 3067 O O . ILE A 1 376 ? -16.835 9.236 8.065 1.00 86.56 376 ILE A O 1
ATOM 3071 N N . PRO A 1 377 ? -14.903 8.795 6.999 1.00 89.38 377 PRO A N 1
ATOM 3072 C CA . PRO A 1 377 ? -15.013 9.941 6.100 1.00 89.38 377 PRO A CA 1
ATOM 3073 C C . PRO A 1 377 ? -16.313 9.924 5.293 1.00 89.38 377 PRO A C 1
ATOM 3075 O O . PRO A 1 377 ? -16.739 8.871 4.823 1.00 89.38 377 PRO A O 1
ATOM 3078 N N . THR A 1 378 ? -16.929 11.088 5.092 1.00 86.69 378 THR A N 1
ATOM 3079 C CA . THR A 1 378 ? -18.236 11.212 4.426 1.00 86.69 378 THR A CA 1
ATOM 3080 C C . THR A 1 378 ? -18.205 10.786 2.958 1.00 86.69 378 THR A C 1
ATOM 3082 O O . THR A 1 378 ? -19.136 10.138 2.500 1.00 86.69 378 THR A O 1
ATOM 3085 N N . ASP A 1 379 ? -17.121 11.065 2.230 1.00 90.19 379 ASP A N 1
ATOM 3086 C CA . ASP A 1 379 ? -16.957 10.716 0.811 1.00 90.19 379 ASP A CA 1
ATOM 3087 C C . ASP A 1 379 ? -16.469 9.275 0.568 1.00 90.19 379 ASP A C 1
ATOM 3089 O O . ASP A 1 379 ? -16.242 8.899 -0.588 1.00 90.19 379 ASP A O 1
ATOM 3093 N N . ILE A 1 380 ? -16.288 8.460 1.620 1.00 91.31 380 ILE A N 1
ATOM 3094 C CA . ILE A 1 380 ? -15.686 7.121 1.501 1.00 91.31 380 ILE A CA 1
ATOM 3095 C C . ILE A 1 380 ? -16.496 6.172 0.614 1.00 91.31 380 ILE A C 1
ATOM 3097 O O . ILE A 1 380 ? -15.902 5.356 -0.089 1.00 91.31 380 ILE A O 1
ATOM 3101 N N . ASP A 1 381 ? -17.821 6.325 0.578 1.00 88.75 381 ASP A N 1
ATOM 3102 C CA . ASP A 1 381 ? -18.733 5.421 -0.134 1.00 88.75 381 ASP A CA 1
ATOM 3103 C C . ASP A 1 381 ? -18.485 5.433 -1.645 1.00 88.75 381 ASP A C 1
ATOM 3105 O O . ASP A 1 381 ? -18.588 4.404 -2.305 1.00 88.75 381 ASP A O 1
ATOM 3109 N N . SER A 1 382 ? -18.020 6.565 -2.188 1.00 90.88 382 SER A N 1
ATOM 3110 C CA . SER A 1 382 ? -17.650 6.700 -3.607 1.00 90.88 382 SER A CA 1
ATOM 3111 C C . SER A 1 382 ? -16.432 5.856 -4.028 1.00 90.88 382 SER A C 1
ATOM 3113 O O . SER A 1 382 ? -16.082 5.793 -5.212 1.00 90.88 382 SER A O 1
ATOM 3115 N N . TYR A 1 383 ? -15.774 5.210 -3.061 1.00 92.12 383 TYR A N 1
ATOM 3116 C CA . TYR A 1 383 ? -14.599 4.358 -3.241 1.00 92.12 383 TYR A CA 1
ATOM 3117 C C . TYR A 1 383 ? -14.835 2.902 -2.833 1.00 92.12 383 TYR A C 1
ATOM 3119 O O . TYR A 1 383 ? -13.909 2.096 -2.940 1.00 92.12 383 TYR A O 1
ATOM 3127 N N . LEU A 1 384 ? -16.039 2.574 -2.369 1.00 90.25 384 LEU A N 1
ATOM 3128 C CA . LEU A 1 384 ? -16.445 1.240 -1.949 1.00 90.25 384 LEU A CA 1
ATOM 3129 C C . LEU A 1 384 ? -17.282 0.567 -3.044 1.00 90.25 384 LEU A C 1
ATOM 3131 O O . LEU A 1 384 ? -17.779 1.223 -3.960 1.00 90.25 384 LEU A O 1
ATOM 3135 N N . ASN A 1 385 ? -17.411 -0.758 -2.975 1.00 89.88 385 ASN A N 1
ATOM 3136 C CA . ASN A 1 385 ? -18.417 -1.450 -3.780 1.00 89.88 385 ASN A CA 1
ATOM 3137 C C . ASN A 1 385 ? -19.821 -1.245 -3.176 1.00 89.88 385 ASN A C 1
ATOM 3139 O O . ASN A 1 385 ? -19.956 -0.761 -2.053 1.00 89.88 385 ASN A O 1
ATOM 3143 N N . GLU A 1 386 ? -20.862 -1.618 -3.921 1.00 85.94 386 GLU A N 1
ATOM 3144 C CA . GLU A 1 386 ? -22.255 -1.415 -3.506 1.00 85.94 386 GLU A CA 1
ATOM 3145 C C . GLU A 1 386 ? -22.571 -2.077 -2.155 1.00 85.94 386 GLU A C 1
ATOM 3147 O O . GLU A 1 386 ? -23.125 -1.431 -1.268 1.00 85.94 386 GLU A O 1
ATOM 3152 N N . GLU A 1 387 ? -22.145 -3.328 -1.955 1.00 86.44 387 GLU A N 1
ATOM 3153 C CA . GLU A 1 387 ? -22.362 -4.048 -0.695 1.00 86.44 387 GLU A CA 1
ATOM 3154 C C . GLU A 1 387 ? -21.712 -3.321 0.493 1.00 86.44 387 GLU A C 1
ATOM 3156 O O . GLU A 1 387 ? -22.331 -3.153 1.541 1.00 86.44 387 GLU A O 1
ATOM 3161 N N . GLN A 1 388 ? -20.468 -2.871 0.335 1.00 89.81 388 GLN A N 1
ATOM 3162 C CA . GLN A 1 388 ? -19.711 -2.151 1.356 1.00 89.81 388 GLN A CA 1
ATOM 3163 C C . GLN A 1 388 ? -20.323 -0.785 1.669 1.00 89.81 388 GLN A C 1
ATOM 3165 O O . GLN A 1 388 ? -20.414 -0.425 2.841 1.00 89.81 388 GLN A O 1
ATOM 3170 N N . ALA A 1 389 ? -20.761 -0.043 0.651 1.00 86.31 389 ALA A N 1
ATOM 3171 C CA . ALA A 1 389 ? -21.435 1.239 0.833 1.00 86.31 389 ALA A CA 1
ATOM 3172 C C . ALA A 1 389 ? -22.740 1.070 1.631 1.00 86.31 389 ALA A C 1
ATOM 3174 O O . ALA A 1 389 ? -22.943 1.778 2.615 1.00 86.31 389 ALA A O 1
ATOM 3175 N N . GLN A 1 390 ? -23.554 0.058 1.303 1.00 82.62 390 GLN A N 1
ATOM 3176 C CA . GLN A 1 390 ? -24.774 -0.272 2.054 1.00 82.62 390 GLN A CA 1
ATOM 3177 C C . GLN A 1 390 ? -24.481 -0.620 3.521 1.00 82.62 390 GLN A C 1
ATOM 3179 O O . GLN A 1 390 ? -25.231 -0.242 4.418 1.00 82.62 390 GLN A O 1
ATOM 3184 N N . VAL A 1 391 ? -23.379 -1.331 3.797 1.00 85.81 391 VAL A N 1
ATOM 3185 C CA . VAL A 1 391 ? -22.966 -1.636 5.179 1.00 85.81 391 VAL A CA 1
ATOM 3186 C C . VAL A 1 391 ? -22.633 -0.356 5.945 1.00 85.81 391 VAL A C 1
ATOM 3188 O O . VAL A 1 391 ? -22.996 -0.235 7.112 1.00 85.81 391 VAL A O 1
ATOM 3191 N N . ILE A 1 392 ? -21.941 0.594 5.315 1.00 85.81 392 ILE A N 1
ATOM 3192 C CA . ILE A 1 392 ? -21.553 1.854 5.960 1.00 85.81 392 ILE A CA 1
ATOM 3193 C C . ILE A 1 392 ? -22.744 2.761 6.199 1.00 85.81 392 ILE A C 1
ATOM 3195 O O . ILE A 1 392 ? -22.864 3.319 7.289 1.00 85.81 392 ILE A O 1
ATOM 3199 N N . GLU A 1 393 ? -23.631 2.878 5.218 1.00 81.31 393 GLU A N 1
ATOM 3200 C CA . GLU A 1 393 ? -24.891 3.595 5.371 1.00 81.31 393 GLU A CA 1
ATOM 3201 C C . GLU A 1 393 ? -25.698 3.022 6.535 1.00 81.31 393 GLU A C 1
ATOM 3203 O O . GLU A 1 393 ? -26.120 3.773 7.417 1.00 81.31 393 GLU A O 1
ATOM 3208 N N . ALA A 1 394 ? -25.791 1.689 6.613 1.00 79.62 394 ALA A N 1
ATOM 3209 C CA . ALA A 1 394 ? -26.422 1.021 7.735 1.00 79.62 394 ALA A CA 1
ATOM 3210 C C . ALA A 1 394 ? -25.782 1.428 9.067 1.00 79.62 394 ALA A C 1
ATOM 3212 O O . ALA A 1 394 ? -26.487 1.907 9.946 1.00 79.62 394 ALA A O 1
ATOM 3213 N N . ILE A 1 395 ? -24.458 1.334 9.207 1.00 81.81 395 ILE A N 1
ATOM 3214 C CA . ILE A 1 395 ? -23.745 1.691 10.449 1.00 81.81 395 ILE A CA 1
ATOM 3215 C C . ILE A 1 395 ? -23.923 3.169 10.829 1.00 81.81 395 ILE A C 1
ATOM 3217 O O . ILE A 1 395 ? -24.016 3.511 12.011 1.00 81.81 395 ILE A O 1
ATOM 3221 N N . ARG A 1 396 ? -23.936 4.077 9.849 1.00 79.81 396 ARG A N 1
ATOM 3222 C CA . ARG A 1 396 ? -24.170 5.505 10.108 1.00 79.81 396 ARG A CA 1
ATOM 3223 C C . ARG A 1 396 ? -25.580 5.730 10.638 1.00 79.81 396 ARG A C 1
ATOM 3225 O O . ARG A 1 396 ? -25.736 6.454 11.618 1.00 79.81 396 ARG A O 1
ATOM 3232 N N . LEU A 1 397 ? -26.574 5.063 10.052 1.00 75.50 397 LEU A N 1
ATOM 3233 C CA . LEU A 1 397 ? -27.952 5.109 10.528 1.00 75.50 397 LEU A CA 1
ATOM 3234 C C . LEU A 1 397 ? -28.084 4.504 11.933 1.00 75.50 397 LEU A C 1
ATOM 3236 O O . LEU A 1 397 ? -28.695 5.125 12.800 1.00 75.50 397 LEU A O 1
ATOM 3240 N N . THR A 1 398 ? -27.474 3.342 12.202 1.00 76.62 398 THR A N 1
ATOM 3241 C CA . THR A 1 398 ? -27.509 2.726 13.543 1.00 76.62 398 THR A CA 1
ATOM 3242 C C . THR A 1 398 ? -26.853 3.620 14.592 1.00 76.62 398 THR A C 1
ATOM 3244 O O . THR A 1 398 ? -27.374 3.750 15.699 1.00 76.62 398 THR A O 1
ATOM 3247 N N . THR A 1 399 ? -25.750 4.286 14.239 1.00 78.31 399 THR A N 1
ATOM 3248 C CA . THR A 1 399 ? -25.049 5.240 15.110 1.00 78.31 399 THR A CA 1
ATOM 3249 C C . THR A 1 399 ? -25.898 6.483 15.375 1.00 78.31 399 THR A C 1
ATOM 3251 O O . THR A 1 399 ? -26.064 6.845 16.533 1.00 78.31 399 THR A O 1
ATOM 3254 N N . ALA A 1 400 ? -26.517 7.079 14.351 1.00 74.00 400 ALA A N 1
ATOM 3255 C CA . ALA A 1 400 ? -27.420 8.224 14.516 1.00 74.00 400 ALA A CA 1
ATOM 3256 C C . ALA A 1 400 ? -28.650 7.886 15.382 1.00 74.00 400 ALA A C 1
ATOM 3258 O O . ALA A 1 400 ? -29.077 8.692 16.210 1.00 74.00 400 ALA A O 1
ATOM 3259 N N . ILE A 1 401 ? -29.197 6.672 15.234 1.00 72.62 401 ILE A N 1
ATOM 3260 C CA . ILE A 1 401 ? -30.283 6.172 16.088 1.00 72.62 401 ILE A CA 1
ATOM 3261 C C . ILE A 1 401 ? -29.796 5.978 17.526 1.00 72.62 401 ILE A C 1
ATOM 3263 O O . ILE A 1 401 ? -30.517 6.324 18.453 1.00 72.62 401 ILE A O 1
ATOM 3267 N N . ARG A 1 402 ? -28.597 5.430 17.744 1.00 73.88 402 ARG A N 1
ATOM 3268 C CA . ARG A 1 402 ? -28.062 5.198 19.094 1.00 73.88 402 ARG A CA 1
ATOM 3269 C C . ARG A 1 402 ? -27.723 6.499 19.822 1.00 73.88 402 ARG A C 1
ATOM 3271 O O . ARG A 1 402 ? -28.003 6.609 21.012 1.00 73.88 402 ARG A O 1
ATOM 3278 N N . ASP A 1 403 ? -27.126 7.452 19.117 1.00 71.81 403 ASP A N 1
ATOM 3279 C CA . ASP A 1 403 ? -26.570 8.672 19.708 1.00 71.81 403 ASP A CA 1
ATOM 3280 C C . ASP A 1 403 ? -27.642 9.771 19.902 1.00 71.81 403 ASP A C 1
ATOM 3282 O O . ASP A 1 403 ? -27.359 10.826 20.461 1.00 71.81 403 ASP A O 1
ATOM 3286 N N . GLY A 1 404 ? -28.900 9.503 19.523 1.00 62.25 404 GLY A N 1
ATOM 3287 C CA . GLY A 1 404 ? -30.049 10.351 19.863 1.00 62.25 404 GLY A CA 1
ATOM 3288 C C . GLY A 1 404 ? -30.376 11.452 18.855 1.00 62.25 404 GLY A C 1
ATOM 3289 O O . GLY A 1 404 ? -31.389 12.127 19.021 1.00 62.25 404 GLY A O 1
ATOM 3290 N N . ASP A 1 405 ? -29.602 11.589 17.777 1.00 55.28 405 ASP A N 1
ATOM 3291 C CA . ASP A 1 405 ? -29.773 12.652 16.775 1.00 55.28 405 ASP A CA 1
ATOM 3292 C C . ASP A 1 405 ? -31.086 12.538 15.970 1.00 55.28 405 ASP A C 1
ATOM 3294 O O . ASP A 1 405 ? -31.462 13.459 15.243 1.00 55.28 405 ASP A O 1
ATOM 3298 N N . SER A 1 406 ? -31.806 11.407 16.033 1.00 46.31 406 SER A N 1
ATOM 3299 C CA . SER A 1 406 ? -32.953 11.148 15.135 1.00 46.31 406 SER A CA 1
ATOM 3300 C C . SER A 1 406 ? -34.087 10.279 15.703 1.00 46.31 406 SER A C 1
ATOM 3302 O O . SER A 1 406 ? -35.005 9.910 14.971 1.00 46.31 406 SER A O 1
ATOM 3304 N N . ILE A 1 407 ? -34.065 9.928 16.995 1.00 46.75 407 ILE A N 1
ATOM 3305 C CA . ILE A 1 407 ? -34.970 8.896 17.553 1.00 46.75 407 ILE A CA 1
ATOM 3306 C C . ILE A 1 407 ? -36.455 9.309 17.505 1.00 46.75 407 ILE A C 1
ATOM 3308 O O . ILE A 1 407 ? -37.337 8.454 17.474 1.00 46.75 407 ILE A O 1
ATOM 3312 N N . HIS A 1 408 ? -36.770 10.604 17.447 1.00 43.41 408 HIS A N 1
ATOM 3313 C CA . HIS A 1 408 ? -38.155 11.065 17.568 1.00 43.41 408 HIS A CA 1
ATOM 3314 C C . HIS A 1 408 ? -39.041 10.877 16.321 1.00 43.41 408 HIS A C 1
ATOM 3316 O O . HIS A 1 408 ? -40.231 11.180 16.407 1.00 43.41 408 HIS A O 1
ATOM 3322 N N . TRP A 1 409 ? -38.527 10.385 15.183 1.00 47.75 409 TRP A N 1
ATOM 3323 C CA . TRP A 1 409 ? -39.291 10.428 13.923 1.00 47.75 409 TRP A CA 1
ATOM 3324 C C . TRP A 1 409 ? -39.149 9.243 12.956 1.00 47.75 409 TRP A C 1
ATOM 3326 O O . TRP A 1 409 ? -40.027 9.100 12.109 1.00 47.75 409 TRP A O 1
ATOM 3336 N N . LEU A 1 410 ? -38.145 8.368 13.075 1.00 54.91 410 LEU A N 1
ATOM 3337 C CA . LEU A 1 410 ? -37.963 7.281 12.100 1.00 54.91 410 LEU A CA 1
ATOM 3338 C C . LEU A 1 410 ? -38.969 6.136 12.308 1.00 54.91 410 LEU A C 1
ATOM 3340 O O . LEU A 1 410 ? -38.876 5.359 13.264 1.00 54.91 410 LEU A O 1
ATOM 3344 N N . ARG A 1 411 ? -39.933 6.000 11.388 1.00 62.47 411 ARG A N 1
ATOM 3345 C CA . ARG A 1 411 ? -40.870 4.863 11.373 1.00 62.47 411 ARG A CA 1
ATOM 3346 C C . ARG A 1 411 ? -40.132 3.577 11.005 1.00 62.47 411 ARG A C 1
ATOM 3348 O O . ARG A 1 411 ? -39.184 3.578 10.224 1.00 62.47 411 ARG A O 1
ATOM 3355 N N . ARG A 1 412 ? -40.624 2.435 11.498 1.00 64.94 412 ARG A N 1
ATOM 3356 C CA . ARG A 1 412 ? -40.082 1.104 11.158 1.00 64.94 412 ARG A CA 1
ATOM 3357 C C . ARG A 1 412 ? -39.977 0.883 9.643 1.00 64.94 412 ARG A C 1
ATOM 3359 O O . ARG A 1 412 ? -39.023 0.261 9.188 1.00 64.94 412 ARG A O 1
ATOM 3366 N N . ASP A 1 413 ? -40.930 1.414 8.885 1.00 64.44 413 ASP A N 1
ATOM 3367 C CA . ASP A 1 413 ? -40.966 1.307 7.425 1.00 64.44 413 ASP A CA 1
ATOM 3368 C C . ASP A 1 413 ? -39.891 2.169 6.744 1.00 64.44 413 ASP A C 1
ATOM 3370 O O . ASP A 1 413 ? -39.338 1.762 5.728 1.00 64.44 413 ASP A O 1
ATOM 3374 N N . GLU A 1 414 ? -39.516 3.306 7.338 1.00 65.44 414 GLU A N 1
ATOM 3375 C CA . GLU A 1 414 ? -38.423 4.164 6.855 1.00 65.44 414 GLU A CA 1
ATOM 3376 C C . GLU A 1 414 ? -37.061 3.513 7.121 1.00 65.44 414 GLU A C 1
ATOM 3378 O O . GLU A 1 414 ? -36.203 3.488 6.241 1.00 65.44 414 GLU A O 1
ATOM 3383 N N . ILE A 1 415 ? -36.895 2.877 8.287 1.00 67.31 415 ILE A N 1
ATOM 3384 C CA . ILE A 1 415 ? -35.704 2.072 8.598 1.00 67.31 415 ILE A CA 1
ATOM 3385 C C . ILE A 1 415 ? -35.588 0.891 7.626 1.00 67.31 415 ILE A C 1
ATOM 3387 O O . ILE A 1 415 ? -34.496 0.591 7.151 1.00 67.31 415 ILE A O 1
ATOM 3391 N N . LYS A 1 416 ? -36.702 0.229 7.288 1.00 70.25 416 LYS A N 1
ATOM 3392 C CA . LYS A 1 416 ? -36.723 -0.846 6.282 1.00 70.25 416 LYS A CA 1
ATOM 3393 C C . LYS A 1 416 ? -36.409 -0.350 4.875 1.00 70.25 416 LYS A C 1
ATOM 3395 O O . LYS A 1 416 ? -35.702 -1.042 4.149 1.00 70.25 416 LYS A O 1
ATOM 3400 N N . ALA A 1 417 ? -36.899 0.829 4.501 1.00 69.56 417 ALA A N 1
ATOM 3401 C CA . ALA A 1 417 ? -36.595 1.434 3.210 1.00 69.56 417 ALA A CA 1
ATOM 3402 C C . ALA A 1 417 ? -35.099 1.767 3.067 1.00 69.56 417 ALA A C 1
ATOM 3404 O O . ALA A 1 417 ? -34.553 1.606 1.982 1.00 69.56 417 ALA A O 1
ATOM 3405 N N . GLN A 1 418 ? -34.434 2.178 4.154 1.00 68.56 418 GLN A N 1
ATOM 3406 C CA . GLN A 1 418 ? -33.017 2.567 4.144 1.00 68.56 418 GLN A CA 1
ATOM 3407 C C . GLN A 1 418 ? -32.051 1.390 4.366 1.00 68.56 418 GLN A C 1
ATOM 3409 O O . GLN A 1 418 ? -31.049 1.274 3.672 1.00 68.56 418 GLN A O 1
ATOM 3414 N N . LEU A 1 419 ? -32.345 0.479 5.301 1.00 68.00 419 LEU A N 1
ATOM 3415 C CA . LEU A 1 419 ? -31.496 -0.689 5.593 1.00 68.00 419 LEU A CA 1
ATOM 3416 C C . LEU A 1 419 ? -31.772 -1.893 4.672 1.00 68.00 419 LEU A C 1
ATOM 3418 O O . LEU A 1 419 ? -31.048 -2.893 4.723 1.00 68.00 419 LEU A O 1
ATOM 3422 N N . GLY A 1 420 ? -32.838 -1.844 3.869 1.00 74.00 420 GLY A N 1
ATOM 3423 C CA . GLY A 1 420 ? -33.245 -2.926 2.977 1.00 74.00 420 GLY A CA 1
ATOM 3424 C C . GLY A 1 420 ? -33.422 -4.259 3.712 1.00 74.00 420 GLY A C 1
ATOM 3425 O O . GLY A 1 420 ? -34.031 -4.338 4.780 1.00 74.00 420 GLY A O 1
ATOM 3426 N N . THR A 1 421 ? -32.849 -5.333 3.163 1.00 72.44 421 THR A N 1
ATOM 3427 C CA . THR A 1 421 ? -32.948 -6.688 3.738 1.00 72.44 421 THR A CA 1
ATOM 3428 C C . THR A 1 421 ? -32.243 -6.839 5.091 1.00 72.44 421 THR A C 1
ATOM 3430 O O . THR A 1 421 ? -32.562 -7.757 5.845 1.00 72.44 421 THR A O 1
ATOM 3433 N N . ARG A 1 422 ? -31.321 -5.932 5.441 1.00 76.50 422 ARG A N 1
ATOM 3434 C CA . ARG A 1 422 ? -30.583 -5.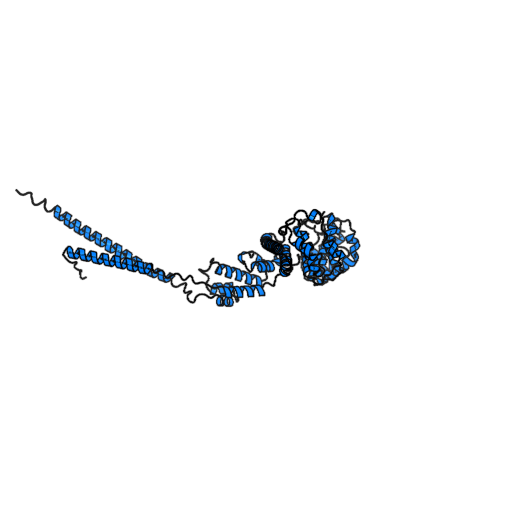945 6.717 1.00 76.50 422 ARG A CA 1
ATOM 3435 C C . ARG A 1 422 ? -31.405 -5.380 7.880 1.00 76.50 422 ARG A C 1
ATOM 3437 O O . ARG A 1 422 ? -31.111 -5.664 9.041 1.00 76.50 422 ARG A O 1
ATOM 3444 N N . ALA A 1 423 ? -32.464 -4.626 7.579 1.00 71.81 423 ALA A N 1
ATOM 3445 C CA . ALA A 1 423 ? -33.316 -3.979 8.573 1.00 71.81 423 ALA A CA 1
ATOM 3446 C C . ALA A 1 423 ? -33.956 -4.979 9.541 1.00 71.81 423 ALA A C 1
ATOM 3448 O O . ALA A 1 423 ? -34.025 -4.733 10.742 1.00 71.81 423 ALA A O 1
ATOM 3449 N N . ASP A 1 424 ? -34.437 -6.110 9.021 1.00 73.38 424 ASP A N 1
ATOM 3450 C CA . ASP A 1 424 ? -35.225 -7.063 9.801 1.00 73.38 424 ASP A CA 1
ATOM 3451 C C . ASP A 1 424 ? -34.388 -7.817 10.838 1.00 73.38 424 ASP A C 1
ATOM 3453 O O . ASP A 1 424 ? -34.875 -8.072 11.939 1.00 73.38 424 ASP A O 1
ATOM 3457 N N . GLU A 1 425 ? -33.134 -8.149 10.523 1.00 76.62 425 GLU A N 1
ATOM 3458 C CA . GLU A 1 425 ? -32.205 -8.764 11.479 1.00 76.62 425 GLU A CA 1
ATOM 3459 C C . GLU A 1 425 ? -31.842 -7.785 12.600 1.00 76.62 425 GLU A C 1
ATOM 3461 O O . GLU A 1 425 ? -31.893 -8.137 13.780 1.00 76.62 425 GLU A O 1
ATOM 3466 N N . TRP A 1 426 ? -31.546 -6.538 12.237 1.00 78.06 426 TRP A N 1
ATOM 3467 C CA . TRP A 1 426 ? -31.153 -5.497 13.181 1.00 78.06 426 TRP A CA 1
ATOM 3468 C C . TRP A 1 426 ? -32.299 -5.066 14.098 1.00 78.06 426 TRP A C 1
ATOM 3470 O O . TRP A 1 426 ? -32.153 -5.086 15.319 1.00 78.06 426 TRP A O 1
ATOM 3480 N N . LEU A 1 427 ? -33.484 -4.793 13.541 1.00 72.88 427 LEU A N 1
ATOM 3481 C CA . LEU A 1 427 ? -34.676 -4.414 14.307 1.00 72.88 427 LEU A CA 1
ATOM 3482 C C . LEU A 1 427 ? -35.131 -5.512 15.279 1.00 72.88 427 LEU A C 1
ATOM 3484 O O . LEU A 1 427 ? -35.656 -5.196 16.342 1.00 72.88 427 LEU A O 1
ATOM 3488 N N . LYS A 1 428 ? -34.940 -6.796 14.942 1.00 75.62 428 LYS A N 1
ATOM 3489 C CA . LYS A 1 428 ? -35.220 -7.919 15.860 1.00 75.62 428 LYS A CA 1
ATOM 3490 C C . LYS A 1 428 ? -34.225 -7.997 17.021 1.00 75.62 428 LYS A C 1
ATOM 3492 O O . LYS A 1 428 ? -34.551 -8.563 18.063 1.00 75.62 428 LYS A O 1
ATOM 3497 N N . ALA A 1 429 ? -33.011 -7.487 16.834 1.00 73.12 429 ALA A N 1
ATOM 3498 C CA . ALA A 1 429 ? -31.948 -7.541 17.830 1.00 73.12 429 ALA A CA 1
ATOM 3499 C C . ALA A 1 429 ? -31.982 -6.375 18.820 1.00 73.12 429 ALA A C 1
ATOM 3501 O O . ALA A 1 429 ? -31.454 -6.506 19.926 1.00 73.12 429 ALA A O 1
ATOM 3502 N N . ILE A 1 430 ? -32.631 -5.268 18.461 1.00 70.19 430 ILE A N 1
ATOM 3503 C CA . ILE A 1 430 ? -32.891 -4.171 19.390 1.00 70.19 430 ILE A CA 1
ATOM 3504 C C . ILE A 1 430 ? -33.994 -4.612 20.340 1.00 70.19 430 ILE A C 1
ATOM 3506 O O . ILE A 1 430 ? -35.140 -4.829 19.941 1.00 70.19 430 ILE A O 1
ATOM 3510 N N . LYS A 1 431 ? -33.658 -4.719 21.626 1.00 62.56 431 LYS A N 1
ATOM 3511 C CA . LYS A 1 431 ? -34.683 -4.813 22.662 1.00 62.56 431 LYS A CA 1
ATOM 3512 C C . LYS A 1 431 ? -35.293 -3.430 22.835 1.00 62.56 431 LYS A C 1
ATOM 3514 O O . LYS A 1 431 ? -34.841 -2.640 23.660 1.00 62.56 431 LYS A O 1
ATOM 3519 N N . LEU A 1 432 ? -36.312 -3.149 22.033 1.00 53.78 432 LEU A N 1
ATOM 3520 C CA . LEU A 1 432 ? -37.252 -2.086 22.346 1.00 53.78 432 LEU A CA 1
ATOM 3521 C C . LEU A 1 432 ? -38.043 -2.549 23.582 1.00 53.78 432 LEU A C 1
ATOM 3523 O O . LEU A 1 432 ? -38.440 -3.719 23.636 1.00 53.78 432 LEU A O 1
ATOM 3527 N N . PRO A 1 433 ? -38.245 -1.695 24.595 1.00 44.88 433 PRO A N 1
ATOM 3528 C CA . PRO A 1 433 ? -39.135 -2.023 25.696 1.00 44.88 433 PRO A CA 1
ATOM 3529 C C . PRO A 1 433 ? -40.505 -2.442 25.147 1.00 44.88 433 PRO A C 1
ATOM 3531 O O . PRO A 1 433 ? -40.921 -1.916 24.109 1.00 44.88 433 PRO A O 1
ATOM 3534 N N . PRO A 1 434 ? -41.242 -3.317 25.851 1.00 40.38 434 PRO A N 1
ATOM 3535 C CA . PRO A 1 434 ? -42.592 -3.725 25.455 1.00 40.38 434 PRO A CA 1
ATOM 3536 C C . PRO A 1 434 ? -43.579 -2.557 25.274 1.00 40.38 434 PRO A C 1
ATOM 3538 O O . PRO A 1 434 ? -44.647 -2.745 24.704 1.00 40.38 434 PRO A O 1
ATOM 3541 N N . GLU A 1 435 ? -43.221 -1.347 25.710 1.00 37.53 435 GLU A N 1
ATOM 3542 C CA . GLU A 1 435 ? -44.065 -0.156 25.678 1.00 37.53 435 GLU A CA 1
ATOM 3543 C C . GLU A 1 435 ? -43.380 1.033 24.987 1.00 37.53 435 GLU A C 1
ATOM 3545 O O . GLU A 1 435 ? -43.322 2.138 25.515 1.00 37.53 435 GLU A O 1
ATOM 3550 N N . ILE A 1 436 ? -42.918 0.863 23.746 1.00 41.28 436 ILE A N 1
ATOM 3551 C CA . ILE A 1 436 ? -42.913 2.004 22.814 1.00 41.28 436 ILE A CA 1
ATOM 3552 C C . ILE A 1 436 ? -44.319 2.107 22.215 1.00 41.28 436 ILE A C 1
ATOM 3554 O O . ILE A 1 436 ? -44.571 1.805 21.053 1.00 41.28 436 ILE A O 1
ATOM 3558 N N . VAL A 1 437 ? -45.258 2.550 23.053 1.00 34.50 437 VAL A N 1
ATOM 3559 C CA . VAL A 1 437 ? -46.512 3.184 22.628 1.00 34.50 437 VAL A CA 1
ATOM 3560 C C . VAL A 1 437 ? -46.235 4.685 22.516 1.00 34.50 437 VAL A C 1
ATOM 3562 O O . VAL A 1 437 ? -46.842 5.513 23.185 1.00 34.50 437 VAL A O 1
ATOM 3565 N N . ILE A 1 438 ? -45.275 5.079 21.681 1.00 36.47 438 ILE A N 1
ATOM 3566 C CA . ILE A 1 438 ? -45.026 6.495 21.392 1.00 36.47 438 ILE A CA 1
ATOM 3567 C C . ILE A 1 438 ? -45.620 6.789 20.017 1.00 36.47 438 ILE A C 1
ATOM 3569 O O . ILE A 1 438 ? -44.886 6.759 19.048 1.00 36.47 438 ILE A O 1
ATOM 3573 N N . VAL A 1 439 ? -46.956 6.943 19.949 1.00 32.38 439 VAL A N 1
ATOM 3574 C CA . VAL A 1 439 ? -47.733 8.021 19.262 1.00 32.38 439 VAL A CA 1
ATOM 3575 C C . VAL A 1 439 ? -49.230 7.934 19.668 1.00 32.38 439 VAL A C 1
ATOM 3577 O O . VAL A 1 439 ? -50.132 8.002 18.838 1.00 32.38 439 VAL A O 1
ATOM 3580 N N . LYS A 1 440 ? -49.561 7.760 20.956 1.00 31.75 440 LYS A N 1
ATOM 3581 C CA . LYS A 1 440 ? -50.949 8.011 21.423 1.00 31.75 440 LYS A CA 1
ATOM 3582 C C . LYS A 1 440 ? -51.064 8.978 22.598 1.00 31.75 440 LYS A C 1
ATOM 3584 O O . LYS A 1 440 ? -52.136 9.530 22.806 1.00 31.75 440 LYS A O 1
ATOM 3589 N N . LEU A 1 441 ? -49.965 9.282 23.289 1.00 33.31 441 LEU A N 1
ATOM 3590 C CA . LEU A 1 441 ? -49.976 10.223 24.414 1.00 33.31 441 LEU A CA 1
ATOM 3591 C C . LEU A 1 441 ? -49.967 11.703 23.998 1.00 33.31 441 LEU A C 1
ATOM 3593 O O . LEU A 1 441 ? -50.501 12.531 24.727 1.00 33.31 441 LEU A O 1
ATOM 3597 N N . TRP A 1 442 ? -49.478 12.048 22.801 1.00 34.41 442 TRP A N 1
ATOM 3598 C CA . TRP A 1 442 ? -49.540 13.439 22.323 1.00 34.41 442 TRP A CA 1
ATOM 3599 C C . TRP A 1 442 ? -50.902 13.842 21.734 1.00 34.41 442 TRP A C 1
ATOM 3601 O O . TRP A 1 442 ? -51.255 15.016 21.783 1.00 34.41 442 TRP A O 1
ATOM 3611 N N . ASN A 1 443 ? -51.720 12.878 21.293 1.00 36.81 443 ASN A N 1
ATOM 3612 C CA . ASN A 1 443 ? -53.125 13.137 20.949 1.00 36.81 443 ASN A CA 1
ATOM 3613 C C . ASN A 1 443 ? -54.041 13.166 22.186 1.00 36.81 443 ASN A C 1
ATOM 3615 O O . ASN A 1 443 ? -55.112 13.748 22.122 1.00 36.81 443 ASN A O 1
ATOM 3619 N N . GLY A 1 444 ? -53.622 12.605 23.328 1.00 37.59 444 GLY A N 1
ATOM 3620 C CA . GLY A 1 444 ? -54.389 12.692 24.579 1.00 37.59 444 GLY A CA 1
ATOM 3621 C C . GLY A 1 444 ? -54.280 14.052 25.282 1.00 37.59 444 GLY A C 1
ATOM 3622 O O . GLY A 1 444 ? -55.169 14.438 26.033 1.00 37.59 444 GLY A O 1
ATOM 3623 N N . LEU A 1 445 ? -53.221 14.828 25.021 1.00 39.50 445 LEU A N 1
ATOM 3624 C CA . LEU A 1 445 ? -53.047 16.171 25.594 1.00 39.50 445 LEU A CA 1
ATOM 3625 C C . LEU A 1 445 ? -53.887 17.253 24.890 1.00 39.50 445 LEU A C 1
ATOM 3627 O O . LEU A 1 445 ? -54.101 18.319 25.472 1.00 39.50 445 LEU A O 1
ATOM 3631 N N . SER A 1 446 ? -54.423 16.997 23.687 1.00 43.81 446 SER A N 1
ATOM 3632 C CA . SER A 1 446 ? -55.423 17.895 23.087 1.00 43.81 446 SER A CA 1
ATOM 3633 C C . SER A 1 446 ? -56.771 17.837 23.804 1.00 43.81 446 SER A C 1
ATOM 3635 O O . SER A 1 446 ? -57.482 18.842 23.819 1.00 43.81 446 SER A O 1
ATOM 3637 N N . ASP A 1 447 ? -57.089 16.724 24.468 1.00 44.53 447 ASP A N 1
ATOM 3638 C CA . ASP A 1 447 ? -58.371 16.542 25.160 1.00 44.53 447 ASP A CA 1
ATOM 3639 C C . ASP A 1 447 ? -58.426 17.309 26.494 1.00 44.53 447 ASP A C 1
ATOM 3641 O O . ASP A 1 447 ? -59.492 17.740 26.936 1.00 44.53 447 ASP A O 1
ATOM 3645 N N . TYR A 1 448 ? -57.269 17.615 27.092 1.00 49.00 448 TYR A N 1
ATOM 3646 C CA . TYR A 1 448 ? -57.182 18.431 28.310 1.00 49.00 448 TYR A CA 1
ATOM 3647 C C . TYR A 1 448 ? -57.221 19.945 28.057 1.00 49.00 448 TYR A C 1
ATOM 3649 O O . TYR A 1 448 ? -57.476 20.709 28.993 1.00 49.00 448 TYR A O 1
ATOM 3657 N N . LYS A 1 449 ? -57.050 20.409 26.806 1.00 51.34 449 LYS A N 1
ATOM 3658 C CA . LYS A 1 449 ? -57.247 21.832 26.464 1.00 51.34 449 LYS A CA 1
ATOM 3659 C C . LYS A 1 449 ? -58.685 22.275 26.729 1.00 51.34 449 LYS A C 1
ATOM 3661 O O . LYS A 1 449 ? -58.889 23.374 27.237 1.00 51.34 449 LYS A O 1
ATOM 3666 N N . TRP A 1 450 ? -59.666 21.413 26.461 1.00 49.56 450 TRP A N 1
ATOM 3667 C CA . TRP A 1 450 ? -61.072 21.697 26.751 1.00 49.56 450 TRP A CA 1
ATOM 3668 C C . TRP A 1 450 ? -61.352 21.755 28.252 1.00 49.56 450 TRP A C 1
ATOM 3670 O O . TRP A 1 450 ? -62.054 22.657 28.695 1.00 49.56 450 TRP A O 1
ATOM 3680 N N . ILE A 1 451 ? -60.752 20.867 29.049 1.00 54.03 451 ILE A N 1
ATOM 3681 C CA . ILE A 1 451 ? -60.917 20.865 30.511 1.00 54.03 451 ILE A CA 1
ATOM 3682 C C . ILE A 1 451 ? -60.316 22.135 31.128 1.00 54.03 451 ILE A C 1
ATOM 3684 O O . ILE A 1 451 ? -60.979 22.800 31.921 1.00 54.03 451 ILE A O 1
ATOM 3688 N N . MET A 1 452 ? -59.109 22.534 30.715 1.00 49.72 452 MET A N 1
ATOM 3689 C CA . MET A 1 452 ? -58.496 23.786 31.178 1.00 49.72 452 MET A CA 1
ATOM 3690 C C . MET A 1 452 ? -59.281 25.017 30.710 1.00 49.72 452 MET A C 1
ATOM 3692 O O . MET A 1 452 ? -59.465 25.946 31.491 1.00 49.72 452 MET A O 1
ATOM 3696 N N . MET A 1 453 ? -59.826 25.006 29.489 1.00 55.19 453 MET A N 1
ATOM 3697 C CA . MET A 1 453 ? -60.699 26.076 28.996 1.00 55.19 453 MET A CA 1
ATOM 3698 C C . MET A 1 453 ? -62.010 26.162 29.792 1.00 55.19 453 MET A C 1
ATOM 3700 O O . MET A 1 453 ? -62.432 27.262 30.139 1.00 55.19 453 MET A O 1
ATOM 3704 N N . ILE A 1 454 ? -62.630 25.027 30.136 1.00 57.75 454 ILE A N 1
ATOM 3705 C CA . ILE A 1 454 ? -63.839 24.967 30.971 1.00 57.75 454 ILE A CA 1
ATOM 3706 C C . ILE A 1 454 ? -63.545 25.498 32.376 1.00 57.75 454 ILE A C 1
ATOM 3708 O O . ILE A 1 454 ? -64.323 26.299 32.887 1.00 57.75 454 ILE A O 1
ATOM 3712 N N . ILE A 1 455 ? -62.413 25.123 32.980 1.00 60.47 455 ILE A N 1
ATOM 3713 C CA . ILE A 1 455 ? -61.998 25.625 34.298 1.00 60.47 455 ILE A CA 1
ATOM 3714 C C . ILE A 1 455 ? -61.727 27.135 34.241 1.00 60.47 455 ILE A C 1
ATOM 3716 O O . ILE A 1 455 ? -62.220 27.872 35.092 1.00 60.47 455 ILE A O 1
ATOM 3720 N N . SER A 1 456 ? -61.019 27.632 33.221 1.00 55.88 456 SER A N 1
ATOM 3721 C CA . SER A 1 456 ? -60.789 29.072 33.040 1.00 55.88 456 SER A CA 1
ATOM 3722 C C . SER A 1 456 ? -62.091 29.846 32.815 1.00 55.88 456 SER A C 1
ATOM 3724 O O . SER A 1 456 ? -62.274 30.909 33.406 1.00 55.88 456 SER A O 1
ATOM 3726 N N . LEU A 1 457 ? -63.027 29.306 32.028 1.00 56.34 457 LEU A N 1
ATOM 3727 C CA . LEU A 1 457 ? -64.352 29.898 31.826 1.00 56.34 457 LEU A CA 1
ATOM 3728 C C . LEU A 1 457 ? -65.172 29.903 33.121 1.00 56.34 457 LEU A C 1
ATOM 3730 O O . LEU A 1 457 ? -65.798 30.913 33.422 1.00 56.34 457 LEU A O 1
ATOM 3734 N N . LEU A 1 458 ? -65.120 28.836 33.923 1.00 57.66 458 LEU A N 1
ATOM 3735 C CA . LEU A 1 458 ? -65.765 28.768 35.240 1.00 57.66 458 LEU A CA 1
ATOM 3736 C C . LEU A 1 458 ? -65.188 29.797 36.214 1.00 57.66 458 LEU A C 1
ATOM 3738 O O . LEU A 1 458 ? -65.947 30.467 36.910 1.00 57.66 458 LEU A O 1
ATOM 3742 N N . VAL A 1 459 ? -63.866 29.982 36.230 1.00 60.19 459 VAL A N 1
ATOM 3743 C CA . VAL A 1 459 ? -63.202 30.993 37.067 1.00 60.19 459 VAL A CA 1
ATOM 3744 C C . VAL A 1 459 ? -63.574 32.410 36.622 1.00 60.19 459 VAL A C 1
ATOM 3746 O O . VAL A 1 459 ? -63.920 33.237 37.465 1.00 60.19 459 VAL A O 1
ATOM 3749 N N . ILE A 1 460 ? -63.589 32.691 35.314 1.00 62.22 460 ILE A N 1
ATOM 3750 C CA . ILE A 1 460 ? -64.027 33.988 34.769 1.00 62.22 460 ILE A CA 1
ATOM 3751 C C . ILE A 1 460 ? -65.506 34.241 35.091 1.00 62.22 460 ILE A C 1
ATOM 3753 O O . ILE A 1 460 ? -65.866 35.347 35.495 1.00 62.22 460 ILE A O 1
ATOM 3757 N N . PHE A 1 461 ? -66.360 33.222 34.968 1.00 55.44 461 PHE A N 1
ATOM 3758 C CA . PHE A 1 461 ? -67.792 33.331 35.240 1.00 55.44 461 PHE A CA 1
ATOM 3759 C C . PHE A 1 461 ? -68.067 33.577 36.729 1.00 55.44 461 PHE A C 1
ATOM 3761 O O . PHE A 1 461 ? -68.817 34.490 37.070 1.00 55.44 461 PHE A O 1
ATOM 3768 N N . LEU A 1 462 ? -67.404 32.841 37.626 1.00 57.09 462 LEU A N 1
ATOM 3769 C CA . LEU A 1 462 ? -67.507 33.027 39.079 1.00 57.09 462 LEU A CA 1
ATOM 3770 C C . LEU A 1 462 ? -66.947 34.387 39.527 1.00 57.09 462 LEU A C 1
ATOM 3772 O O . LEU A 1 462 ? -67.537 35.055 40.382 1.00 57.09 462 LEU A O 1
ATOM 3776 N N . TRP A 1 463 ? -65.858 34.851 38.908 1.00 56.53 463 TRP A N 1
ATOM 3777 C CA . TRP A 1 463 ? -65.296 36.178 39.162 1.00 56.53 463 TRP A CA 1
ATOM 3778 C C . TRP A 1 463 ? -66.216 37.306 38.662 1.00 56.53 463 TRP A C 1
ATOM 3780 O O . TRP A 1 463 ? -66.444 38.287 39.376 1.00 56.53 463 TRP A O 1
ATOM 3790 N N . GLY A 1 464 ? -66.825 37.141 37.484 1.00 51.91 464 GLY A N 1
ATOM 3791 C CA . GLY A 1 464 ? -67.837 38.050 36.943 1.00 51.91 464 GLY A CA 1
ATOM 3792 C C . GLY A 1 464 ? -69.093 38.126 37.817 1.00 51.91 464 GLY A C 1
ATOM 3793 O O . GLY A 1 464 ? -69.579 39.221 38.105 1.00 51.91 464 GLY A O 1
ATOM 3794 N N . TYR A 1 465 ? -69.566 36.987 38.331 1.00 49.16 465 TYR A N 1
ATOM 3795 C CA . TYR A 1 465 ? -70.730 36.913 39.221 1.00 49.16 465 TYR A CA 1
ATOM 3796 C C . TYR A 1 465 ? -70.469 37.587 40.582 1.00 49.16 465 TYR A C 1
ATOM 3798 O O . TYR A 1 465 ? -71.315 38.332 41.081 1.00 49.16 465 TYR A O 1
ATOM 3806 N N . SER A 1 466 ? -69.260 37.429 41.139 1.00 49.34 466 SER A N 1
ATOM 3807 C CA . SER A 1 466 ? -68.800 38.149 42.343 1.00 49.34 466 SER A CA 1
ATOM 3808 C C . SER A 1 466 ? -68.773 39.673 42.152 1.00 49.34 466 SER A C 1
ATOM 3810 O O . SER A 1 466 ? -69.040 40.438 43.087 1.00 49.34 466 SER A O 1
ATOM 3812 N N . ARG A 1 467 ? -68.456 40.143 40.939 1.00 48.84 467 ARG A N 1
ATOM 3813 C CA . ARG A 1 467 ? -68.447 41.574 40.600 1.00 48.84 467 ARG A CA 1
ATOM 3814 C C . ARG A 1 467 ? -69.854 42.123 40.362 1.00 48.84 467 ARG A C 1
ATOM 3816 O O . ARG A 1 467 ? -70.151 43.221 40.828 1.00 48.84 467 ARG A O 1
ATOM 3823 N N . ALA A 1 468 ? -70.726 41.357 39.708 1.00 50.69 468 ALA A N 1
ATOM 3824 C CA . ALA A 1 468 ? -72.124 41.724 39.485 1.00 50.69 468 ALA A CA 1
ATOM 3825 C C . ALA A 1 468 ? -72.927 41.790 40.799 1.00 50.69 468 ALA A C 1
ATOM 3827 O O . ALA A 1 468 ? -73.716 42.717 40.983 1.00 50.69 468 ALA A O 1
ATOM 3828 N N . GLY A 1 469 ? -72.666 40.880 41.747 1.00 48.69 469 GLY A N 1
ATOM 3829 C CA . GLY A 1 469 ? -73.225 40.940 43.104 1.00 48.69 469 GLY A CA 1
ATOM 3830 C C . GLY A 1 469 ? -72.825 42.220 43.846 1.00 48.69 469 GLY A C 1
ATOM 3831 O O . GLY A 1 469 ? -73.686 42.943 44.345 1.00 48.69 469 GLY A O 1
ATOM 3832 N N . ARG A 1 470 ? -71.535 42.588 43.793 1.00 51.00 470 ARG A N 1
ATOM 3833 C CA . ARG A 1 470 ? -71.020 43.835 44.393 1.00 51.00 470 ARG A CA 1
ATOM 3834 C C . ARG A 1 470 ? -71.514 45.111 43.695 1.00 51.00 470 ARG A C 1
ATOM 3836 O O . ARG A 1 470 ? -71.652 46.146 44.344 1.00 51.00 470 ARG A O 1
ATOM 3843 N N . ALA A 1 471 ? -71.812 45.063 42.395 1.00 47.25 471 ALA A N 1
ATOM 3844 C CA . ALA A 1 471 ? -72.415 46.184 41.669 1.00 47.25 471 ALA A CA 1
ATOM 3845 C C . ALA A 1 471 ? -73.899 46.388 42.032 1.00 47.25 471 ALA A C 1
ATOM 3847 O O . ALA A 1 471 ? -74.366 47.526 42.092 1.00 47.25 471 ALA A O 1
ATOM 3848 N N . LYS A 1 472 ? -74.630 45.304 42.329 1.00 46.78 472 LYS A N 1
ATOM 3849 C CA . LYS A 1 472 ? -76.030 45.357 42.778 1.00 46.78 472 LYS A CA 1
ATOM 3850 C C . LYS A 1 472 ? -76.148 45.905 44.207 1.00 46.78 472 LYS A C 1
ATOM 3852 O O . LYS A 1 472 ? -77.004 46.748 44.452 1.00 46.78 472 LYS A O 1
ATOM 3857 N N . GLU A 1 473 ? -75.234 45.531 45.105 1.00 47.50 473 GLU A N 1
ATOM 3858 C CA . GLU A 1 473 ? -75.155 46.086 46.469 1.00 47.50 473 GLU A CA 1
ATOM 3859 C C . GLU A 1 473 ? -74.755 47.572 46.486 1.00 47.50 473 GLU A C 1
ATOM 3861 O O . GLU A 1 473 ? -75.340 48.355 47.232 1.00 47.50 473 GLU A O 1
ATOM 3866 N N . ARG A 1 474 ? -73.840 48.011 45.604 1.00 46.12 474 ARG A N 1
ATOM 3867 C CA . ARG A 1 474 ? -73.497 49.442 45.471 1.00 46.12 474 ARG A CA 1
ATOM 3868 C C . ARG A 1 474 ? -74.641 50.292 44.918 1.00 46.12 474 ARG A C 1
ATOM 3870 O O . ARG A 1 474 ? -74.757 51.447 45.309 1.00 46.12 474 ARG A O 1
ATOM 3877 N N . LYS A 1 475 ? -75.499 49.740 44.050 1.00 41.94 475 LYS A N 1
ATOM 3878 C CA . LYS A 1 475 ? -76.678 50.457 43.535 1.00 41.94 475 LYS A CA 1
ATOM 3879 C C . LYS A 1 475 ? -77.754 50.621 44.615 1.00 41.94 475 LYS A C 1
ATOM 3881 O O . LYS A 1 475 ? -78.344 51.688 44.687 1.00 41.94 475 LYS A O 1
ATOM 3886 N N . ILE A 1 476 ? -77.934 49.621 45.488 1.00 46.34 476 ILE A N 1
ATOM 3887 C CA . ILE A 1 476 ? -78.871 49.675 46.626 1.00 46.34 476 ILE A CA 1
ATOM 3888 C C . ILE A 1 476 ? -78.401 50.692 47.684 1.00 46.34 476 ILE A C 1
ATOM 3890 O O . ILE A 1 476 ? -79.215 51.490 48.144 1.00 46.34 476 ILE A O 1
ATOM 3894 N N . LEU A 1 477 ? -77.096 50.744 47.985 1.00 41.38 477 LEU A N 1
ATOM 3895 C CA . LEU A 1 477 ? -76.505 51.738 48.899 1.00 41.38 477 LEU A CA 1
ATOM 3896 C C . LEU A 1 477 ? -76.523 53.178 48.345 1.00 41.38 477 LEU A C 1
ATOM 3898 O O . LEU A 1 477 ? -76.681 54.115 49.120 1.00 41.38 477 LEU A O 1
ATOM 3902 N N . PHE A 1 478 ? -76.426 53.379 47.023 1.00 39.06 478 PHE A N 1
ATOM 3903 C CA . PHE A 1 478 ? -76.522 54.721 46.419 1.00 39.06 478 PHE A CA 1
ATOM 3904 C C . PHE A 1 478 ? -77.965 55.254 46.339 1.00 39.06 478 PHE A C 1
ATOM 3906 O O . PHE A 1 478 ? -78.178 56.452 46.501 1.00 39.06 478 PHE A O 1
ATOM 3913 N N . THR A 1 479 ? -78.975 54.394 46.145 1.00 42.94 479 THR A N 1
ATOM 3914 C CA . THR A 1 479 ? -80.392 54.818 46.156 1.00 42.94 479 THR A CA 1
ATOM 3915 C C . THR A 1 479 ? -80.986 54.998 47.555 1.00 42.94 479 THR A C 1
ATOM 3917 O O . THR A 1 479 ? -81.995 55.687 47.676 1.00 42.94 479 THR A O 1
ATOM 3920 N N . SER A 1 480 ? -80.386 54.433 48.613 1.00 45.72 480 SER A N 1
ATOM 3921 C CA . SER A 1 480 ? -80.835 54.681 49.993 1.00 45.72 480 SER A CA 1
ATOM 3922 C C . SER A 1 480 ? -8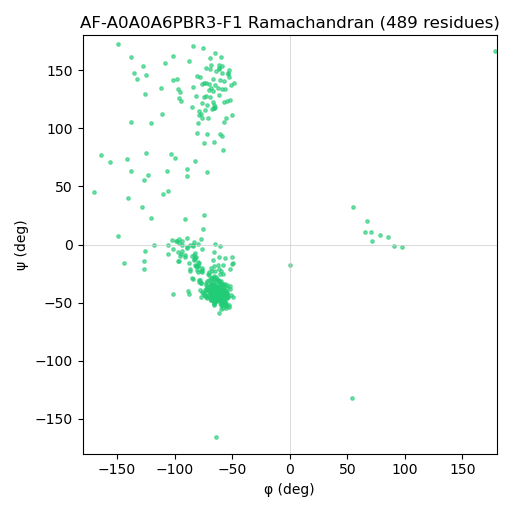0.195 55.914 50.635 1.00 45.72 480 SER A C 1
ATOM 3924 O O . SER A 1 480 ? -80.716 56.379 51.637 1.00 45.72 480 SER A O 1
ATOM 3926 N N . PHE A 1 481 ? -79.099 56.453 50.084 1.00 40.62 481 PHE A N 1
ATOM 3927 C CA . PHE A 1 481 ? -78.452 57.666 50.608 1.00 40.62 481 PHE A CA 1
ATOM 3928 C C . PHE A 1 481 ? -79.099 58.961 50.080 1.00 40.62 481 PHE A C 1
ATOM 3930 O O . PHE A 1 481 ? -79.162 59.945 50.803 1.00 40.62 481 PHE A O 1
ATOM 3937 N N . TYR A 1 482 ? -79.676 58.948 48.871 1.00 42.44 482 TYR A N 1
ATOM 3938 C CA . TYR A 1 482 ? -80.351 60.118 48.277 1.00 42.44 482 TYR A CA 1
ATOM 3939 C C . TYR A 1 482 ? -81.867 60.193 48.525 1.00 42.44 482 TYR A C 1
ATOM 3941 O O . TYR A 1 482 ? -82.511 61.142 48.087 1.00 42.44 482 TYR A O 1
ATOM 3949 N N . LYS A 1 483 ? -82.458 59.221 49.236 1.00 43.75 483 LYS A N 1
ATOM 3950 C CA . LYS A 1 483 ? -83.889 59.239 49.597 1.00 43.75 483 LYS A CA 1
ATOM 3951 C C . LYS A 1 483 ? -84.155 59.676 51.046 1.00 43.75 483 LYS A C 1
ATOM 3953 O O . LYS A 1 483 ? -85.307 59.828 51.424 1.00 43.75 483 LYS A O 1
ATOM 3958 N N . THR A 1 484 ? -83.110 59.917 51.839 1.00 45.22 484 THR A N 1
ATOM 3959 C CA . THR A 1 484 ? -83.204 60.373 53.241 1.00 45.22 484 THR A CA 1
ATOM 3960 C C . THR A 1 484 ? -82.842 61.849 53.443 1.00 45.22 484 THR A C 1
ATOM 3962 O O . THR A 1 484 ? -83.090 62.372 54.524 1.00 45.22 484 THR A O 1
ATOM 3965 N N . GLU A 1 485 ? -82.327 62.541 52.420 1.00 46.56 485 GLU A N 1
ATOM 3966 C CA . GLU A 1 485 ? -82.122 64.006 52.432 1.00 46.56 485 GLU A CA 1
ATOM 3967 C C . GLU A 1 485 ? -83.255 64.796 51.748 1.00 46.56 485 GLU A C 1
ATOM 3969 O O . GLU A 1 485 ? -83.296 66.015 51.861 1.00 46.56 485 GLU A O 1
ATOM 3974 N N . ALA A 1 486 ? -84.219 64.126 51.107 1.00 46.78 486 ALA A N 1
ATOM 3975 C CA . ALA A 1 486 ? -85.382 64.779 50.492 1.00 46.78 486 ALA A CA 1
ATOM 3976 C C . ALA A 1 486 ? -86.627 64.860 51.408 1.00 46.78 486 ALA A C 1
ATOM 3978 O O . ALA A 1 486 ? -8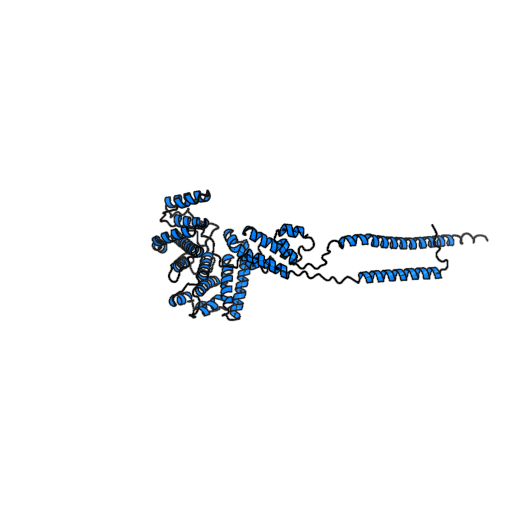7.585 65.523 51.037 1.00 46.78 486 ALA A O 1
ATOM 3979 N N . ASP A 1 487 ? -86.602 64.246 52.601 1.00 50.22 487 ASP A N 1
ATOM 3980 C CA . ASP A 1 487 ? -87.752 64.151 53.532 1.00 50.22 487 ASP A CA 1
ATOM 3981 C C . ASP A 1 487 ? -87.484 64.784 54.922 1.00 50.22 487 ASP A C 1
ATOM 3983 O O . ASP A 1 487 ? -88.121 64.452 55.921 1.00 50.22 487 ASP A O 1
ATOM 3987 N N . LYS A 1 488 ? -86.530 65.725 55.018 1.00 47.38 488 LYS A N 1
ATOM 3988 C CA . LYS A 1 488 ? -86.300 66.558 56.224 1.00 47.38 488 LYS A CA 1
ATOM 3989 C C . LYS A 1 488 ? -86.260 68.063 55.938 1.00 47.38 488 LYS A C 1
ATOM 3991 O O . LYS A 1 488 ? -85.571 68.818 56.617 1.00 47.38 488 LYS A O 1
ATOM 3996 N N . GLY A 1 489 ? -87.037 68.495 54.951 1.00 44.06 489 GLY A N 1
ATOM 3997 C CA . GLY A 1 489 ? -87.312 69.900 54.669 1.00 44.06 489 GLY A CA 1
ATOM 3998 C C . GLY A 1 489 ? -88.808 70.188 54.696 1.00 44.06 489 GLY A C 1
ATOM 3999 O O . GLY A 1 489 ? -89.342 70.597 53.679 1.00 44.06 489 GLY A O 1
ATOM 4000 N N . GLU A 1 490 ? -89.484 69.950 55.826 1.00 42.94 490 GLU A N 1
ATOM 4001 C CA . GLU A 1 490 ? -90.827 70.498 56.080 1.00 42.94 490 GLU A CA 1
ATOM 4002 C C . GLU A 1 490 ? -91.127 70.590 57.592 1.00 42.94 490 GLU A C 1
ATOM 4004 O O . GLU A 1 490 ? -91.895 69.812 58.157 1.00 42.94 490 GLU A O 1
ATOM 4009 N N . LYS A 1 491 ? -90.435 71.532 58.251 1.00 37.41 491 LYS A N 1
ATOM 4010 C CA . LYS A 1 491 ? -90.902 72.509 59.263 1.00 37.41 491 LYS A CA 1
ATOM 4011 C C . LYS A 1 491 ? -89.763 72.980 60.156 1.00 37.41 491 LYS A C 1
ATOM 4013 O O . LYS A 1 491 ? -89.142 72.127 60.827 1.00 37.41 491 LYS A O 1
#

Secondary structure (DSSP, 8-state):
----PPPSSHHHHHHHHHHHHHHHHHHHHHHHHHHH----------B-HHHHHHHHHHHHHHSPPP-PPPPPPPPPPPS--TTS-HHHHHHHHHHHHHHHTT-HHHHHHHHTT--SHHHHHHHHHHHHHTT-HHHHHHHHHHHHHHHHHHHHH---HHHHHHHHHHHHHHHHHHHHTT----TT-THHHHHHHHHHHGGGTSSSS--S-PEEPPTT----S--EEHHHHHHHHHHHHHH-TT----HHHHHHHH---GGGSSS--TTT-HHHHHHHHHTT-SSS-HHHHHHHHHHHHHHTT----S-HHHHHHHHHHHHHHHHT--S-HHHHHHHHHHHHHHHHHHHHTGGGS-HHHHHHHHHHHHHHHTT-GGGS-GGGGGGS-HHHHHHHHHHHHHHHHHHTSSTTT--HHHHHHHHGGGHHHHHHHSB--TT--TTSHHHHTTHHHHHHHHHHHHHHHHHHHHHHHHHHHHHHHHHHHSSSSSSS---

Solvent-accessible surface area (backbone atoms only — not comparable to full-atom values): 28250 Å² total; per-residue (Å²): 135,87,80,82,80,73,66,94,43,79,66,55,47,53,52,52,53,49,50,52,50,51,50,50,50,49,53,49,51,51,52,47,54,60,61,68,58,57,75,77,79,73,72,75,80,69,46,50,68,56,26,53,53,51,53,49,51,52,44,58,70,64,38,68,79,86,72,76,64,74,58,78,81,67,68,76,59,44,66,88,31,88,90,54,59,66,69,60,36,51,48,42,48,54,21,49,55,32,39,75,72,69,35,53,68,59,16,46,61,59,30,52,92,55,92,49,69,67,33,42,53,40,46,32,45,52,29,43,75,68,75,32,39,72,59,24,41,53,54,49,53,58,49,44,75,74,42,43,70,63,46,73,69,48,84,49,69,48,52,44,33,38,47,40,54,50,24,49,47,52,48,50,34,28,57,73,68,69,58,67,72,52,75,79,57,60,58,59,60,41,47,50,37,41,62,59,64,26,46,81,83,37,80,50,96,59,66,60,87,40,72,45,63,42,27,40,69,58,87,72,88,76,60,52,36,52,57,47,54,45,36,39,50,32,37,44,24,71,73,24,73,76,36,51,72,56,70,67,58,48,53,59,70,65,58,72,64,75,86,74,64,82,84,72,54,46,71,73,43,30,56,53,57,52,45,68,63,51,65,80,52,88,90,63,63,45,19,55,59,52,24,46,51,50,52,37,57,50,44,78,75,78,58,76,66,78,41,32,62,52,25,53,42,52,32,52,53,49,52,58,56,58,74,66,66,78,66,54,73,65,42,46,51,25,44,51,52,51,39,54,50,30,52,55,38,26,59,68,27,50,86,77,48,55,72,73,54,43,46,71,38,35,61,52,50,46,64,73,17,68,93,44,61,88,68,48,64,87,73,44,50,87,43,48,56,73,72,43,29,54,52,49,53,39,52,53,52,55,48,39,49,71,76,56,81,50,64,92,71,73,48,74,67,55,48,34,68,72,40,44,88,58,26,63,64,42,60,69,35,36,50,68,64,99,73,78,70,85,86,56,66,74,68,54,57,62,64,50,53,56,55,53,50,50,51,52,49,49,52,52,49,53,52,50,50,58,51,52,52,54,52,53,52,50,51,54,56,55,58,59,62,67,62,65,71,76,76,76,82,87,130

Foldseek 3Di:
DDDDDQDPDPVSVVVVVVVVVVVVVVVVVVVVVVVVVPPPPPVPPWDQPLLLVLLVVLLCVAFPDDAQFADDAADQFDLPFPPDDPVLSVLQVVLVVCVVVVNNVVSLVSLPPDLDLRSLLNNLRSCVVVVNLVVSLVSLVVNCVPCVVVLLPDPDPLSLLSLQNSLLSNLRSCLVVLVLDEEDDPNCCSLVVSCVVCCVVCVPLDLDFDFSARRRRDDDDRTDTPLSSLSSLLNSLVSNQRYDYDLVVLCVLLDDDPVLPDDDDLQQQLLNVVLVVPSVDPPDRPSLNRSSSSVSSNSSDPDPDLALSSLSSLLVSLVVVVVVVPDDPRSNVSSVVSSVSSLVSSLVSQVVDDLSSLLRCLSVNCVSCSVPLVSRDPCSLVNGDPSSSLSSQLVVVVCCCVVVVDVLDQDLVNLCVSNPPSSVSSVVSTPDDPDPPPPPVVVVVVVCVVVVVVVVVVVVVVVVVVVVVVVVVVVVVVVVVVVVVVPPPDD